Protein AF-A0A9N9RGI7-F1 (afdb_monomer_lite)

Structure (mmCIF, N/CA/C/O backbone):
data_AF-A0A9N9RGI7-F1
#
_entry.id   AF-A0A9N9RGI7-F1
#
loop_
_atom_site.group_PDB
_atom_site.id
_atom_site.type_symbol
_atom_site.label_atom_id
_atom_site.label_alt_id
_atom_site.label_comp_id
_atom_site.label_asym_id
_atom_site.label_entity_id
_atom_site.label_seq_id
_atom_site.pdbx_PDB_ins_code
_atom_site.Cartn_x
_atom_site.Cartn_y
_atom_site.Cartn_z
_atom_site.occupancy
_atom_site.B_iso_or_equiv
_atom_site.auth_seq_id
_atom_site.auth_comp_id
_atom_site.auth_asym_id
_atom_site.auth_atom_id
_atom_site.pdbx_PDB_model_num
ATOM 1 N N . MET A 1 1 ? -11.795 53.205 43.089 1.00 43.59 1 MET A N 1
ATOM 2 C CA . MET A 1 1 ? -12.437 52.535 41.937 1.00 43.59 1 MET A CA 1
ATOM 3 C C . MET A 1 1 ? -11.283 52.221 41.008 1.00 43.59 1 MET A C 1
ATOM 5 O O . MET A 1 1 ? -10.664 53.169 40.563 1.00 43.59 1 MET A O 1
ATOM 9 N N . TRP A 1 2 ? -10.772 51.005 40.869 1.00 45.50 2 TRP A N 1
ATOM 10 C CA . TRP A 1 2 ? -11.419 49.769 40.437 1.00 45.50 2 TRP A CA 1
ATOM 11 C C . TRP A 1 2 ? -10.923 48.588 41.301 1.00 45.50 2 TRP A C 1
ATOM 13 O O . TRP A 1 2 ? -9.722 48.444 41.497 1.00 45.50 2 TRP A O 1
ATOM 23 N N . GLN A 1 3 ? -11.838 47.777 41.839 1.00 41.44 3 GLN A N 1
ATOM 24 C CA . GLN A 1 3 ? -11.539 46.480 42.462 1.00 41.44 3 GLN A CA 1
ATOM 25 C C . GLN A 1 3 ? -11.899 45.397 41.439 1.00 41.44 3 GLN A C 1
ATOM 27 O O . GLN A 1 3 ? -13.057 45.308 41.036 1.00 41.44 3 GLN A O 1
ATOM 32 N N . GLY A 1 4 ? -10.901 44.640 40.979 1.00 45.12 4 GLY A N 1
ATOM 33 C CA . GLY A 1 4 ? -11.077 43.495 40.087 1.00 45.12 4 GLY A CA 1
ATOM 34 C C . GLY A 1 4 ? -11.398 42.229 40.880 1.00 45.12 4 GLY A C 1
ATOM 35 O O . GLY A 1 4 ? -10.762 41.953 41.894 1.00 45.12 4 GLY A O 1
ATOM 36 N N . ASN A 1 5 ? -12.410 41.492 40.425 1.00 49.38 5 ASN A N 1
ATOM 37 C CA . ASN A 1 5 ? -12.823 40.190 40.945 1.00 49.38 5 ASN A CA 1
ATOM 38 C C . ASN A 1 5 ? -11.774 39.112 40.616 1.00 49.38 5 ASN A C 1
ATOM 40 O O . ASN A 1 5 ? -11.720 38.641 39.486 1.00 49.38 5 ASN A O 1
ATOM 44 N N . GLU A 1 6 ? -11.005 38.678 41.616 1.00 51.41 6 GLU A N 1
ATOM 45 C CA . GLU A 1 6 ? -10.190 37.449 41.606 1.00 51.41 6 GLU A CA 1
ATOM 46 C C . GLU A 1 6 ? -10.858 36.358 42.464 1.00 51.41 6 GLU A C 1
ATOM 48 O O . GLU A 1 6 ? -10.333 35.905 43.482 1.00 51.41 6 GLU A O 1
ATOM 53 N N . LYS A 1 7 ? -12.079 35.964 42.106 1.00 54.34 7 LYS A N 1
ATOM 54 C CA . LYS A 1 7 ? -12.763 34.822 42.723 1.00 54.34 7 LYS A CA 1
ATOM 55 C C . LYS A 1 7 ? -13.516 34.077 41.636 1.00 54.34 7 LYS A C 1
ATOM 57 O O . LYS A 1 7 ? -14.618 34.502 41.330 1.00 54.34 7 LYS A O 1
ATOM 62 N N . ASP A 1 8 ? -12.908 33.037 41.060 1.00 51.72 8 ASP A N 1
ATOM 63 C CA . ASP A 1 8 ? -13.664 31.875 40.548 1.00 51.72 8 ASP A CA 1
ATOM 64 C C . ASP A 1 8 ? -12.829 30.656 40.087 1.00 51.72 8 ASP A C 1
ATOM 66 O O . ASP A 1 8 ? -13.414 29.610 39.820 1.00 51.72 8 ASP A O 1
ATOM 70 N N . ASP A 1 9 ? -11.489 30.680 40.091 1.00 55.91 9 ASP A N 1
ATOM 71 C CA . ASP A 1 9 ? -10.707 29.534 39.566 1.00 55.91 9 ASP A CA 1
ATOM 72 C C . ASP A 1 9 ? -10.550 28.317 40.507 1.00 55.91 9 ASP A C 1
ATOM 74 O O . ASP A 1 9 ? -10.184 27.235 40.059 1.00 55.91 9 ASP A O 1
ATOM 78 N N . THR A 1 10 ? -10.859 28.413 41.806 1.00 58.88 10 THR A N 1
ATOM 79 C CA . THR A 1 10 ? -10.702 27.281 42.757 1.00 58.88 10 THR A CA 1
ATOM 80 C C . THR A 1 10 ? -11.939 26.383 42.895 1.00 58.88 10 THR A C 1
ATOM 82 O O . THR A 1 10 ? -11.882 25.336 43.539 1.00 58.88 10 THR A O 1
ATOM 85 N N . SER A 1 11 ? -13.068 26.777 42.305 1.00 58.91 11 SER A N 1
ATOM 86 C CA . SER A 1 11 ? -14.367 26.093 42.420 1.00 58.91 11 SER A CA 1
ATOM 87 C C . SER A 1 11 ? -14.529 24.937 41.418 1.00 58.91 11 SER A C 1
ATOM 89 O O . SER A 1 11 ? -15.088 23.887 41.753 1.00 58.91 11 SER A O 1
ATOM 91 N N . LEU A 1 12 ? -13.989 25.097 40.206 1.00 60.12 12 LEU A N 1
ATOM 92 C CA . LEU A 1 12 ? -14.127 24.125 39.116 1.00 60.12 12 LEU A CA 1
ATOM 93 C C . LEU A 1 12 ? -13.450 22.781 39.441 1.00 60.12 12 LEU A C 1
ATOM 95 O O . LEU A 1 12 ? -14.076 21.731 39.268 1.00 60.12 12 LEU A O 1
ATOM 99 N N . ASP A 1 13 ? -12.260 22.821 40.042 1.00 76.75 13 ASP A N 1
ATOM 100 C CA . ASP A 1 13 ? -11.443 21.647 40.392 1.00 76.75 13 ASP A CA 1
ATOM 101 C C . ASP A 1 13 ? -12.143 20.708 41.403 1.00 76.75 13 ASP A C 1
ATOM 103 O O . ASP A 1 13 ? -12.132 19.481 41.279 1.00 76.75 13 ASP A O 1
ATOM 107 N N . SER A 1 14 ? -12.888 21.264 42.369 1.00 86.25 14 SER A N 1
ATOM 108 C CA . SER A 1 14 ? -13.638 20.448 43.338 1.00 86.25 14 SER A CA 1
ATOM 109 C C . SER A 1 14 ? -14.759 19.636 42.678 1.00 86.25 14 SER A C 1
ATOM 111 O O . SER A 1 14 ? -15.023 18.494 43.067 1.00 86.25 14 SER A O 1
ATOM 113 N N . SER A 1 15 ? -15.419 20.208 41.669 1.00 87.94 15 SER A N 1
ATOM 114 C CA . SER A 1 15 ? -16.543 19.564 40.987 1.00 87.94 15 SER A CA 1
ATOM 115 C C . SER A 1 15 ? -16.097 18.441 40.045 1.00 87.94 15 SER A C 1
ATOM 117 O O . SER A 1 15 ? -16.754 17.398 39.978 1.00 87.94 15 SER A O 1
ATOM 119 N N . GLU A 1 16 ? -14.971 18.623 39.354 1.00 90.12 16 GLU A N 1
ATOM 120 C CA . GLU A 1 16 ? -14.389 17.620 38.459 1.00 90.12 16 GLU A CA 1
ATOM 121 C C . GLU A 1 16 ? -13.842 16.440 39.253 1.00 90.12 16 GLU A C 1
ATOM 123 O O . GLU A 1 16 ? -14.199 15.294 38.970 1.00 90.12 16 GLU A O 1
ATOM 128 N N . LYS A 1 17 ? -13.128 16.715 40.348 1.00 91.19 17 LYS A N 1
ATOM 129 C CA . LYS A 1 17 ? -12.651 15.682 41.267 1.00 91.19 17 LYS A CA 1
ATOM 130 C C . LYS A 1 17 ? -13.785 14.822 41.831 1.00 91.19 17 LYS A C 1
ATOM 132 O O . LYS A 1 17 ? -13.688 13.598 41.862 1.00 91.19 17 LYS A O 1
ATOM 137 N N . GLN A 1 18 ? -14.907 15.429 42.231 1.00 92.94 18 GLN A N 1
ATOM 138 C CA . GLN A 1 18 ? -16.072 14.667 42.701 1.00 92.94 18 GLN A CA 1
ATOM 139 C C . GLN A 1 18 ? -16.688 13.783 41.607 1.00 92.94 18 GLN A C 1
ATOM 141 O O . GLN A 1 18 ? -17.201 12.701 41.910 1.00 92.94 18 GLN A O 1
ATOM 146 N N . LYS A 1 19 ? -16.682 14.228 40.344 1.00 91.44 19 LYS A N 1
ATOM 147 C CA . LYS A 1 19 ? -17.146 13.412 39.212 1.00 91.44 19 LYS A CA 1
ATOM 148 C C . LYS A 1 19 ? -16.201 12.239 38.969 1.00 91.44 19 LYS A C 1
ATOM 150 O O . LYS A 1 19 ? -16.680 11.116 38.833 1.00 91.44 19 LYS A O 1
ATOM 155 N N . GLU A 1 20 ? -14.893 12.472 38.986 1.00 91.31 20 GLU A N 1
ATOM 156 C CA . GLU A 1 20 ? -13.876 11.432 38.812 1.00 91.31 20 GLU A CA 1
ATOM 157 C C . GLU A 1 20 ? -13.928 10.381 39.932 1.00 91.31 20 GLU A C 1
ATOM 159 O O . GLU A 1 20 ? -13.912 9.178 39.661 1.00 91.31 20 GLU A O 1
ATOM 164 N N . GLU A 1 21 ? -14.109 10.801 41.188 1.00 94.50 21 GLU A N 1
ATOM 165 C CA . GLU A 1 21 ? -14.312 9.883 42.314 1.00 94.50 21 GLU A CA 1
ATOM 166 C C . GLU A 1 21 ? -15.579 9.037 42.146 1.00 94.50 21 GLU A C 1
ATOM 168 O O . GLU A 1 21 ? -15.570 7.836 42.430 1.00 94.50 21 GLU A O 1
ATOM 173 N N . LYS A 1 22 ? -16.683 9.638 41.680 1.00 95.00 22 LYS A N 1
ATOM 174 C CA . LYS A 1 22 ? -17.927 8.903 41.404 1.00 95.00 22 LYS A CA 1
ATOM 175 C C . LYS A 1 22 ? -17.728 7.883 40.285 1.00 95.00 22 LYS A C 1
ATOM 177 O O . LYS A 1 22 ? -18.119 6.732 40.463 1.00 95.00 22 LYS A O 1
ATOM 182 N N . LEU A 1 23 ? -17.092 8.270 39.177 1.00 92.19 23 LEU A N 1
ATOM 183 C CA . LEU A 1 23 ? -16.782 7.366 38.063 1.00 92.19 23 LEU A CA 1
ATOM 184 C C . LEU A 1 23 ? -15.858 6.225 38.504 1.00 92.19 23 LEU A C 1
ATOM 186 O O . LEU A 1 23 ? -16.107 5.070 38.163 1.00 92.19 23 LEU A O 1
ATOM 190 N N . SER A 1 24 ? -14.863 6.520 39.340 1.00 93.88 24 SER A N 1
ATOM 191 C CA . SER A 1 24 ? -13.954 5.520 39.909 1.00 93.88 24 SER A CA 1
ATOM 192 C C . SER A 1 24 ? -14.690 4.510 40.791 1.00 93.88 24 SER A C 1
ATOM 194 O O . SER A 1 24 ? -14.475 3.306 40.667 1.00 93.88 24 SER A O 1
ATOM 196 N N . ARG A 1 25 ? -15.620 4.967 41.644 1.00 96.31 25 ARG A N 1
ATOM 197 C CA . ARG A 1 25 ? -16.464 4.068 42.454 1.00 96.31 25 ARG A CA 1
ATOM 198 C C . ARG A 1 25 ? -17.382 3.208 41.584 1.00 96.31 25 ARG A C 1
ATOM 200 O O . ARG A 1 25 ? -17.542 2.022 41.872 1.00 96.31 25 ARG A O 1
ATOM 207 N N . VAL A 1 26 ? -17.960 3.774 40.521 1.00 95.31 26 VAL A N 1
ATOM 208 C CA . VAL A 1 26 ? -18.788 3.019 39.565 1.00 95.31 26 VAL A CA 1
ATOM 209 C C . VAL A 1 26 ? -17.953 1.947 38.867 1.00 95.31 26 VAL A C 1
ATOM 211 O O . VAL A 1 26 ? -18.369 0.792 38.838 1.00 95.31 26 VAL A O 1
ATOM 214 N N . MET A 1 27 ? -16.751 2.286 38.390 1.00 95.00 27 MET A N 1
ATOM 215 C CA . MET A 1 27 ? -15.828 1.325 37.780 1.00 95.00 27 MET A CA 1
ATOM 216 C C . MET A 1 27 ? -15.495 0.179 38.740 1.00 95.00 27 MET A C 1
ATOM 218 O O . MET A 1 27 ? -15.666 -0.981 38.379 1.00 95.00 27 MET A O 1
ATOM 222 N N . LEU A 1 28 ? -15.091 0.484 39.979 1.00 96.44 28 LEU A N 1
ATOM 223 C CA . LEU A 1 28 ? -14.803 -0.535 40.997 1.00 96.44 28 LEU A CA 1
ATOM 224 C C . LEU A 1 28 ? -16.006 -1.443 41.264 1.00 96.44 28 LEU A C 1
ATOM 226 O O . LEU A 1 28 ? -15.840 -2.652 41.392 1.00 96.44 28 LEU A O 1
ATOM 230 N N . THR A 1 29 ? -17.214 -0.878 41.297 1.00 97.25 29 THR A N 1
ATOM 231 C CA . THR A 1 29 ? -18.445 -1.662 41.464 1.00 97.25 29 THR A CA 1
ATOM 232 C C . THR A 1 29 ? -18.647 -2.629 40.299 1.00 97.25 29 THR A C 1
ATOM 234 O O . THR A 1 29 ? -18.935 -3.800 40.524 1.00 97.25 29 THR A O 1
ATOM 237 N N . ILE A 1 30 ? -18.453 -2.174 39.056 1.00 96.38 30 ILE A N 1
ATOM 238 C CA . ILE A 1 30 ? -18.564 -3.032 37.868 1.00 96.38 30 ILE A CA 1
ATOM 239 C C . ILE A 1 30 ? -17.519 -4.154 37.915 1.00 96.38 30 ILE A C 1
ATOM 241 O O . ILE A 1 30 ? -17.861 -5.313 37.698 1.00 96.38 30 ILE A O 1
ATOM 245 N N . LEU A 1 31 ? -16.263 -3.834 38.240 1.00 97.12 31 LEU A N 1
ATOM 246 C CA . LEU A 1 31 ? -15.191 -4.829 38.339 1.00 97.12 31 LEU A CA 1
ATOM 247 C C . LEU A 1 31 ? -15.450 -5.856 39.446 1.00 97.12 31 LEU A C 1
ATOM 249 O O . LEU A 1 31 ? -15.195 -7.039 39.233 1.00 97.12 31 LEU A O 1
ATOM 253 N N . GLN A 1 32 ? -15.992 -5.427 40.589 1.00 98.00 32 GLN A N 1
ATOM 254 C CA . GLN A 1 32 ? -16.381 -6.334 41.667 1.00 98.00 32 GLN A CA 1
ATOM 255 C C . GLN A 1 32 ? -17.505 -7.275 41.222 1.00 98.00 32 GLN A C 1
ATOM 257 O O . GLN A 1 32 ? -17.396 -8.476 41.427 1.00 98.00 32 GLN A O 1
ATOM 262 N N . LEU A 1 33 ? -18.540 -6.764 40.546 1.00 97.75 33 LEU A N 1
ATOM 263 C CA . LEU A 1 33 ? -19.627 -7.601 40.026 1.00 97.75 33 LEU A CA 1
ATOM 264 C C . LEU A 1 33 ? -19.114 -8.660 39.043 1.00 97.75 33 LEU A C 1
ATOM 266 O O . LEU A 1 33 ? -19.530 -9.814 39.111 1.00 97.75 33 LEU A O 1
ATOM 270 N N . LEU A 1 34 ? -18.200 -8.283 38.144 1.00 97.31 34 LEU A N 1
ATOM 271 C CA . LEU A 1 34 ? -17.562 -9.227 37.223 1.00 97.31 34 LEU A CA 1
ATOM 272 C C . LEU A 1 34 ? -16.747 -10.287 37.982 1.00 97.31 34 LEU A C 1
ATOM 274 O O . LEU A 1 34 ? -16.863 -11.474 37.681 1.00 97.31 34 LEU A O 1
ATOM 278 N N . ALA A 1 35 ? -15.980 -9.878 38.999 1.00 97.56 35 ALA A N 1
ATOM 279 C CA . ALA A 1 35 ? -15.216 -10.786 39.857 1.00 97.56 35 ALA A CA 1
ATOM 280 C C . ALA A 1 35 ? -16.114 -11.750 40.655 1.00 97.56 35 ALA A C 1
ATOM 282 O O . ALA A 1 35 ? -15.753 -12.911 40.839 1.00 97.56 35 ALA A O 1
ATOM 283 N N . ASP A 1 36 ? -17.306 -11.299 41.051 1.00 98.12 36 ASP A N 1
ATOM 284 C CA . ASP A 1 36 ? -18.326 -12.100 41.738 1.00 98.12 36 ASP A CA 1
ATOM 285 C C . ASP A 1 36 ? -19.101 -13.038 40.783 1.00 98.12 36 ASP A C 1
ATOM 287 O O . ASP A 1 36 ? -20.006 -13.759 41.207 1.00 98.12 36 ASP A O 1
ATOM 291 N N . GLY A 1 37 ? -18.748 -13.063 39.492 1.00 97.12 37 GLY A N 1
ATOM 292 C CA . GLY A 1 37 ? -19.302 -13.984 38.498 1.00 97.12 37 GLY A CA 1
ATOM 293 C C . GLY A 1 37 ? -20.433 -13.411 37.642 1.00 97.12 37 GLY A C 1
ATOM 294 O O . GLY A 1 37 ? -21.126 -14.175 36.965 1.00 97.12 37 GLY A O 1
ATOM 295 N N . ALA A 1 38 ? -20.642 -12.089 37.633 1.00 97.00 38 ALA A N 1
ATOM 296 C CA . ALA A 1 38 ? -21.573 -11.473 36.692 1.00 97.00 38 ALA A CA 1
ATOM 297 C C . ALA A 1 38 ? -21.111 -11.716 35.245 1.00 97.00 38 ALA A C 1
ATOM 299 O O . ALA A 1 38 ? -19.992 -11.376 34.868 1.00 97.00 38 ALA A O 1
ATOM 300 N N . ASN A 1 39 ? -21.988 -12.286 34.415 1.00 96.69 39 ASN A N 1
ATOM 301 C CA . ASN A 1 39 ? -21.682 -12.566 33.014 1.00 96.69 39 ASN A CA 1
ATOM 302 C C . ASN A 1 39 ? -22.028 -11.352 32.128 1.00 96.69 39 ASN A C 1
ATOM 304 O O . ASN A 1 39 ? -23.217 -11.061 31.945 1.00 96.69 39 ASN A O 1
ATOM 308 N N . PRO A 1 40 ? -21.037 -10.675 31.517 1.00 96.25 40 PRO A N 1
ATOM 309 C CA . PRO A 1 40 ? -21.281 -9.475 30.720 1.00 96.25 40 PRO A CA 1
ATOM 310 C C . PRO A 1 40 ? -22.096 -9.734 29.442 1.00 96.25 40 PRO A C 1
ATOM 312 O O . PRO A 1 40 ? -22.713 -8.801 28.935 1.00 96.25 40 PRO A O 1
ATOM 315 N N . LYS A 1 41 ? -22.173 -10.982 28.948 1.00 95.06 41 LYS A N 1
ATOM 316 C CA . LYS A 1 41 ? -23.001 -11.344 27.779 1.00 95.06 41 LYS A CA 1
ATOM 317 C C . LYS A 1 41 ? -24.505 -11.277 28.045 1.00 95.06 41 LYS A C 1
ATOM 319 O O . LYS A 1 41 ? -25.288 -11.222 27.106 1.00 95.06 41 LYS A O 1
ATOM 324 N N . LEU A 1 42 ? -24.918 -11.356 29.310 1.00 94.75 42 LEU A N 1
ATOM 325 C CA . LEU A 1 42 ? -26.338 -11.373 29.678 1.00 94.75 42 LEU A CA 1
ATOM 326 C C . LEU A 1 42 ? -26.919 -9.962 29.825 1.00 94.75 42 LEU A C 1
ATOM 328 O O . LEU A 1 42 ? -28.138 -9.798 29.898 1.00 94.75 42 LEU A O 1
ATOM 332 N N . VAL A 1 43 ? -26.062 -8.939 29.864 1.00 92.56 43 VAL A N 1
ATOM 333 C CA . VAL A 1 43 ? -26.487 -7.542 29.908 1.00 92.56 43 VAL A CA 1
ATOM 334 C C . VAL A 1 43 ? -27.042 -7.177 28.538 1.00 92.56 43 VAL A C 1
ATOM 336 O O . VAL A 1 43 ? -26.300 -7.133 27.567 1.00 92.56 43 VAL A O 1
ATOM 339 N N . THR A 1 44 ? -28.348 -6.937 28.458 1.00 89.56 44 THR A N 1
ATOM 340 C CA . THR A 1 44 ? -29.046 -6.626 27.195 1.00 89.56 44 THR A CA 1
ATOM 341 C C . THR A 1 44 ? -29.886 -5.352 27.265 1.00 89.56 44 THR A C 1
ATOM 343 O O . THR A 1 44 ? -30.349 -4.877 26.234 1.00 89.56 44 THR A O 1
ATOM 346 N N . CYS A 1 45 ? -30.080 -4.773 28.456 1.00 84.25 45 CYS A N 1
ATOM 347 C CA . CYS A 1 45 ? -30.962 -3.628 28.672 1.00 84.25 45 CYS A CA 1
ATOM 348 C C . CYS A 1 45 ? -30.204 -2.447 29.314 1.00 84.25 45 CYS A C 1
ATOM 350 O O . CYS A 1 45 ? -29.633 -2.626 30.390 1.00 84.25 45 CYS A O 1
ATOM 352 N N . PRO A 1 46 ? -30.231 -1.234 28.722 1.00 86.31 46 PRO A N 1
ATOM 353 C CA . PRO A 1 46 ? -30.839 -0.914 27.424 1.00 86.31 46 PRO A CA 1
ATOM 354 C C . PRO A 1 46 ? -30.058 -1.489 26.227 1.00 86.31 46 PRO A C 1
ATOM 356 O O . PRO A 1 46 ? -30.656 -1.727 25.184 1.00 86.31 46 PRO A O 1
ATOM 359 N N . HIS A 1 47 ? -28.754 -1.734 26.388 1.00 93.00 47 HIS A N 1
ATOM 360 C CA . HIS A 1 47 ? -27.849 -2.279 25.371 1.00 93.00 47 HIS A CA 1
ATOM 361 C C . HIS A 1 47 ? -26.820 -3.216 26.019 1.00 93.00 47 HIS A C 1
ATOM 363 O O . HIS A 1 47 ? -26.770 -3.319 27.249 1.00 93.00 47 HIS A O 1
ATOM 369 N N . SER A 1 48 ? -25.981 -3.877 25.212 1.00 95.12 48 SER A N 1
ATOM 370 C CA . SER A 1 48 ? -24.925 -4.738 25.748 1.00 95.12 48 SER A CA 1
ATOM 371 C C . SER A 1 48 ? -23.888 -3.962 26.566 1.00 95.12 48 SER A C 1
ATOM 373 O O . SER A 1 48 ? -23.728 -2.738 26.438 1.00 95.12 48 SER A O 1
ATOM 375 N N . ALA A 1 49 ? -23.183 -4.673 27.449 1.00 95.88 49 ALA A N 1
ATOM 376 C CA . ALA A 1 49 ? -22.164 -4.065 28.300 1.00 95.88 49 ALA A CA 1
ATOM 377 C C . ALA A 1 49 ? -21.042 -3.418 27.465 1.00 95.88 49 ALA A C 1
ATOM 379 O O . ALA A 1 49 ? -20.636 -2.291 27.755 1.00 95.88 49 ALA A O 1
ATOM 380 N N . ILE A 1 50 ? -20.592 -4.089 26.393 1.00 97.31 50 ILE A N 1
ATOM 381 C CA . ILE A 1 50 ? -19.571 -3.559 25.475 1.00 97.31 50 ILE A CA 1
ATOM 382 C C . ILE A 1 50 ? -20.101 -2.332 24.732 1.00 97.31 50 ILE A C 1
ATOM 384 O O . ILE A 1 50 ? -19.403 -1.318 24.678 1.00 97.31 50 ILE A O 1
ATOM 388 N N . PHE A 1 51 ? -21.329 -2.391 24.201 1.00 97.00 51 PHE A N 1
ATOM 389 C CA . PHE A 1 51 ? -21.952 -1.247 23.532 1.00 97.00 51 PHE A CA 1
ATOM 390 C C . PHE A 1 51 ? -21.924 -0.011 24.435 1.00 97.00 51 PHE A C 1
ATOM 392 O O . PHE A 1 51 ? -21.462 1.060 24.042 1.00 97.00 51 PHE A O 1
ATOM 399 N N . THR A 1 52 ? -22.365 -0.174 25.683 1.00 95.56 52 THR A N 1
ATOM 400 C CA . THR A 1 52 ? -22.427 0.918 26.658 1.00 95.56 52 THR A CA 1
ATOM 401 C C . THR A 1 52 ? -21.033 1.449 26.997 1.00 95.56 52 THR A C 1
ATOM 403 O O . THR A 1 52 ? -20.844 2.664 27.041 1.00 95.56 52 THR A O 1
ATOM 406 N N . ALA A 1 53 ? -20.040 0.574 27.182 1.00 96.31 53 ALA A N 1
ATOM 407 C CA . ALA A 1 53 ? -18.652 0.969 27.439 1.00 96.31 53 ALA A CA 1
ATOM 408 C C . ALA A 1 53 ? -18.045 1.800 26.291 1.00 96.31 53 ALA A C 1
ATOM 410 O O . ALA A 1 53 ? -17.406 2.826 26.539 1.00 96.31 53 ALA A O 1
ATOM 411 N N . ILE A 1 54 ? -18.306 1.407 25.040 1.00 97.25 54 ILE A N 1
ATOM 412 C CA . ILE A 1 54 ? -17.894 2.144 23.835 1.00 97.25 54 ILE A CA 1
ATOM 413 C C . ILE A 1 54 ? -18.589 3.495 23.769 1.00 97.25 54 ILE A C 1
ATOM 415 O O . ILE A 1 54 ? -17.932 4.520 23.592 1.00 97.25 54 ILE A O 1
ATOM 419 N N . MET A 1 55 ? -19.908 3.529 23.966 1.00 95.56 55 MET A N 1
ATOM 420 C CA . MET A 1 55 ? -20.664 4.781 23.957 1.00 95.56 55 MET A CA 1
ATOM 421 C C . MET A 1 55 ? -20.219 5.738 25.069 1.00 95.56 55 MET A C 1
ATOM 423 O O . MET A 1 55 ? -20.214 6.953 24.858 1.00 95.56 55 MET A O 1
ATOM 427 N N . SER A 1 56 ? -19.741 5.196 26.188 1.00 93.50 56 SER A N 1
ATOM 428 C CA . SER A 1 56 ? -19.263 5.957 27.344 1.00 93.50 56 SER A CA 1
ATOM 429 C C . SER A 1 56 ? -17.811 6.433 27.234 1.00 93.50 56 SER A C 1
ATOM 431 O O . SER A 1 56 ? -17.382 7.199 28.087 1.00 93.50 56 SER A O 1
ATOM 433 N N . GLY A 1 57 ? -17.043 6.022 26.217 1.00 95.25 57 GLY A N 1
ATOM 434 C CA . GLY A 1 57 ? -15.653 6.480 26.094 1.00 95.25 57 GLY A CA 1
ATOM 435 C C . GLY A 1 57 ? -14.652 5.743 26.989 1.00 95.25 57 GLY A C 1
ATOM 436 O O . GLY A 1 57 ? -13.598 6.294 27.276 1.00 95.25 57 GLY A O 1
ATOM 437 N N . CYS A 1 58 ? -14.958 4.530 27.469 1.00 95.75 58 CYS A N 1
ATOM 438 C CA . CYS A 1 58 ? -14.166 3.859 28.511 1.00 95.75 58 CYS A CA 1
ATOM 439 C C . CYS A 1 58 ? -13.360 2.653 27.977 1.00 95.75 58 CYS A C 1
ATOM 441 O O . CYS A 1 58 ? -13.806 1.516 28.151 1.00 95.75 58 CYS A O 1
ATOM 443 N N . PRO A 1 59 ? -12.162 2.848 27.385 1.00 96.94 59 PRO A N 1
ATOM 444 C CA . PRO A 1 59 ? -11.346 1.755 26.841 1.00 96.94 59 PRO A CA 1
ATOM 445 C C . PRO A 1 59 ? -10.999 0.681 27.885 1.00 96.94 59 P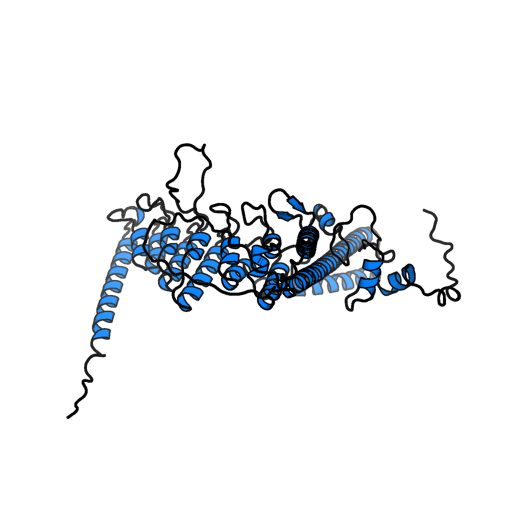RO A C 1
ATOM 447 O O . PRO A 1 59 ? -11.175 -0.504 27.626 1.00 96.94 59 PRO A O 1
ATOM 450 N N . ASN A 1 60 ? -10.617 1.075 29.103 1.00 96.44 60 ASN A N 1
ATOM 451 C CA . ASN A 1 60 ? -10.267 0.125 30.172 1.00 96.44 60 ASN A CA 1
ATOM 452 C C . ASN A 1 60 ? -11.419 -0.833 30.511 1.00 96.44 60 ASN A C 1
ATOM 454 O O . ASN A 1 60 ? -11.205 -2.017 30.763 1.00 96.44 60 ASN A O 1
ATOM 458 N N . LEU A 1 61 ? -12.660 -0.332 30.490 1.00 96.94 61 LEU A N 1
ATOM 459 C CA . LEU A 1 61 ? -13.829 -1.164 30.754 1.00 96.94 61 LEU A CA 1
ATOM 460 C C . LEU A 1 61 ? -14.038 -2.203 29.645 1.00 96.94 61 LEU A C 1
ATOM 462 O O . LEU A 1 61 ? -14.428 -3.324 29.950 1.00 96.94 61 LEU A O 1
ATOM 466 N N . ILE A 1 62 ? -13.738 -1.867 28.386 1.00 98.12 62 ILE A N 1
ATOM 467 C CA . ILE A 1 62 ? -13.810 -2.812 27.262 1.00 98.12 62 ILE A CA 1
ATOM 468 C C . ILE A 1 62 ? -12.843 -3.977 27.494 1.00 98.12 62 ILE A C 1
ATOM 470 O O . ILE A 1 62 ? -13.267 -5.127 27.402 1.00 98.12 62 ILE A O 1
ATOM 474 N N . GLU A 1 63 ? -11.584 -3.697 27.862 1.00 97.94 63 GLU A N 1
ATOM 475 C CA . GLU A 1 63 ? -10.601 -4.753 28.155 1.00 97.94 63 GLU A CA 1
ATOM 476 C C . GLU A 1 63 ? -11.103 -5.690 29.256 1.00 97.94 63 GLU A C 1
ATOM 478 O O . GLU A 1 63 ? -11.072 -6.911 29.101 1.00 97.94 63 GLU A O 1
ATOM 483 N N . HIS A 1 64 ? -11.618 -5.132 30.356 1.00 97.94 64 HIS A N 1
ATOM 484 C CA . HIS A 1 64 ? -12.171 -5.940 31.438 1.00 97.94 64 HIS A CA 1
ATOM 485 C C . HIS A 1 64 ? -13.371 -6.769 30.976 1.00 97.94 64 HIS A C 1
ATOM 487 O O . HIS A 1 64 ? -13.381 -7.975 31.195 1.00 97.94 64 HIS A O 1
ATOM 493 N N . LEU A 1 65 ? -14.352 -6.175 30.297 1.00 98.25 65 LEU A N 1
ATOM 494 C CA . LEU A 1 65 ? -15.529 -6.907 29.826 1.00 98.25 65 LEU A CA 1
ATOM 495 C C . LEU A 1 65 ? -15.145 -8.084 28.920 1.00 98.25 65 LEU A C 1
ATOM 497 O O . LEU A 1 65 ? -15.658 -9.186 29.115 1.00 98.25 65 LEU A O 1
ATOM 501 N N . VAL A 1 66 ? -14.213 -7.883 27.983 1.00 98.25 66 VAL A N 1
ATOM 502 C CA . VAL A 1 66 ? -13.716 -8.952 27.100 1.00 98.25 66 VAL A CA 1
ATOM 503 C C . VAL A 1 66 ? -12.969 -10.029 27.892 1.00 98.25 66 VAL A C 1
ATOM 505 O O . VAL A 1 66 ? -13.194 -11.216 27.663 1.00 98.25 66 VAL A O 1
ATOM 508 N N . ASN A 1 67 ? -12.154 -9.652 28.884 1.00 97.94 67 ASN A N 1
ATOM 509 C CA . ASN A 1 67 ? -11.464 -10.608 29.764 1.00 97.94 67 ASN A CA 1
ATOM 510 C C . ASN A 1 67 ? -12.433 -11.471 30.592 1.00 97.94 67 ASN A C 1
ATOM 512 O O . ASN A 1 67 ? -12.127 -12.624 30.885 1.00 97.94 67 ASN A O 1
ATOM 516 N N . TYR A 1 68 ? -13.614 -10.943 30.924 1.00 98.12 68 TYR A N 1
ATOM 517 C CA . TYR A 1 68 ? -14.713 -11.687 31.555 1.00 98.12 68 TYR A CA 1
ATOM 518 C C . TYR A 1 68 ? -15.665 -12.340 30.535 1.00 98.12 68 TYR A C 1
ATOM 520 O O . TYR A 1 68 ? -16.768 -12.770 30.872 1.00 98.12 68 TYR A O 1
ATOM 528 N N . GLY A 1 69 ? -15.230 -12.457 29.279 1.00 97.12 69 GLY A N 1
ATOM 529 C CA . GLY A 1 69 ? -15.879 -13.249 28.244 1.00 97.12 69 GLY A CA 1
ATOM 530 C C . GLY A 1 69 ? -16.876 -12.495 27.373 1.00 97.12 69 GLY A C 1
ATOM 531 O O . GLY A 1 69 ? -17.571 -13.152 26.608 1.00 97.12 69 GLY A O 1
ATOM 532 N N . ALA A 1 70 ? -16.991 -11.169 27.450 1.00 97.62 70 ALA A N 1
ATOM 533 C CA . ALA A 1 70 ? -17.840 -10.418 26.524 1.00 97.62 70 ALA A CA 1
ATOM 534 C C . ALA A 1 70 ? -17.340 -10.543 25.067 1.00 97.62 70 ALA A C 1
ATOM 536 O O . ALA A 1 70 ? -16.137 -10.621 24.821 1.00 97.62 70 ALA A O 1
ATOM 537 N N . ASP A 1 71 ? -18.260 -10.584 24.098 1.00 97.44 71 ASP A N 1
ATOM 538 C CA . ASP A 1 71 ? -17.922 -10.777 22.682 1.00 97.44 71 ASP A CA 1
ATOM 539 C C . ASP A 1 71 ? -17.606 -9.443 21.989 1.00 97.44 71 ASP A C 1
ATOM 541 O O . ASP A 1 71 ? -18.489 -8.619 21.756 1.00 97.44 71 ASP A O 1
ATOM 545 N N . ILE A 1 72 ? -16.336 -9.232 21.636 1.00 98.19 72 ILE A N 1
ATOM 546 C CA . ILE A 1 72 ? -15.867 -8.009 20.968 1.00 98.19 72 ILE A CA 1
ATOM 547 C C . ILE A 1 72 ? -16.332 -7.882 19.509 1.00 98.19 72 ILE A C 1
ATOM 549 O O . ILE A 1 72 ? -16.150 -6.829 18.901 1.00 98.19 72 ILE A O 1
ATOM 553 N N . ASN A 1 73 ? -16.926 -8.932 18.939 1.00 97.81 73 ASN A N 1
ATOM 554 C CA . ASN A 1 73 ? -17.447 -8.948 17.574 1.00 97.81 73 ASN A CA 1
ATOM 555 C C . ASN A 1 73 ? -18.973 -9.138 17.537 1.00 97.81 73 ASN A C 1
ATOM 557 O O . ASN A 1 73 ? -19.518 -9.502 16.496 1.00 97.81 73 ASN A O 1
ATOM 561 N N . GLU A 1 74 ? -19.663 -8.877 18.655 1.00 96.31 74 GLU A N 1
ATOM 562 C CA . GLU A 1 74 ? -21.128 -8.847 18.712 1.00 96.31 74 GLU A CA 1
ATOM 563 C C . GLU A 1 74 ? -21.684 -7.898 17.637 1.00 96.31 74 GLU A C 1
ATOM 565 O O . GLU A 1 74 ? -21.222 -6.769 17.492 1.00 96.31 74 GLU A O 1
ATOM 570 N N . LEU A 1 75 ? -22.685 -8.340 16.878 1.00 95.62 75 LEU A N 1
ATOM 571 C CA . LEU A 1 75 ? -23.372 -7.486 15.910 1.00 95.62 75 LEU A CA 1
ATOM 572 C C . LEU A 1 75 ? -24.564 -6.819 16.585 1.00 95.62 75 LEU A C 1
ATOM 574 O O . LEU A 1 75 ? -25.364 -7.499 17.221 1.00 95.62 75 LEU A O 1
ATOM 578 N N . TYR A 1 76 ? -24.720 -5.510 16.394 1.00 94.19 76 TYR A N 1
ATOM 579 C CA . TYR A 1 76 ? -25.807 -4.720 16.968 1.00 94.19 76 TYR A CA 1
ATOM 580 C C . TYR A 1 76 ? -26.916 -4.470 15.936 1.00 94.19 76 TYR A C 1
ATOM 582 O O . TYR A 1 76 ? -26.815 -3.518 15.155 1.00 94.19 76 TYR A O 1
ATOM 590 N N . PRO A 1 77 ? -28.023 -5.245 15.921 1.00 91.06 77 PRO A N 1
ATOM 591 C CA . PRO A 1 77 ? -29.040 -5.137 14.869 1.00 91.06 77 PRO A CA 1
ATOM 592 C C . PRO A 1 77 ? -29.730 -3.769 14.850 1.00 91.06 77 PRO A C 1
ATOM 594 O O . PRO A 1 77 ? -30.081 -3.258 13.793 1.00 91.06 77 PRO A O 1
ATOM 597 N N . MET A 1 78 ? -29.862 -3.141 16.020 1.00 90.38 78 MET A N 1
ATOM 598 C CA . MET A 1 78 ? -30.442 -1.802 16.181 1.00 90.38 78 MET A CA 1
ATOM 599 C C . MET A 1 78 ? -29.571 -0.670 15.609 1.00 90.38 78 MET A C 1
ATOM 601 O O . MET A 1 78 ? -30.052 0.450 15.476 1.00 90.38 78 MET A O 1
ATOM 605 N N . VAL A 1 79 ? -28.302 -0.948 15.287 1.00 91.75 79 VAL A N 1
ATOM 606 C CA . VAL A 1 79 ? -27.356 0.015 14.703 1.00 91.75 79 VAL A CA 1
ATOM 607 C C . VAL A 1 79 ? -26.773 -0.564 13.418 1.00 91.75 79 VAL A C 1
ATOM 609 O O . VAL A 1 79 ? -25.565 -0.690 13.262 1.00 91.75 79 VAL A O 1
ATOM 612 N N . PHE A 1 80 ? -27.657 -0.980 12.509 1.00 90.56 80 PHE A N 1
ATOM 613 C CA . PHE A 1 80 ? -27.303 -1.499 11.185 1.00 90.56 80 PHE A CA 1
ATOM 614 C C . PHE A 1 80 ? -26.388 -2.737 11.201 1.00 90.56 80 PHE A C 1
ATOM 616 O O . PHE A 1 80 ? -25.683 -2.993 10.230 1.00 90.56 80 PHE A O 1
ATOM 623 N N . GLY A 1 81 ? -26.394 -3.522 12.282 1.00 92.88 81 GLY A N 1
ATOM 624 C CA . GLY A 1 81 ? -25.519 -4.689 12.417 1.00 92.88 81 GLY A CA 1
ATOM 625 C C . GLY A 1 81 ? -24.055 -4.322 12.656 1.00 92.88 81 GLY A C 1
ATOM 626 O O . GLY A 1 81 ? -23.175 -5.105 12.326 1.00 92.88 81 GLY A O 1
ATOM 627 N N . TYR A 1 82 ? -23.774 -3.135 13.193 1.00 95.81 82 TYR A N 1
ATOM 628 C CA . TYR A 1 82 ? -22.409 -2.717 13.500 1.00 95.81 82 TYR A CA 1
ATOM 629 C C . TYR A 1 82 ? -21.783 -3.588 14.587 1.00 95.81 82 TYR A C 1
ATOM 631 O O . TYR A 1 82 ? -22.456 -4.024 15.517 1.00 95.81 82 TYR A O 1
ATOM 639 N N . THR A 1 83 ? -20.477 -3.787 14.485 1.00 97.25 83 THR A N 1
ATOM 640 C CA . THR A 1 83 ? -19.620 -4.352 15.526 1.00 97.25 83 THR A CA 1
ATOM 641 C C . THR A 1 83 ? -19.177 -3.266 16.517 1.00 97.25 83 THR A C 1
ATOM 643 O O . THR A 1 83 ? -19.238 -2.065 16.217 1.00 97.25 83 THR A O 1
ATOM 646 N N . PRO A 1 84 ? -18.643 -3.648 17.691 1.00 98.00 84 PRO A N 1
ATOM 647 C CA . PRO A 1 84 ? -17.891 -2.761 18.576 1.00 98.00 84 PRO A CA 1
ATOM 648 C C . PRO A 1 84 ? -16.872 -1.869 17.860 1.00 98.00 84 PRO A C 1
ATOM 650 O O . PRO A 1 84 ? -16.786 -0.672 18.139 1.00 98.00 84 PRO A O 1
ATOM 653 N N . LEU A 1 85 ? -16.121 -2.426 16.908 1.00 98.50 85 LEU A N 1
ATOM 654 C CA . LEU A 1 85 ? -15.093 -1.679 16.191 1.00 98.50 85 LEU A CA 1
ATOM 655 C C . LEU A 1 85 ? -15.692 -0.622 15.257 1.00 98.50 85 LEU A C 1
ATOM 657 O O . LEU A 1 85 ? -15.188 0.500 15.212 1.00 98.50 85 LEU A O 1
ATOM 661 N N . ASP A 1 86 ? -16.793 -0.939 14.574 1.00 97.75 86 ASP A N 1
ATOM 662 C CA . ASP A 1 86 ? -17.505 0.020 13.722 1.00 97.75 86 ASP A CA 1
ATOM 663 C C . ASP A 1 86 ? -18.025 1.207 14.537 1.00 97.75 86 ASP A C 1
ATOM 665 O O . ASP A 1 86 ? -17.844 2.366 14.153 1.00 97.75 86 ASP A O 1
ATOM 669 N N . LEU A 1 87 ? -18.622 0.928 15.703 1.00 97.38 87 LEU A N 1
ATOM 670 C CA . LEU A 1 87 ? -19.090 1.964 16.621 1.00 97.38 87 LEU A CA 1
ATOM 671 C C . LEU A 1 87 ? -17.936 2.831 17.107 1.00 97.38 87 LEU A C 1
ATOM 673 O O . LEU A 1 87 ? -18.047 4.057 17.049 1.00 97.38 87 LEU A O 1
ATOM 677 N N . ALA A 1 88 ? -16.827 2.220 17.535 1.00 98.00 88 ALA A N 1
ATOM 678 C CA . ALA A 1 88 ? -15.640 2.952 17.949 1.00 98.00 88 ALA A CA 1
ATOM 679 C C . ALA A 1 88 ? -15.165 3.873 16.816 1.00 98.00 88 ALA A C 1
ATOM 681 O O . ALA A 1 88 ? -15.105 5.081 17.010 1.00 98.00 88 ALA A O 1
ATOM 682 N N . VAL A 1 89 ? -14.950 3.365 15.600 1.00 97.81 89 VAL A N 1
ATOM 683 C CA . VAL A 1 89 ? -14.516 4.179 14.449 1.00 97.81 89 VAL A CA 1
ATOM 684 C C . VAL A 1 89 ? -15.529 5.274 14.084 1.00 97.81 89 VAL A C 1
ATOM 686 O O . VAL A 1 89 ? -15.134 6.344 13.623 1.00 97.81 89 VAL A O 1
ATOM 689 N N . SER A 1 90 ? -16.829 5.073 14.308 1.00 95.94 90 SER A N 1
ATOM 690 C CA . SER A 1 90 ? -17.865 6.063 13.975 1.00 95.94 90 SER A CA 1
ATOM 691 C C . SER A 1 90 ? -17.840 7.326 14.851 1.00 95.94 90 SER A C 1
ATOM 693 O O . SER A 1 90 ? -18.242 8.391 14.376 1.00 95.94 90 SER A O 1
ATOM 695 N N . ARG A 1 91 ? -17.290 7.263 16.073 1.00 96.06 91 ARG A N 1
ATOM 696 C CA . ARG A 1 91 ? -17.246 8.395 17.025 1.00 96.06 91 ARG A CA 1
ATOM 697 C C . ARG A 1 91 ? -16.414 9.589 16.516 1.00 96.06 91 ARG A C 1
ATOM 699 O O . ARG A 1 91 ? -15.565 9.414 15.641 1.00 96.06 91 ARG A O 1
ATOM 706 N N . PRO A 1 92 ? -16.621 10.811 17.042 1.00 96.88 92 PRO A N 1
ATOM 707 C CA . PRO A 1 92 ? -15.795 11.972 16.701 1.00 96.88 92 PRO A CA 1
ATOM 708 C C . PRO A 1 92 ? -14.296 11.725 16.922 1.00 96.88 92 PRO A C 1
ATOM 710 O O . PRO A 1 92 ? -13.916 10.955 17.804 1.00 96.88 92 PRO A O 1
ATOM 713 N N . LEU A 1 93 ? -13.454 12.394 16.128 1.00 97.88 93 LEU A N 1
ATOM 714 C CA . LEU A 1 93 ? -11.996 12.283 16.224 1.00 97.88 93 LEU A CA 1
ATOM 715 C C . LEU A 1 93 ? -11.516 12.884 17.556 1.00 97.88 93 LEU A C 1
ATOM 717 O O . LEU A 1 93 ? -11.507 14.101 17.731 1.00 97.88 93 LEU A O 1
ATOM 721 N N . SER A 1 94 ? -11.130 12.025 18.498 1.00 97.62 94 SER A N 1
ATOM 722 C CA . SER A 1 94 ? -10.565 12.395 19.801 1.00 97.62 94 SER A CA 1
ATOM 723 C C . SER A 1 94 ? -9.503 11.381 20.244 1.00 97.62 94 SER A C 1
ATOM 725 O O . SER A 1 94 ? -9.448 10.261 19.731 1.00 97.62 94 SER A O 1
ATOM 727 N N . PHE A 1 95 ? -8.654 11.741 21.212 1.00 97.38 95 PHE A N 1
ATOM 728 C CA . PHE A 1 95 ? -7.678 10.797 21.776 1.00 97.38 95 PHE A CA 1
ATOM 729 C C . PHE A 1 95 ? -8.354 9.595 22.444 1.00 97.38 95 PHE A C 1
ATOM 731 O O . PHE A 1 95 ? -7.905 8.464 22.271 1.00 97.38 95 PHE A O 1
ATOM 738 N N . GLU A 1 96 ? -9.476 9.820 23.134 1.00 96.00 96 GLU A N 1
ATOM 739 C CA . GLU A 1 96 ? -10.300 8.746 23.701 1.00 96.00 96 GLU A CA 1
ATOM 740 C C . GLU A 1 96 ? -10.810 7.795 22.615 1.00 96.00 96 GLU A C 1
ATOM 742 O O . GLU A 1 96 ? -10.834 6.581 22.806 1.00 96.00 96 GLU A O 1
ATOM 747 N N . ASN A 1 97 ? -11.195 8.335 21.454 1.00 96.50 97 ASN A N 1
ATOM 748 C CA . ASN A 1 97 ? -11.623 7.534 20.319 1.00 96.50 97 ASN A CA 1
ATOM 749 C C . ASN A 1 97 ? -10.486 6.669 19.757 1.00 96.50 97 ASN A C 1
ATOM 751 O O . ASN A 1 97 ? -10.683 5.474 19.543 1.00 96.50 97 ASN A O 1
ATOM 755 N N . LEU A 1 98 ? -9.302 7.253 19.559 1.00 98.38 98 LEU A N 1
ATOM 756 C CA . LEU A 1 98 ? -8.120 6.520 19.108 1.00 98.38 98 LEU A CA 1
ATOM 757 C C . LEU A 1 98 ? -7.762 5.382 20.070 1.00 98.38 98 LEU A C 1
ATOM 759 O O . LEU A 1 98 ? -7.511 4.261 19.628 1.00 98.38 98 LEU A O 1
ATOM 763 N N . GLU A 1 99 ? -7.766 5.653 21.375 1.00 98.38 99 GLU A N 1
ATOM 764 C CA . GLU A 1 99 ? -7.443 4.645 22.385 1.00 98.38 99 GLU A CA 1
ATOM 765 C C . GLU A 1 99 ? -8.495 3.535 22.442 1.00 98.38 99 GLU A C 1
ATOM 767 O O . GLU A 1 99 ? -8.165 2.354 22.518 1.00 98.38 99 GLU A O 1
ATOM 772 N N . MET A 1 100 ? -9.770 3.893 22.298 1.00 98.19 100 MET A N 1
ATOM 773 C CA . MET A 1 100 ? -10.855 2.925 22.191 1.00 98.19 100 MET A CA 1
ATOM 774 C C . MET A 1 100 ? -10.688 2.000 20.983 1.00 98.19 100 MET A C 1
ATOM 776 O O . MET A 1 100 ? -10.810 0.788 21.136 1.00 98.19 100 MET A O 1
ATOM 780 N N . VAL A 1 101 ? -10.368 2.538 19.801 1.00 98.62 101 VAL A N 1
ATOM 781 C CA . VAL A 1 101 ? -10.123 1.724 18.598 1.00 98.62 101 VAL A CA 1
ATOM 782 C C . VAL A 1 101 ? -8.936 0.781 18.811 1.00 98.62 101 VAL A C 1
ATOM 784 O O . VAL A 1 101 ? -9.044 -0.406 18.506 1.00 98.62 101 VAL A O 1
ATOM 787 N N . LYS A 1 102 ? -7.831 1.268 19.396 1.00 98.69 102 LYS A N 1
ATOM 788 C CA . LYS A 1 102 ? -6.663 0.433 19.731 1.00 98.69 102 LYS A CA 1
ATOM 789 C C . LYS A 1 102 ? -7.025 -0.713 20.668 1.00 98.69 102 LYS A C 1
ATOM 791 O O . LYS A 1 102 ? -6.622 -1.845 20.415 1.00 98.69 102 LYS A O 1
ATOM 796 N N . VAL A 1 103 ? -7.785 -0.434 21.726 1.00 98.62 103 VAL A N 1
ATOM 797 C CA . VAL A 1 103 ? -8.218 -1.451 22.688 1.00 98.62 103 VAL A CA 1
ATOM 798 C C . VAL A 1 103 ? -9.136 -2.481 22.039 1.00 98.62 103 VAL A C 1
ATOM 800 O O . VAL A 1 103 ? -8.900 -3.676 22.193 1.00 98.62 103 VAL A O 1
ATOM 803 N N . VAL A 1 104 ? -10.136 -2.053 21.264 1.00 98.69 104 VAL A N 1
ATOM 804 C CA . VAL A 1 104 ? -11.050 -2.980 20.574 1.00 98.69 104 VAL A CA 1
ATOM 805 C C . VAL A 1 104 ? -10.277 -3.909 19.631 1.00 98.69 104 VAL A C 1
ATOM 807 O O . VAL A 1 104 ? -10.505 -5.118 19.636 1.00 98.69 104 VAL A O 1
ATOM 810 N N . LEU A 1 105 ? -9.313 -3.377 18.875 1.00 98.56 105 LEU A N 1
ATOM 811 C CA . LEU A 1 105 ? -8.444 -4.168 17.999 1.00 98.56 105 LEU A CA 1
ATOM 812 C C . LEU A 1 105 ? -7.536 -5.127 18.782 1.00 98.56 105 LEU A C 1
ATOM 814 O O . LEU A 1 105 ? -7.442 -6.304 18.436 1.00 98.56 105 LEU A O 1
ATOM 818 N N . LYS A 1 106 ? -6.924 -4.664 19.878 1.00 98.50 106 LYS A N 1
ATOM 819 C CA . LYS A 1 106 ? -6.106 -5.488 20.786 1.00 98.50 106 LYS A CA 1
ATOM 820 C C . LYS A 1 106 ? -6.908 -6.638 21.402 1.00 98.50 106 LYS A C 1
ATOM 822 O O . LYS A 1 106 ? -6.370 -7.725 21.595 1.00 98.50 106 LYS A O 1
ATOM 827 N N . CYS A 1 107 ? -8.190 -6.414 21.673 1.00 98.38 107 CYS A N 1
ATOM 828 C CA . CYS A 1 107 ? -9.129 -7.422 22.157 1.00 98.38 107 CYS A CA 1
ATOM 829 C C . CYS A 1 107 ? -9.609 -8.404 21.070 1.00 98.38 107 CYS A C 1
ATOM 831 O O . CYS A 1 107 ? -10.366 -9.315 21.393 1.00 98.38 107 CYS A O 1
ATOM 833 N N . GLY A 1 108 ? -9.178 -8.261 19.810 1.00 98.12 108 GLY A N 1
ATOM 834 C CA . GLY A 1 108 ? -9.549 -9.157 18.708 1.00 98.12 108 GLY A CA 1
ATOM 835 C C . GLY A 1 108 ? -10.738 -8.685 17.866 1.00 98.12 108 GLY A C 1
ATOM 836 O O . GLY A 1 108 ? -11.386 -9.506 17.213 1.00 98.12 108 GLY A O 1
ATOM 837 N N . GLY A 1 109 ? -11.047 -7.384 17.882 1.00 98.00 109 GLY A N 1
ATOM 838 C CA . GLY A 1 109 ? -12.028 -6.786 16.975 1.00 98.00 109 GLY A CA 1
ATOM 839 C C . GLY A 1 109 ? -11.628 -6.968 15.506 1.00 98.00 109 GLY A C 1
ATOM 840 O O . GLY A 1 109 ? -10.466 -6.774 15.149 1.00 98.00 109 GLY A O 1
ATOM 841 N N . LEU A 1 110 ? -12.580 -7.343 14.649 1.00 97.31 110 LEU A N 1
ATOM 842 C CA . LEU A 1 110 ? -12.330 -7.672 13.241 1.00 97.31 110 LEU A CA 1
ATOM 843 C C . LEU A 1 110 ? -12.274 -6.415 12.343 1.00 97.31 110 LEU A C 1
ATOM 845 O O . LEU A 1 110 ? -13.314 -5.822 12.058 1.00 97.31 110 LEU A O 1
ATOM 849 N N . PRO A 1 111 ? -11.106 -6.033 11.788 1.00 96.56 111 PRO A N 1
ATOM 850 C CA . PRO A 1 111 ? -10.955 -4.776 11.043 1.00 96.56 111 PRO A CA 1
ATOM 851 C C . PRO A 1 111 ? -11.501 -4.817 9.612 1.00 96.56 111 PRO A C 1
ATOM 853 O O . PRO A 1 111 ? -11.621 -3.780 8.964 1.00 96.56 111 PRO A O 1
ATOM 856 N N . ASN A 1 112 ? -11.800 -6.008 9.092 1.00 95.62 112 ASN A N 1
ATOM 857 C CA . ASN A 1 112 ? -12.277 -6.203 7.722 1.00 95.62 112 ASN A CA 1
ATOM 858 C C . ASN A 1 112 ? -13.805 -6.316 7.620 1.00 95.62 112 ASN A C 1
ATOM 860 O O . ASN A 1 112 ? -14.316 -6.596 6.532 1.00 95.62 112 ASN A O 1
ATOM 864 N N . HIS A 1 113 ? -14.525 -6.082 8.722 1.00 93.94 113 HIS A N 1
ATOM 865 C CA . HIS A 1 113 ? -15.975 -5.961 8.689 1.00 93.94 113 HIS A CA 1
ATOM 866 C C . HIS A 1 113 ? -16.400 -4.826 7.739 1.00 93.94 113 HIS A C 1
ATOM 868 O O . HIS A 1 113 ? -15.722 -3.800 7.607 1.00 93.94 113 HIS A O 1
ATOM 874 N N . ARG A 1 114 ? -17.496 -5.048 7.010 1.00 94.06 114 ARG A N 1
ATOM 875 C CA . ARG A 1 114 ? -18.055 -4.081 6.064 1.00 94.06 114 ARG A CA 1
ATOM 876 C C . ARG A 1 114 ? -19.238 -3.399 6.718 1.00 94.06 114 ARG A C 1
ATOM 878 O O . ARG A 1 114 ? -20.164 -4.071 7.156 1.00 94.06 114 ARG A O 1
ATOM 885 N N . LEU A 1 115 ? -19.209 -2.071 6.749 1.00 93.69 115 LEU A N 1
ATOM 886 C CA . LEU A 1 115 ? -20.318 -1.299 7.287 1.00 93.69 115 LEU A CA 1
ATOM 887 C C . LEU A 1 115 ? -21.552 -1.550 6.435 1.00 93.69 115 LEU A C 1
ATOM 889 O O . LEU A 1 115 ? -21.478 -1.505 5.207 1.00 93.69 115 LEU A O 1
ATOM 893 N N . ASN A 1 116 ? -22.685 -1.791 7.080 1.00 89.50 116 ASN A N 1
ATOM 894 C CA . ASN A 1 116 ? -23.942 -1.887 6.368 1.00 89.50 116 ASN A CA 1
ATOM 895 C C . ASN A 1 116 ? -24.266 -0.523 5.743 1.00 89.50 116 ASN A C 1
ATOM 897 O O . ASN A 1 116 ? -24.232 0.515 6.407 1.00 89.50 116 ASN A O 1
ATOM 901 N N . TYR A 1 117 ? -24.516 -0.532 4.440 1.00 83.44 117 TYR A N 1
ATOM 902 C CA . TYR A 1 117 ? -24.801 0.655 3.656 1.00 83.44 117 TYR A CA 1
ATOM 903 C C . TYR A 1 117 ? -26.125 0.431 2.946 1.00 83.44 117 TYR A C 1
ATOM 905 O O . TYR A 1 117 ? -26.185 -0.239 1.918 1.00 83.44 117 TYR A O 1
ATOM 913 N N . GLU A 1 118 ? -27.193 0.990 3.509 1.00 79.44 118 GLU A N 1
ATOM 914 C CA . GLU A 1 118 ? -28.498 0.997 2.861 1.00 79.44 118 GLU A CA 1
ATOM 915 C C . GLU A 1 118 ? -28.458 1.996 1.705 1.00 79.44 118 GLU A C 1
ATOM 917 O O . GLU A 1 118 ? -28.725 3.193 1.852 1.00 79.44 118 GLU A O 1
ATOM 922 N N . GLU A 1 119 ? -28.069 1.517 0.526 1.00 71.88 119 GLU A N 1
ATOM 923 C CA . GLU A 1 119 ? -28.238 2.303 -0.681 1.00 71.88 119 GLU A CA 1
ATOM 924 C C . GLU A 1 119 ? -29.744 2.391 -0.957 1.00 71.88 119 GLU A C 1
ATOM 926 O O . GLU A 1 119 ? -30.405 1.407 -1.275 1.00 71.88 119 GLU A O 1
ATOM 931 N N . THR A 1 120 ? -30.315 3.580 -0.779 1.00 60.91 120 THR A N 1
ATOM 932 C CA . THR A 1 120 ? -31.762 3.852 -0.839 1.00 60.91 120 THR A CA 1
ATOM 933 C C . THR A 1 120 ? -32.359 3.725 -2.250 1.00 60.91 120 THR A C 1
ATOM 935 O O . THR A 1 120 ? -33.387 4.331 -2.549 1.00 60.91 120 THR A O 1
ATOM 938 N N . THR A 1 121 ? -31.761 2.949 -3.158 1.00 55.16 121 THR A N 1
ATOM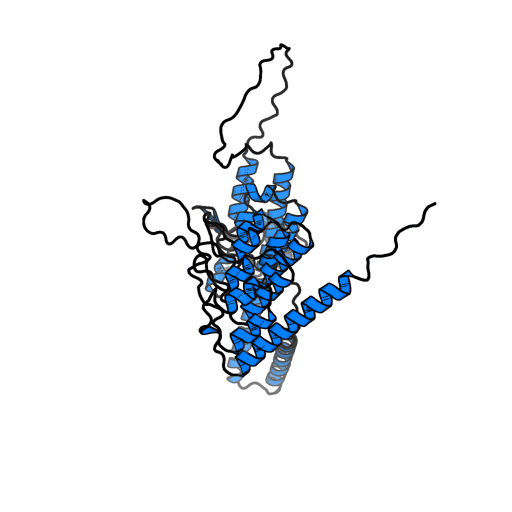 939 C CA . THR A 1 121 ? -32.079 3.045 -4.585 1.00 55.16 121 THR A CA 1
ATOM 940 C C . THR A 1 121 ? -32.150 1.722 -5.340 1.00 55.16 121 THR A C 1
ATOM 942 O O . THR A 1 121 ? -31.149 1.080 -5.623 1.00 55.16 121 THR A O 1
ATOM 945 N N . SER A 1 122 ? -33.373 1.501 -5.836 1.00 53.00 122 SER A N 1
ATOM 946 C CA . SER A 1 122 ? -33.765 0.812 -7.070 1.00 53.00 122 SER A CA 1
ATOM 947 C C . SER A 1 122 ? -33.997 -0.701 -6.986 1.00 53.00 122 SER A C 1
ATOM 949 O O . SER A 1 122 ? -33.143 -1.511 -7.318 1.00 53.00 122 SER A O 1
ATOM 951 N N . LEU A 1 123 ? -35.249 -1.047 -6.666 1.00 55.03 123 LEU A N 1
ATOM 952 C CA . LEU A 1 123 ? -35.889 -2.376 -6.625 1.00 55.03 123 LEU A CA 1
ATOM 953 C C . LEU A 1 123 ? -35.766 -3.264 -7.890 1.00 55.03 123 LEU A C 1
ATOM 955 O O . LEU A 1 123 ? -36.437 -4.286 -7.959 1.00 55.03 123 LEU A O 1
ATOM 959 N N . ASN A 1 124 ? -34.962 -2.906 -8.895 1.00 59.72 124 ASN A N 1
ATOM 960 C CA . ASN A 1 124 ? -35.033 -3.518 -10.228 1.00 59.72 124 ASN A CA 1
ATOM 961 C C . ASN A 1 124 ? -33.698 -4.005 -10.818 1.00 59.72 124 ASN A C 1
ATOM 963 O O . ASN A 1 124 ? -33.688 -4.406 -11.981 1.00 59.72 124 ASN A O 1
ATOM 967 N N . SER A 1 125 ? -32.583 -3.990 -10.081 1.00 57.09 125 SER A N 1
ATOM 968 C CA . SER A 1 125 ? -31.337 -4.613 -10.557 1.00 57.09 125 SER A CA 1
ATOM 969 C C . SER A 1 125 ? -31.051 -5.924 -9.819 1.00 57.09 125 SER A C 1
ATOM 971 O O . SER A 1 125 ? -31.115 -5.940 -8.590 1.00 57.09 125 SER A O 1
ATOM 973 N N . PRO A 1 126 ? -30.734 -7.012 -10.541 1.00 61.25 126 PRO A N 1
ATOM 974 C CA . PRO A 1 126 ? -30.450 -8.310 -9.943 1.00 61.25 126 PRO A CA 1
ATOM 975 C C . PRO A 1 126 ? -29.198 -8.254 -9.053 1.00 61.25 126 PRO A C 1
ATOM 977 O O . PRO A 1 126 ? -28.146 -7.818 -9.507 1.00 61.25 126 PRO A O 1
ATOM 980 N N . GLU A 1 127 ? -29.373 -8.668 -7.793 1.00 58.44 127 GLU A N 1
ATOM 981 C CA . GLU A 1 127 ? -28.431 -9.261 -6.818 1.00 58.44 127 GLU A CA 1
ATOM 982 C C . GLU A 1 127 ? -26.915 -9.046 -7.013 1.00 58.44 127 GLU A C 1
ATOM 984 O O . GLU A 1 127 ? -26.125 -9.982 -6.903 1.00 58.44 127 GLU A O 1
ATOM 989 N N . ILE A 1 128 ? -26.456 -7.814 -7.232 1.00 64.38 128 ILE A N 1
ATOM 990 C CA . ILE A 1 128 ? -25.066 -7.485 -6.904 1.00 64.38 128 ILE A CA 1
ATOM 991 C C . ILE A 1 128 ? -25.050 -7.254 -5.396 1.00 64.38 128 ILE A C 1
ATOM 993 O O . ILE A 1 128 ? -25.645 -6.292 -4.911 1.00 64.38 128 ILE A O 1
ATOM 997 N N . GLU A 1 129 ? -24.412 -8.157 -4.651 1.00 64.56 129 GLU A N 1
ATOM 998 C CA . GLU A 1 129 ? -24.149 -7.994 -3.222 1.00 64.56 129 GLU A CA 1
ATOM 999 C C . GLU A 1 129 ? -23.235 -6.770 -3.042 1.00 64.56 129 GLU A C 1
ATOM 1001 O O . GLU A 1 129 ? -22.008 -6.841 -3.120 1.00 64.56 129 GLU A O 1
ATOM 1006 N N . LEU A 1 130 ? -23.847 -5.592 -2.911 1.00 67.69 130 LEU A N 1
ATOM 1007 C CA . LEU A 1 130 ? -23.138 -4.335 -2.726 1.00 67.69 130 LEU A CA 1
ATOM 1008 C C . LEU A 1 130 ? -22.560 -4.321 -1.314 1.00 67.69 130 LEU A C 1
ATOM 1010 O O . LEU A 1 130 ? -23.216 -3.943 -0.347 1.00 67.69 130 LEU A O 1
ATOM 1014 N N . HIS A 1 131 ? -21.307 -4.747 -1.190 1.00 83.00 131 HIS A N 1
ATOM 1015 C CA . HIS A 1 131 ? -20.578 -4.607 0.060 1.00 83.00 131 HIS A CA 1
ATOM 1016 C C . HIS A 1 131 ? -20.408 -3.121 0.392 1.00 83.00 131 HIS A C 1
ATOM 1018 O O . HIS A 1 131 ? -19.914 -2.341 -0.426 1.00 83.00 131 HIS A O 1
ATOM 1024 N N . GLY A 1 132 ? -20.791 -2.730 1.606 1.00 92.56 132 GLY A N 1
ATOM 1025 C CA . GLY A 1 132 ? -20.628 -1.356 2.062 1.00 92.56 132 GLY A CA 1
ATOM 1026 C C . GLY A 1 132 ? -19.164 -0.955 2.315 1.00 92.56 132 GLY A C 1
ATOM 1027 O O . GLY A 1 132 ? -18.229 -1.719 2.033 1.00 92.56 132 GLY A O 1
ATOM 1028 N N . PRO A 1 133 ? -18.938 0.271 2.818 1.00 96.19 133 PRO A N 1
ATOM 1029 C CA . PRO A 1 133 ? -17.600 0.814 3.007 1.00 96.19 133 PRO A CA 1
ATOM 1030 C C . PRO A 1 133 ? -16.809 0.028 4.058 1.00 96.19 133 PRO A C 1
ATOM 1032 O O . PRO A 1 133 ? -17.361 -0.468 5.040 1.00 96.19 133 PRO A O 1
ATOM 1035 N N . SER A 1 134 ? -15.487 -0.055 3.877 1.00 97.06 134 SER A N 1
ATOM 1036 C CA . SER A 1 134 ? -14.598 -0.528 4.948 1.00 97.06 134 SER A CA 1
ATOM 1037 C C . SER A 1 134 ? -14.371 0.555 6.006 1.00 97.06 134 SER A C 1
ATOM 1039 O O . SER A 1 134 ? -14.619 1.741 5.769 1.00 97.06 134 SER A O 1
ATOM 1041 N N . LEU A 1 135 ? -13.808 0.167 7.150 1.00 97.94 135 LEU A N 1
ATOM 1042 C CA . LEU A 1 135 ? -13.431 1.103 8.212 1.00 97.94 135 LEU A CA 1
ATOM 1043 C C . LEU A 1 135 ? -12.482 2.210 7.734 1.00 97.94 135 LEU A C 1
ATOM 1045 O O . LEU A 1 135 ? -12.636 3.363 8.130 1.00 97.94 135 LEU A O 1
ATOM 1049 N N . LEU A 1 136 ? -11.558 1.899 6.819 1.00 98.38 136 LEU A N 1
ATOM 1050 C CA . LEU A 1 136 ? -10.663 2.901 6.228 1.00 98.38 136 LEU A CA 1
ATOM 1051 C C . LEU A 1 136 ? -11.443 3.960 5.433 1.00 98.38 136 LEU A C 1
ATOM 1053 O O . LEU A 1 136 ? -11.128 5.144 5.524 1.00 98.38 136 LEU A O 1
ATOM 1057 N N . HIS A 1 137 ? -12.502 3.570 4.712 1.00 98.12 137 HIS A N 1
ATOM 1058 C CA . HIS A 1 137 ? -13.377 4.530 4.030 1.00 98.12 137 HIS A CA 1
ATOM 1059 C C . HIS A 1 137 ? -14.093 5.433 5.036 1.00 98.12 137 HIS A C 1
ATOM 1061 O O . HIS A 1 137 ? -14.179 6.640 4.817 1.00 98.12 137 HIS A O 1
ATOM 1067 N N . ALA A 1 138 ? -14.580 4.866 6.143 1.00 97.38 138 ALA A N 1
ATOM 1068 C CA . ALA A 1 138 ? -15.269 5.620 7.186 1.00 97.38 138 ALA A CA 1
ATOM 1069 C C . ALA A 1 138 ? -14.346 6.637 7.872 1.00 97.38 138 ALA A C 1
ATOM 1071 O O . ALA A 1 138 ? -14.735 7.792 8.048 1.00 97.38 138 ALA A O 1
ATOM 1072 N N . VAL A 1 139 ? -13.106 6.251 8.195 1.00 98.12 139 VAL A N 1
ATOM 1073 C CA . VAL A 1 139 ? -12.099 7.174 8.744 1.00 98.12 139 VAL A CA 1
ATOM 1074 C C . VAL A 1 139 ? -11.776 8.278 7.742 1.00 98.12 139 VAL A C 1
ATOM 1076 O O . VAL A 1 139 ? -11.787 9.452 8.110 1.00 98.12 139 VAL A O 1
ATOM 1079 N N . LEU A 1 140 ? -11.554 7.931 6.469 1.00 98.06 140 LEU A N 1
ATOM 1080 C CA . LEU A 1 140 ? -11.279 8.911 5.418 1.00 98.06 140 LEU A CA 1
ATOM 1081 C C . LEU A 1 140 ? -12.462 9.842 5.159 1.00 98.06 140 LEU A C 1
ATOM 1083 O O . LEU A 1 140 ? -12.236 10.970 4.741 1.00 98.06 140 LEU A O 1
ATOM 1087 N N . ALA A 1 141 ? -13.709 9.411 5.367 1.00 97.06 141 ALA A N 1
ATOM 1088 C CA . ALA A 1 141 ? -14.899 10.235 5.157 1.00 97.06 141 ALA A CA 1
ATOM 1089 C C . ALA A 1 141 ? -15.013 11.394 6.162 1.00 97.06 141 ALA A C 1
ATOM 1091 O O . ALA A 1 141 ? -15.583 12.430 5.811 1.00 97.06 141 ALA A O 1
ATOM 1092 N N . LYS A 1 142 ? -14.435 11.253 7.362 1.00 96.56 142 LYS A N 1
ATOM 1093 C CA . LYS A 1 142 ? -14.424 12.300 8.391 1.00 96.56 142 LYS A CA 1
ATOM 1094 C C . LYS A 1 142 ? -13.648 13.530 7.918 1.00 96.56 142 LYS A C 1
ATOM 1096 O O . LYS A 1 142 ? -12.623 13.413 7.243 1.00 96.56 142 LYS A O 1
ATOM 1101 N N . GLN A 1 143 ? -14.154 14.703 8.283 1.00 95.81 143 GLN A N 1
ATOM 1102 C CA . GLN A 1 143 ? -13.506 15.987 8.039 1.00 95.81 143 GLN A CA 1
ATOM 1103 C C . GLN A 1 143 ? -12.922 16.475 9.368 1.00 95.81 143 GLN A C 1
ATOM 1105 O O . GLN A 1 143 ? -13.703 16.813 10.255 1.00 95.81 143 GLN A O 1
ATOM 1110 N N . PRO A 1 144 ? -11.592 16.439 9.548 1.00 96.75 144 PRO A N 1
ATOM 1111 C CA . PRO A 1 144 ? -10.971 16.993 10.741 1.00 96.75 144 PRO A CA 1
ATOM 1112 C C . PRO A 1 144 ? -11.140 18.519 10.762 1.00 96.75 144 PRO A C 1
ATOM 1114 O O . PRO A 1 144 ? -10.997 19.185 9.739 1.00 96.75 144 PRO A O 1
ATOM 1117 N N . GLU A 1 145 ? -11.464 19.066 11.929 1.00 97.06 145 GLU A N 1
ATOM 1118 C CA . GLU A 1 145 ? -11.693 20.501 12.151 1.00 97.06 145 GLU A CA 1
ATOM 1119 C C . GLU A 1 145 ? -10.406 21.251 12.530 1.00 97.06 145 GLU A C 1
ATOM 1121 O O . GLU A 1 145 ? -10.346 22.476 12.443 1.00 97.06 145 GLU A O 1
ATOM 1126 N N . ASN A 1 146 ? -9.382 20.527 12.987 1.00 96.88 146 ASN A N 1
ATOM 1127 C CA . ASN A 1 146 ? -8.110 21.076 13.448 1.00 96.88 146 ASN A CA 1
ATOM 1128 C C . ASN A 1 146 ? -6.957 20.076 13.248 1.00 96.88 146 ASN A C 1
ATOM 1130 O O . ASN A 1 146 ? -7.184 18.889 13.014 1.00 96.88 146 ASN A O 1
ATOM 1134 N N . GLU A 1 147 ? -5.720 20.560 13.389 1.00 97.44 147 GLU A N 1
ATOM 1135 C CA . GLU A 1 147 ? -4.493 19.765 13.204 1.00 97.44 147 GLU A CA 1
ATOM 1136 C C . GLU A 1 147 ? -4.432 18.542 14.135 1.00 97.44 147 GLU A C 1
ATOM 1138 O O . GLU A 1 147 ? -4.008 17.466 13.723 1.00 97.44 147 GLU A O 1
ATOM 1143 N N . VAL A 1 148 ? -4.936 18.658 15.368 1.00 97.50 148 VAL A N 1
ATOM 1144 C CA . VAL A 1 148 ? -4.969 17.539 16.325 1.00 97.50 148 VAL A CA 1
ATOM 1145 C C . VAL A 1 148 ? -5.873 16.412 15.815 1.00 97.50 148 VAL A C 1
ATOM 1147 O O . VAL A 1 148 ? -5.520 15.236 15.894 1.00 97.50 148 VAL A O 1
ATOM 1150 N N . GLN A 1 149 ? -7.034 16.746 15.247 1.00 97.62 149 GLN A N 1
ATOM 1151 C CA . GLN A 1 149 ? -7.919 15.760 14.629 1.00 97.62 149 GLN A CA 1
ATOM 1152 C C . GLN A 1 149 ? -7.312 15.146 13.360 1.00 97.62 149 GLN A C 1
ATOM 1154 O O . GLN A 1 149 ? -7.553 13.966 13.104 1.00 97.62 149 GLN A O 1
ATOM 1159 N N . GLU A 1 150 ? -6.509 15.891 12.591 1.00 97.12 150 GLU A N 1
ATOM 1160 C CA . GLU A 1 150 ? -5.753 15.336 11.457 1.00 97.12 150 GLU A CA 1
ATOM 1161 C C . GLU A 1 150 ? -4.733 14.284 11.919 1.00 97.12 150 GLU A C 1
ATOM 1163 O O . GLU A 1 150 ? -4.653 13.201 11.337 1.00 97.12 150 GLU A O 1
ATOM 1168 N N . GLU A 1 151 ? -3.994 14.556 12.997 1.00 97.56 151 GLU A N 1
ATOM 1169 C CA . GLU A 1 151 ? -3.039 13.606 13.586 1.00 97.56 151 GLU A CA 1
ATOM 1170 C C . GLU A 1 151 ? -3.731 12.358 14.149 1.00 97.56 151 GLU A C 1
ATOM 1172 O O . GLU A 1 151 ? -3.250 11.231 13.980 1.00 97.56 151 GLU A O 1
ATOM 1177 N N . ILE A 1 152 ? -4.897 12.532 14.778 1.00 98.12 152 ILE A N 1
ATOM 1178 C CA . ILE A 1 152 ? -5.726 11.417 15.245 1.00 98.12 152 ILE A CA 1
ATOM 1179 C C . ILE A 1 152 ? -6.230 10.593 14.056 1.00 98.12 152 ILE A C 1
ATOM 1181 O O . ILE A 1 152 ? -6.165 9.365 14.100 1.00 98.12 152 ILE A O 1
ATOM 1185 N N . GLN A 1 153 ? -6.692 11.236 12.978 1.00 98.12 153 GLN A N 1
ATOM 1186 C CA . GLN A 1 153 ? -7.127 10.548 11.761 1.00 98.12 153 GLN A CA 1
ATOM 1187 C C . GLN A 1 153 ? -5.981 9.738 11.138 1.00 98.12 153 GLN A C 1
ATOM 1189 O O . GLN A 1 153 ? -6.183 8.579 10.778 1.00 98.12 153 GLN A O 1
ATOM 1194 N N . HIS A 1 154 ? -4.780 10.314 11.060 1.00 97.88 154 HIS A N 1
ATOM 1195 C CA . HIS A 1 154 ? -3.572 9.628 10.599 1.00 97.88 154 HIS A CA 1
ATOM 1196 C C . HIS A 1 154 ? -3.265 8.394 11.457 1.00 97.88 154 HIS A C 1
ATOM 1198 O O . HIS A 1 154 ? -3.124 7.290 10.934 1.00 97.88 154 HIS A O 1
ATOM 1204 N N . SER A 1 155 ? -3.253 8.565 12.781 1.00 98.19 155 SER A N 1
ATOM 1205 C CA . SER A 1 155 ? -2.985 7.487 13.739 1.00 98.19 155 SER A CA 1
ATOM 1206 C C . SER A 1 155 ? -4.030 6.368 13.667 1.00 98.19 155 SER A C 1
ATOM 1208 O O . SER A 1 155 ? -3.698 5.194 13.809 1.00 98.19 155 SER A O 1
ATOM 1210 N N . LEU A 1 156 ? -5.302 6.709 13.432 1.00 98.50 156 LEU A N 1
ATOM 1211 C CA . LEU A 1 156 ? -6.368 5.724 13.234 1.00 98.50 156 LEU A CA 1
ATOM 1212 C C . LEU A 1 156 ? -6.137 4.883 11.975 1.00 98.50 156 LEU A C 1
ATOM 1214 O O . LEU A 1 156 ? -6.331 3.670 12.019 1.00 98.50 156 LEU A O 1
ATOM 1218 N N . LEU A 1 157 ? -5.722 5.502 10.865 1.00 98.50 157 LEU A N 1
ATOM 1219 C CA . LEU A 1 157 ? -5.401 4.774 9.634 1.00 98.50 157 LEU A CA 1
ATOM 1220 C C . LEU A 1 157 ? -4.213 3.829 9.839 1.00 98.50 157 LEU A C 1
ATOM 1222 O O . LEU A 1 157 ? -4.309 2.667 9.453 1.00 98.50 157 LEU A O 1
ATOM 1226 N N . GLU A 1 158 ? -3.138 4.295 10.481 1.00 98.19 158 GLU A N 1
ATOM 1227 C CA . GLU A 1 158 ? -1.973 3.462 10.812 1.00 98.19 158 GLU A CA 1
ATOM 1228 C C . GLU A 1 158 ? -2.379 2.240 11.637 1.00 98.19 158 GLU A C 1
ATOM 1230 O O . GLU A 1 158 ? -2.093 1.109 11.251 1.00 98.19 158 GLU A O 1
ATOM 1235 N N . VAL A 1 159 ? -3.119 2.460 12.728 1.00 98.38 159 VAL A N 1
ATOM 1236 C CA . VAL A 1 159 ? -3.582 1.384 13.609 1.00 98.38 159 VAL A CA 1
ATOM 1237 C C . VAL A 1 159 ? -4.470 0.396 12.848 1.00 98.38 159 VAL A C 1
ATOM 1239 O O . VAL A 1 159 ? -4.283 -0.810 12.969 1.00 98.38 159 VAL A O 1
ATOM 1242 N N . LEU A 1 160 ? -5.416 0.858 12.027 1.00 98.50 160 LEU A N 1
ATOM 1243 C CA . LEU A 1 160 ? -6.274 -0.051 11.259 1.00 98.50 160 LEU A CA 1
ATOM 1244 C C . LEU A 1 160 ? -5.478 -0.889 10.246 1.00 98.50 160 LEU A C 1
ATOM 1246 O O . LEU A 1 160 ? -5.750 -2.081 10.099 1.00 98.50 160 LEU A O 1
ATOM 1250 N N . LEU A 1 161 ? -4.494 -0.296 9.566 1.00 98.19 161 LEU A N 1
ATOM 1251 C CA . LEU A 1 161 ? -3.631 -1.008 8.619 1.00 98.19 161 LEU A CA 1
ATOM 1252 C C . LEU A 1 161 ? -2.715 -2.019 9.324 1.00 98.19 161 LEU A C 1
ATOM 1254 O O . LEU A 1 161 ? -2.553 -3.137 8.836 1.00 98.19 161 LEU A O 1
ATOM 1258 N N . ASP A 1 162 ? -2.170 -1.668 10.491 1.00 97.50 162 ASP A N 1
ATOM 1259 C CA . ASP A 1 162 ? -1.311 -2.550 11.292 1.00 97.50 162 ASP A CA 1
ATOM 1260 C C . ASP A 1 162 ? -2.053 -3.790 11.804 1.00 97.50 162 ASP A C 1
ATOM 1262 O O . ASP A 1 162 ? -1.461 -4.863 11.930 1.00 97.50 162 ASP A O 1
ATOM 1266 N N . TYR A 1 163 ? -3.363 -3.672 12.034 1.00 98.00 163 TYR A N 1
ATOM 1267 C CA . TYR A 1 163 ? -4.231 -4.804 12.364 1.00 98.00 163 TYR A CA 1
ATOM 1268 C C . TYR A 1 163 ? -4.803 -5.517 11.124 1.00 98.00 163 TYR A C 1
ATOM 1270 O O . TYR A 1 163 ? -5.606 -6.439 11.254 1.00 98.00 163 TYR A O 1
ATOM 1278 N N . GLY A 1 164 ? -4.364 -5.158 9.913 1.00 96.69 164 GLY A N 1
ATOM 1279 C CA . GLY A 1 164 ? -4.690 -5.880 8.681 1.00 96.69 164 GLY A CA 1
ATOM 1280 C C . GLY A 1 164 ? -6.002 -5.462 8.017 1.00 96.69 164 GLY A C 1
ATOM 1281 O O . GLY A 1 164 ? -6.601 -6.266 7.294 1.00 96.69 164 GLY A O 1
ATOM 1282 N N . CYS A 1 165 ? -6.472 -4.230 8.241 1.00 97.44 165 CYS A N 1
ATOM 1283 C CA . CYS A 1 165 ? -7.557 -3.666 7.442 1.00 97.44 165 CYS A CA 1
ATOM 1284 C C . CYS A 1 165 ? -7.095 -3.499 5.988 1.00 97.44 165 CYS A C 1
ATOM 1286 O O . CYS A 1 165 ? -6.091 -2.844 5.721 1.00 97.44 165 CYS A O 1
ATOM 1288 N N . ASN A 1 166 ? -7.820 -4.087 5.039 1.00 96.44 166 ASN A N 1
ATOM 1289 C CA . ASN A 1 166 ? -7.391 -4.111 3.645 1.00 96.44 166 ASN A CA 1
ATOM 1290 C C . ASN A 1 166 ? -7.651 -2.757 2.927 1.00 96.44 166 ASN A C 1
ATOM 1292 O O . ASN A 1 166 ? -8.817 -2.386 2.746 1.00 96.44 166 ASN A O 1
ATOM 1296 N N . PRO A 1 167 ? -6.611 -2.043 2.440 1.00 97.50 167 PRO A N 1
ATOM 1297 C CA . PRO A 1 167 ? -6.770 -0.738 1.794 1.00 97.50 167 PRO A CA 1
ATOM 1298 C C . PRO A 1 167 ? -7.240 -0.788 0.336 1.00 97.50 167 PRO A C 1
ATOM 1300 O O . PRO A 1 167 ? -7.662 0.244 -0.187 1.00 97.50 167 PRO A O 1
ATOM 1303 N N . ILE A 1 168 ? -7.170 -1.952 -0.325 1.00 97.25 168 ILE A N 1
ATOM 1304 C CA . ILE A 1 168 ? -7.525 -2.119 -1.750 1.00 97.25 168 ILE A CA 1
ATOM 1305 C C . ILE A 1 168 ? -8.985 -2.525 -1.956 1.00 97.25 168 ILE A C 1
ATOM 1307 O O . ILE A 1 168 ? -9.488 -2.506 -3.076 1.00 97.25 168 ILE A O 1
ATOM 1311 N N . VAL A 1 169 ? -9.675 -2.869 -0.869 1.00 96.19 169 VAL A N 1
ATOM 1312 C CA . VAL A 1 169 ? -11.123 -3.061 -0.842 1.00 96.19 169 VAL A CA 1
ATOM 1313 C C . VAL A 1 169 ? -11.809 -1.852 -1.464 1.00 96.19 169 VAL A C 1
ATOM 1315 O O . VAL A 1 169 ? -11.537 -0.730 -1.048 1.00 96.19 169 VAL A O 1
ATOM 1318 N N . GLN A 1 170 ? -12.713 -2.088 -2.413 1.00 95.62 170 GLN A N 1
ATOM 1319 C CA . GLN A 1 170 ? -13.448 -1.029 -3.095 1.00 95.62 170 GLN A CA 1
ATOM 1320 C C . GLN A 1 170 ? -14.866 -0.879 -2.539 1.00 95.62 170 GLN A C 1
ATOM 1322 O O . GLN A 1 170 ? -15.523 -1.865 -2.200 1.00 95.62 170 GLN A O 1
ATOM 1327 N N . PHE A 1 171 ? -15.330 0.366 -2.476 1.00 95.25 171 PHE A N 1
ATOM 1328 C CA . PHE A 1 171 ? -16.709 0.755 -2.211 1.00 95.25 171 PHE A CA 1
ATOM 1329 C C . PHE A 1 171 ? -17.126 1.797 -3.252 1.00 95.25 171 PHE A C 1
ATOM 1331 O O . PHE A 1 171 ? -16.438 2.802 -3.438 1.00 95.25 171 PHE A O 1
ATOM 1338 N N . LYS A 1 172 ? -18.232 1.541 -3.965 1.00 94.06 172 LYS A N 1
ATOM 1339 C CA . LYS A 1 172 ? -18.653 2.330 -5.142 1.00 94.06 172 LYS A CA 1
ATOM 1340 C C . LYS A 1 172 ? -17.521 2.528 -6.160 1.00 94.06 172 LYS A C 1
ATOM 1342 O O . LYS A 1 172 ? -17.296 3.636 -6.647 1.00 94.06 172 LYS A O 1
ATOM 1347 N N . GLY A 1 173 ? -16.761 1.460 -6.392 1.00 95.19 173 GLY A N 1
ATOM 1348 C CA . GLY A 1 173 ? -15.675 1.445 -7.365 1.00 95.19 173 GLY A CA 1
ATOM 1349 C C . GLY A 1 173 ? -14.409 2.184 -6.983 1.00 95.19 173 GLY A C 1
ATOM 1350 O O . GLY A 1 173 ? -13.577 2.457 -7.845 1.00 95.19 173 GLY A O 1
ATOM 1351 N N . ARG A 1 174 ? -14.264 2.570 -5.715 1.00 97.06 174 ARG A N 1
ATOM 1352 C CA . ARG A 1 174 ? -13.099 3.301 -5.220 1.00 97.06 174 ARG A CA 1
ATOM 1353 C C . ARG A 1 174 ? -12.583 2.631 -3.972 1.00 97.06 174 ARG A C 1
ATOM 1355 O O . ARG A 1 174 ? -13.365 2.350 -3.070 1.00 97.06 174 ARG A O 1
ATOM 1362 N N . SER A 1 175 ? -11.285 2.377 -3.906 1.00 97.94 175 SER A N 1
ATOM 1363 C CA . SER A 1 175 ? -10.665 1.904 -2.676 1.00 97.94 175 SER A CA 1
ATOM 1364 C C . SER A 1 175 ? -10.366 3.045 -1.709 1.00 97.94 175 SER A C 1
ATOM 1366 O O . SER A 1 175 ? -10.296 4.218 -2.094 1.00 97.94 175 SER A O 1
ATOM 1368 N N . ALA A 1 176 ? -10.118 2.700 -0.444 1.00 98.06 176 ALA A N 1
ATOM 1369 C CA . ALA A 1 176 ? -9.659 3.666 0.549 1.00 98.06 176 ALA A CA 1
ATOM 1370 C C . ALA A 1 176 ? -8.345 4.327 0.104 1.00 98.06 176 ALA A C 1
ATOM 1372 O O . ALA A 1 176 ? -8.170 5.535 0.266 1.00 98.06 176 ALA A O 1
ATOM 1373 N N . LEU A 1 177 ? -7.468 3.552 -0.540 1.00 97.75 177 LEU A N 1
ATOM 1374 C CA . LEU A 1 177 ? -6.220 4.041 -1.110 1.00 97.75 177 LEU A CA 1
ATOM 1375 C C . LEU A 1 177 ? -6.462 5.131 -2.168 1.00 97.75 177 LEU A C 1
ATOM 1377 O O . LEU A 1 177 ? -5.860 6.200 -2.085 1.00 97.75 177 LEU A O 1
ATOM 1381 N N . GLU A 1 178 ? -7.392 4.928 -3.109 1.00 97.62 178 GLU A N 1
ATOM 1382 C CA . GLU A 1 178 ? -7.732 5.952 -4.111 1.00 97.62 178 GLU A CA 1
ATOM 1383 C C . GLU A 1 178 ? -8.390 7.193 -3.479 1.00 97.62 178 GLU A C 1
ATOM 1385 O O . GLU A 1 178 ? -8.141 8.328 -3.896 1.00 97.62 178 GLU A O 1
ATOM 1390 N N . ILE A 1 179 ? -9.241 7.014 -2.466 1.00 97.81 179 ILE A N 1
ATOM 1391 C CA . ILE A 1 179 ? -9.858 8.146 -1.762 1.00 97.81 179 ILE A CA 1
ATOM 1392 C C . ILE A 1 179 ? -8.782 8.993 -1.078 1.00 97.81 179 ILE A C 1
ATOM 1394 O O . ILE A 1 179 ? -8.806 10.218 -1.229 1.00 97.81 179 ILE A O 1
ATOM 1398 N N . ALA A 1 180 ? -7.824 8.359 -0.395 1.00 97.38 180 ALA A N 1
ATOM 1399 C CA . ALA A 1 180 ? -6.711 9.039 0.257 1.00 97.38 180 ALA A CA 1
ATOM 1400 C C . ALA A 1 180 ? -5.901 9.882 -0.738 1.00 97.38 180 ALA A C 1
ATOM 1402 O O . ALA A 1 180 ? -5.674 11.064 -0.473 1.00 97.38 180 ALA A O 1
ATOM 1403 N N . MET A 1 181 ? -5.587 9.329 -1.920 1.00 95.25 181 MET A N 1
ATOM 1404 C CA . MET A 1 181 ? -4.917 10.068 -3.001 1.00 95.25 181 MET A CA 1
ATOM 1405 C C . MET A 1 181 ? -5.638 11.371 -3.353 1.00 95.25 181 MET A C 1
ATOM 1407 O O . MET A 1 181 ? -5.004 12.401 -3.542 1.00 95.25 181 MET A O 1
ATOM 1411 N N . THR A 1 182 ? -6.969 11.331 -3.469 1.00 93.88 182 THR A N 1
ATOM 1412 C CA . THR A 1 182 ? -7.760 12.501 -3.887 1.00 93.88 182 THR A CA 1
ATOM 1413 C C . THR A 1 182 ? -7.988 13.529 -2.786 1.00 93.88 182 THR A C 1
ATOM 1415 O O . THR A 1 182 ? -8.346 14.662 -3.095 1.00 93.88 182 THR A O 1
ATOM 1418 N N . LYS A 1 183 ? -7.824 13.142 -1.517 1.00 93.88 183 LYS A N 1
ATOM 1419 C CA . LYS A 1 183 ? -8.078 14.022 -0.373 1.00 93.88 183 LYS A CA 1
ATOM 1420 C C . LYS A 1 183 ? -6.828 14.764 0.073 1.00 93.88 183 LYS A C 1
ATOM 1422 O O . LYS A 1 183 ? -6.860 15.984 0.181 1.00 93.88 183 LYS A O 1
ATOM 1427 N N . ASN A 1 184 ? -5.765 14.029 0.397 1.00 91.19 184 ASN A N 1
ATOM 1428 C CA . ASN A 1 184 ? -4.573 14.600 1.014 1.00 91.19 184 ASN A CA 1
ATOM 1429 C C . ASN A 1 184 ? -3.372 13.657 0.843 1.00 91.19 184 ASN A C 1
ATOM 1431 O O . ASN A 1 184 ? -3.423 12.493 1.243 1.00 91.19 184 ASN A O 1
ATOM 1435 N N . MET A 1 185 ? -2.259 14.183 0.323 1.00 93.31 185 MET A N 1
ATOM 1436 C CA . MET A 1 185 ? -1.014 13.428 0.134 1.00 93.31 185 MET A CA 1
ATOM 1437 C C . MET A 1 185 ? -0.429 12.889 1.447 1.00 93.31 185 MET A C 1
ATOM 1439 O O . MET A 1 185 ? 0.171 11.817 1.448 1.00 93.31 185 MET A O 1
ATOM 1443 N N . ARG A 1 186 ? -0.650 13.570 2.581 1.00 94.12 186 ARG A N 1
ATOM 1444 C CA . ARG A 1 186 ? -0.240 13.073 3.907 1.00 94.12 186 ARG A CA 1
ATOM 1445 C C . ARG A 1 186 ? -0.981 11.790 4.278 1.00 94.12 186 ARG A C 1
ATOM 1447 O O . ARG A 1 186 ? -0.359 10.864 4.777 1.00 94.12 186 ARG A O 1
ATOM 1454 N N . LEU A 1 187 ? -2.280 11.708 3.973 1.00 96.38 187 LEU A N 1
ATOM 1455 C CA . LEU A 1 187 ? -3.062 10.489 4.196 1.00 96.38 187 LEU A CA 1
ATOM 1456 C C . LEU A 1 187 ? -2.601 9.371 3.263 1.00 96.38 187 LEU A C 1
ATOM 1458 O O . LEU A 1 187 ? -2.483 8.237 3.705 1.00 96.38 187 LEU A O 1
ATOM 1462 N N . LEU A 1 188 ? -2.295 9.683 1.998 1.00 97.12 188 LEU A N 1
ATOM 1463 C CA . LEU A 1 188 ? -1.739 8.703 1.063 1.00 97.12 188 LEU A CA 1
ATOM 1464 C C . LEU A 1 188 ? -0.421 8.102 1.581 1.00 97.12 188 LEU A C 1
ATOM 1466 O O . LEU A 1 188 ? -0.234 6.890 1.481 1.00 97.12 188 LEU A O 1
ATOM 1470 N N . ASN A 1 189 ? 0.462 8.917 2.165 1.00 96.81 189 ASN A N 1
ATOM 1471 C CA . ASN A 1 189 ? 1.739 8.439 2.698 1.00 96.81 189 ASN A CA 1
ATOM 1472 C C . ASN A 1 189 ? 1.568 7.366 3.782 1.00 96.81 189 ASN A C 1
ATOM 1474 O O . ASN A 1 189 ? 2.336 6.411 3.775 1.00 96.81 189 ASN A O 1
ATOM 1478 N N . VAL A 1 190 ? 0.525 7.435 4.621 1.00 97.94 190 VAL A N 1
ATOM 1479 C CA . VAL A 1 190 ? 0.210 6.372 5.600 1.00 97.94 190 VAL A CA 1
ATOM 1480 C C . VAL A 1 190 ? 0.083 5.009 4.922 1.00 97.94 190 VAL A C 1
ATOM 1482 O O . VAL A 1 190 ? 0.637 4.013 5.382 1.00 97.94 190 VAL A O 1
ATOM 1485 N N . PHE A 1 191 ? -0.624 4.962 3.792 1.00 98.06 191 PHE A N 1
ATOM 1486 C CA . PHE A 1 191 ? -0.808 3.723 3.047 1.00 98.06 191 PHE A CA 1
ATOM 1487 C C . PHE A 1 191 ? 0.470 3.283 2.338 1.00 98.06 191 PHE A C 1
ATOM 1489 O O . PHE A 1 191 ? 0.752 2.088 2.322 1.00 98.06 191 PHE A O 1
ATOM 1496 N N . ILE A 1 192 ? 1.225 4.224 1.760 1.00 97.06 192 ILE A N 1
ATOM 1497 C CA . ILE A 1 192 ? 2.490 3.937 1.069 1.00 97.06 192 ILE A CA 1
ATOM 1498 C C . ILE A 1 192 ? 3.513 3.344 2.044 1.00 97.06 192 ILE A C 1
ATOM 1500 O O . ILE A 1 192 ? 4.203 2.389 1.704 1.00 97.06 192 ILE A O 1
ATOM 1504 N N . GLU A 1 193 ? 3.611 3.898 3.251 1.00 95.94 193 GLU A N 1
ATOM 1505 C CA . GLU A 1 193 ? 4.599 3.483 4.247 1.00 95.94 193 GLU A CA 1
ATOM 1506 C C . GLU A 1 193 ? 4.226 2.168 4.952 1.00 95.94 193 GLU A C 1
ATOM 1508 O O . GLU A 1 193 ? 5.104 1.487 5.500 1.00 95.94 193 GLU A O 1
ATOM 1513 N N . ASN A 1 194 ? 2.947 1.774 4.922 1.00 95.88 194 ASN A N 1
ATOM 1514 C CA . ASN A 1 194 ? 2.498 0.537 5.547 1.00 95.88 194 ASN A CA 1
ATOM 1515 C C . ASN A 1 194 ? 2.883 -0.702 4.722 1.00 95.88 194 ASN A C 1
ATOM 1517 O O . ASN A 1 194 ? 2.569 -0.829 3.541 1.00 95.88 194 ASN A O 1
ATOM 1521 N N . ARG A 1 195 ? 3.516 -1.677 5.383 1.00 92.19 195 ARG A N 1
ATOM 1522 C CA . ARG A 1 195 ? 4.038 -2.902 4.752 1.00 92.19 195 ARG A CA 1
ATOM 1523 C C . ARG A 1 195 ? 2.957 -3.855 4.247 1.00 92.19 195 ARG A C 1
ATOM 1525 O O . ARG A 1 195 ? 3.271 -4.740 3.457 1.00 92.19 195 ARG A O 1
ATOM 1532 N N . THR A 1 196 ? 1.728 -3.739 4.747 1.00 90.94 196 THR A N 1
ATOM 1533 C CA . THR A 1 196 ? 0.616 -4.608 4.340 1.00 90.94 196 THR A CA 1
ATOM 1534 C C . THR A 1 196 ? -0.095 -4.088 3.090 1.00 90.94 196 THR A C 1
ATOM 1536 O O . THR A 1 196 ? -0.817 -4.841 2.434 1.00 90.94 196 THR A O 1
ATOM 1539 N N . THR A 1 197 ? 0.141 -2.829 2.706 1.00 95.69 197 THR A N 1
ATOM 1540 C CA . THR A 1 197 ? -0.446 -2.231 1.507 1.00 95.69 197 THR A CA 1
ATOM 1541 C C . THR A 1 197 ? 0.244 -2.747 0.247 1.00 95.69 197 THR A C 1
ATOM 1543 O O . THR A 1 197 ? 1.402 -2.438 -0.022 1.00 95.69 197 THR A O 1
ATOM 1546 N N . ASN A 1 198 ? -0.490 -3.470 -0.599 1.00 95.50 198 ASN A N 1
ATOM 1547 C CA . ASN A 1 198 ? -0.009 -3.811 -1.936 1.00 95.50 198 ASN A CA 1
ATOM 1548 C C . ASN A 1 198 ? -0.267 -2.660 -2.929 1.00 95.50 198 ASN A C 1
ATOM 1550 O O . ASN A 1 198 ? -1.373 -2.530 -3.464 1.00 95.50 198 ASN A O 1
ATOM 1554 N N . LEU A 1 199 ? 0.778 -1.877 -3.218 1.00 96.38 199 LEU A N 1
ATOM 1555 C CA . LEU A 1 199 ? 0.749 -0.704 -4.108 1.00 96.38 199 LEU A CA 1
ATOM 1556 C C . LEU A 1 199 ? 0.530 -1.033 -5.597 1.00 96.38 199 LEU A C 1
ATOM 1558 O O . LEU A 1 199 ? 0.224 -0.135 -6.383 1.00 96.38 199 LEU A O 1
ATOM 1562 N N . ASN A 1 200 ? 0.652 -2.305 -5.986 1.00 96.44 200 ASN A N 1
ATOM 1563 C CA . ASN A 1 200 ? 0.477 -2.768 -7.368 1.00 96.44 200 ASN A CA 1
ATOM 1564 C C . ASN A 1 200 ? -0.947 -3.267 -7.660 1.00 96.44 200 ASN A C 1
ATOM 1566 O O . ASN A 1 200 ? -1.247 -3.673 -8.780 1.00 96.44 200 ASN A O 1
ATOM 1570 N N . SER A 1 201 ? -1.829 -3.246 -6.659 1.00 97.00 201 SER A N 1
ATOM 1571 C CA . SER A 1 201 ? -3.211 -3.710 -6.797 1.00 97.00 201 SER A CA 1
ATOM 1572 C C . SER A 1 201 ? -4.077 -2.726 -7.580 1.00 97.00 201 SER A C 1
ATOM 1574 O O . SER A 1 201 ? -3.789 -1.530 -7.645 1.00 97.00 201 SER A O 1
ATOM 1576 N N . ILE A 1 202 ? -5.193 -3.226 -8.109 1.00 97.81 202 ILE A N 1
ATOM 1577 C CA . ILE A 1 202 ? -6.241 -2.395 -8.704 1.00 97.81 202 ILE A CA 1
ATOM 1578 C C . ILE A 1 202 ? -6.969 -1.634 -7.591 1.00 97.81 202 ILE A C 1
ATOM 1580 O O . ILE A 1 202 ? -7.502 -2.241 -6.662 1.00 97.81 202 ILE A O 1
ATOM 1584 N N . ILE A 1 203 ? -7.004 -0.304 -7.694 1.00 97.75 203 ILE A N 1
ATOM 1585 C CA . ILE A 1 203 ? -7.554 0.578 -6.655 1.00 97.75 203 ILE A CA 1
ATOM 1586 C C . ILE A 1 203 ? -8.939 1.140 -6.989 1.00 97.75 203 ILE A C 1
ATOM 1588 O O . ILE A 1 203 ? -9.543 1.770 -6.122 1.00 97.75 203 ILE A O 1
ATOM 1592 N N . ASN A 1 204 ? -9.435 0.953 -8.213 1.00 97.31 204 ASN A N 1
ATOM 1593 C CA . ASN A 1 204 ? -10.739 1.455 -8.643 1.00 97.31 204 ASN A CA 1
ATOM 1594 C C . ASN A 1 204 ? -11.369 0.618 -9.772 1.00 97.31 204 ASN A C 1
ATOM 1596 O O . ASN A 1 204 ? -10.700 -0.221 -10.376 1.00 97.31 204 ASN A O 1
ATOM 1600 N N . ASP A 1 205 ? -12.634 0.904 -10.090 1.00 96.25 205 ASP A N 1
ATOM 1601 C CA . ASP A 1 205 ? -13.392 0.292 -11.198 1.00 96.25 205 ASP A CA 1
ATOM 1602 C C . ASP A 1 205 ? -12.799 0.613 -12.576 1.00 96.25 205 ASP A C 1
ATOM 1604 O O . ASP A 1 205 ? -13.058 -0.073 -13.561 1.00 96.25 205 ASP A O 1
ATOM 1608 N N . GLY A 1 206 ? -11.952 1.640 -12.659 1.00 96.94 206 GLY A N 1
ATOM 1609 C CA . GLY A 1 206 ? -11.171 1.945 -13.853 1.00 96.94 206 GLY A CA 1
ATOM 1610 C C . GLY A 1 206 ? -10.010 0.976 -14.084 1.00 96.94 206 GLY A C 1
ATOM 1611 O O . GLY A 1 206 ? -9.154 1.273 -14.911 1.00 96.94 206 GLY A O 1
ATOM 1612 N N . ASN A 1 207 ? -9.917 -0.136 -13.349 1.00 97.25 207 ASN A N 1
ATOM 1613 C CA . ASN A 1 207 ? -8.810 -1.092 -13.409 1.00 97.25 207 ASN A CA 1
ATOM 1614 C C . ASN A 1 207 ? -7.419 -0.459 -13.205 1.00 97.25 207 ASN A C 1
ATOM 1616 O O . ASN A 1 207 ? -6.411 -1.027 -13.618 1.00 97.25 207 ASN A O 1
ATOM 1620 N N . GLN A 1 208 ? -7.334 0.712 -12.569 1.00 98.00 208 GLN A N 1
ATOM 1621 C CA . GLN A 1 208 ? -6.072 1.433 -12.425 1.00 98.00 208 GLN A CA 1
ATOM 1622 C C . GLN A 1 208 ? -5.305 0.923 -11.206 1.00 98.00 208 GLN A C 1
ATOM 1624 O O . GLN A 1 208 ? -5.889 0.704 -10.144 1.00 98.00 208 GLN A O 1
ATOM 1629 N N . SER A 1 209 ? -3.984 0.794 -11.337 1.00 97.62 209 SER A N 1
ATOM 1630 C CA . SER A 1 209 ? -3.087 0.730 -10.182 1.00 97.62 209 SER A CA 1
ATOM 1631 C C . SER A 1 209 ? -2.769 2.135 -9.666 1.00 97.62 209 SER A C 1
ATOM 1633 O O . SER A 1 209 ? -3.087 3.145 -10.306 1.00 97.62 209 SER A O 1
ATOM 1635 N N . LEU A 1 210 ? -2.094 2.211 -8.518 1.00 97.31 210 LEU A N 1
ATOM 1636 C CA . LEU A 1 210 ? -1.680 3.477 -7.917 1.00 97.31 210 LEU A CA 1
ATOM 1637 C C . LEU A 1 210 ? -0.791 4.306 -8.859 1.00 97.31 210 LEU A C 1
ATOM 1639 O O . LEU A 1 210 ? -1.038 5.498 -9.041 1.00 97.31 210 LEU A O 1
ATOM 1643 N N . LEU A 1 211 ? 0.177 3.666 -9.528 1.00 97.56 211 LEU A N 1
ATOM 1644 C CA . LEU A 1 211 ? 1.036 4.320 -10.523 1.00 97.56 211 LEU A CA 1
ATOM 1645 C C . LEU A 1 211 ? 0.241 4.804 -11.742 1.00 97.56 211 LEU A C 1
ATOM 1647 O O . LEU A 1 211 ? 0.420 5.945 -12.162 1.00 97.56 211 LEU A O 1
ATOM 1651 N N . VAL A 1 212 ? -0.676 3.994 -12.284 1.00 98.06 212 VAL A N 1
ATOM 1652 C CA . VAL A 1 212 ? -1.511 4.414 -13.428 1.00 98.06 212 VAL A CA 1
ATOM 1653 C C . VAL A 1 212 ? -2.347 5.636 -13.069 1.00 98.06 212 VAL A C 1
ATOM 1655 O O . VAL A 1 212 ? -2.375 6.610 -13.821 1.00 98.06 212 VAL A O 1
ATOM 1658 N N . LYS A 1 213 ? -2.990 5.627 -11.895 1.00 97.62 213 LYS A N 1
ATOM 1659 C CA . LYS A 1 213 ? -3.769 6.774 -11.425 1.00 97.62 213 LYS A CA 1
ATOM 1660 C C . LYS A 1 213 ? -2.896 8.018 -11.290 1.00 97.62 213 LYS A C 1
ATOM 1662 O O . LYS A 1 213 ? -3.330 9.103 -11.676 1.00 97.62 213 LYS A O 1
ATOM 1667 N N . PHE A 1 214 ? -1.669 7.859 -10.801 1.00 96.94 214 PHE A N 1
ATOM 1668 C CA . PHE A 1 214 ? -0.721 8.954 -10.634 1.00 96.94 214 PHE A CA 1
ATOM 1669 C C . PHE A 1 214 ? -0.344 9.633 -11.961 1.00 96.94 214 PHE A C 1
ATOM 1671 O O . PHE A 1 214 ? -0.251 10.857 -12.022 1.00 96.94 214 PHE A O 1
ATOM 1678 N N . PHE A 1 215 ? -0.203 8.847 -13.031 1.00 97.56 215 PHE A N 1
ATOM 1679 C CA . PHE A 1 215 ? 0.046 9.335 -14.393 1.00 97.56 215 PHE A CA 1
ATOM 1680 C C . PHE A 1 215 ? -1.239 9.718 -15.154 1.00 97.56 215 PHE A C 1
ATOM 1682 O O . PHE A 1 215 ? -1.172 10.228 -16.269 1.00 97.56 215 PHE A O 1
ATOM 1689 N N . SER A 1 216 ? -2.426 9.540 -14.567 1.00 96.00 216 SER A N 1
ATOM 1690 C CA . SER A 1 216 ? -3.669 10.011 -15.183 1.00 96.00 216 SER A CA 1
ATOM 1691 C C . SER A 1 216 ? -3.765 11.538 -15.118 1.00 96.00 216 SER A C 1
ATOM 1693 O O . SER A 1 216 ? -3.628 12.145 -14.056 1.00 96.00 216 SER A O 1
ATOM 1695 N N . MET A 1 217 ? -4.052 12.183 -16.249 1.00 93.31 217 MET A N 1
ATOM 1696 C CA . MET A 1 217 ? -4.018 13.648 -16.356 1.00 93.31 217 MET A CA 1
ATOM 1697 C C . MET A 1 217 ? -4.901 14.422 -15.373 1.00 93.31 217 MET A C 1
ATOM 1699 O O . MET A 1 217 ? -4.436 15.447 -14.867 1.00 93.31 217 MET A O 1
ATOM 1703 N N . PRO A 1 218 ? -6.140 13.985 -15.066 1.00 92.75 218 PRO A N 1
ATOM 1704 C CA . PRO A 1 218 ? -6.962 14.680 -14.083 1.00 92.75 218 PRO A CA 1
ATOM 1705 C C . PRO A 1 218 ? -6.317 14.714 -12.698 1.00 92.75 218 PRO A C 1
ATOM 1707 O O . PRO A 1 218 ? -6.512 15.675 -11.967 1.00 92.75 218 PRO A O 1
ATOM 1710 N N . PHE A 1 219 ? -5.559 13.678 -12.337 1.00 93.50 219 PHE A N 1
ATOM 1711 C CA . PHE A 1 219 ? -4.910 13.581 -11.037 1.00 93.50 219 PHE A CA 1
ATOM 1712 C C . PHE A 1 219 ? -3.521 14.225 -11.042 1.00 93.50 219 PHE A C 1
ATOM 1714 O O . PHE A 1 219 ? -3.208 15.008 -10.152 1.00 93.50 219 PHE A O 1
ATOM 1721 N N . PHE A 1 220 ? -2.729 13.977 -12.088 1.00 94.56 220 PHE A N 1
ATOM 1722 C CA . PHE A 1 220 ? -1.376 14.507 -12.253 1.00 94.56 220 PHE A CA 1
ATOM 1723 C C . PHE A 1 220 ? -1.316 16.035 -12.093 1.00 94.56 220 PHE A C 1
ATOM 1725 O O . PHE A 1 220 ? -0.427 16.563 -11.420 1.00 94.56 220 PHE A O 1
ATOM 1732 N N . LYS A 1 221 ? -2.298 16.743 -12.671 1.00 93.50 221 LYS A N 1
ATOM 1733 C CA . LYS A 1 221 ? -2.415 18.210 -12.617 1.00 93.50 221 LYS A CA 1
ATOM 1734 C C . LYS A 1 221 ? -2.808 18.757 -11.247 1.00 93.50 221 LYS A C 1
ATOM 1736 O O . LYS A 1 221 ? -2.558 19.924 -10.971 1.00 93.50 221 LYS A O 1
ATOM 1741 N N . ASN A 1 222 ? -3.428 17.939 -10.401 1.00 92.94 222 ASN A N 1
ATOM 1742 C CA . ASN A 1 222 ? -3.889 18.378 -9.085 1.00 92.94 222 ASN A CA 1
ATOM 1743 C C . ASN A 1 222 ? -2.782 18.329 -8.023 1.00 92.94 222 ASN A C 1
ATOM 1745 O O . ASN A 1 222 ? -2.999 18.799 -6.910 1.00 92.94 222 ASN A O 1
ATOM 1749 N N . ILE A 1 223 ? -1.613 17.769 -8.347 1.00 93.06 223 ILE A N 1
ATOM 1750 C CA . ILE A 1 223 ? -0.481 17.646 -7.426 1.00 93.06 223 ILE A CA 1
ATOM 1751 C C . ILE A 1 223 ? 0.602 18.647 -7.822 1.00 93.06 223 ILE A C 1
ATOM 1753 O O . ILE A 1 223 ? 0.978 18.723 -8.993 1.00 93.06 223 ILE A O 1
ATOM 1757 N N . ALA A 1 224 ? 1.136 19.378 -6.843 1.00 92.62 224 ALA A N 1
ATOM 1758 C CA . ALA A 1 224 ? 2.280 20.259 -7.046 1.00 92.62 224 ALA A CA 1
ATOM 1759 C C . ALA A 1 224 ? 3.526 19.464 -7.482 1.00 92.62 224 ALA A C 1
ATOM 1761 O O . ALA A 1 224 ? 3.764 18.358 -7.000 1.00 92.62 224 ALA A O 1
ATOM 1762 N N . SER A 1 225 ? 4.355 20.037 -8.361 1.00 90.94 225 SER A N 1
ATOM 1763 C CA . SER A 1 225 ? 5.514 19.337 -8.948 1.00 90.94 225 SER A CA 1
ATOM 1764 C C . SER A 1 225 ? 6.475 18.755 -7.890 1.00 90.94 225 SER A C 1
ATOM 1766 O O . SER A 1 225 ? 6.894 17.601 -7.995 1.00 90.94 225 SER A O 1
ATOM 1768 N N . ALA A 1 226 ? 6.736 19.489 -6.799 1.00 90.69 226 ALA A N 1
ATOM 1769 C CA . ALA A 1 226 ? 7.589 19.020 -5.700 1.00 90.69 226 ALA A CA 1
ATOM 1770 C C . ALA A 1 226 ? 7.013 17.787 -4.971 1.00 90.69 226 ALA A C 1
ATOM 1772 O O . ALA A 1 226 ? 7.703 16.776 -4.815 1.00 90.69 226 ALA A O 1
ATOM 1773 N N . ASP A 1 227 ? 5.733 17.836 -4.586 1.00 92.12 227 ASP A N 1
ATOM 1774 C CA . ASP A 1 227 ? 5.049 16.720 -3.918 1.00 92.12 227 ASP A CA 1
ATOM 1775 C C . ASP A 1 227 ? 4.940 15.504 -4.837 1.00 92.12 227 ASP A C 1
ATOM 1777 O O . ASP A 1 227 ? 5.004 14.355 -4.391 1.00 92.12 227 ASP A O 1
ATOM 1781 N N . ARG A 1 228 ? 4.816 15.753 -6.142 1.00 93.31 228 ARG A N 1
ATOM 1782 C CA . ARG A 1 228 ? 4.719 14.726 -7.169 1.00 93.31 228 ARG A CA 1
ATOM 1783 C C . ARG A 1 228 ? 5.981 13.872 -7.236 1.00 93.31 228 ARG A C 1
ATOM 1785 O O . ARG A 1 228 ? 5.896 12.648 -7.144 1.00 93.31 228 ARG A O 1
ATOM 1792 N N . VAL A 1 229 ? 7.143 14.515 -7.358 1.00 92.19 229 VAL A N 1
ATOM 1793 C CA . VAL A 1 229 ? 8.453 13.844 -7.403 1.00 92.19 229 VAL A CA 1
ATOM 1794 C C . VAL A 1 229 ? 8.706 13.065 -6.114 1.00 92.19 229 VAL A C 1
ATOM 1796 O O . VAL A 1 229 ? 9.098 11.895 -6.165 1.00 92.19 229 VAL A O 1
ATOM 1799 N N . GLN A 1 230 ? 8.432 13.676 -4.957 1.00 93.81 230 GLN A N 1
ATOM 1800 C CA . GLN A 1 230 ? 8.610 13.014 -3.666 1.00 93.81 230 GLN A CA 1
ATOM 1801 C C . GLN A 1 230 ? 7.695 11.792 -3.524 1.00 93.81 230 GLN A C 1
ATOM 1803 O O . GLN A 1 230 ? 8.147 10.730 -3.096 1.00 93.81 230 GLN A O 1
ATOM 1808 N N . THR A 1 231 ? 6.428 11.909 -3.926 1.00 95.25 231 THR A N 1
ATOM 1809 C CA . THR A 1 231 ? 5.474 10.798 -3.837 1.00 95.25 231 THR A CA 1
ATOM 1810 C C . THR A 1 231 ? 5.832 9.673 -4.798 1.00 95.25 231 THR A C 1
ATOM 1812 O O . THR A 1 231 ? 5.826 8.522 -4.382 1.00 95.25 231 THR A O 1
ATOM 1815 N N . LEU A 1 232 ? 6.197 9.968 -6.051 1.00 95.75 232 LEU A N 1
ATOM 1816 C CA . LEU A 1 232 ? 6.669 8.944 -6.993 1.00 95.75 232 LEU A CA 1
ATOM 1817 C C . LEU A 1 232 ? 7.887 8.206 -6.448 1.00 95.75 232 LEU A C 1
ATOM 1819 O O . LEU A 1 232 ? 7.936 6.979 -6.484 1.00 95.75 232 LEU A O 1
ATOM 1823 N N . THR A 1 233 ? 8.838 8.950 -5.886 1.00 93.44 233 THR A N 1
ATOM 1824 C CA . THR A 1 233 ? 10.011 8.361 -5.240 1.00 93.44 233 THR A CA 1
ATOM 1825 C C . THR A 1 233 ? 9.590 7.435 -4.101 1.00 93.44 233 THR A C 1
ATOM 1827 O O . THR A 1 233 ? 10.063 6.303 -4.035 1.00 93.44 233 THR A O 1
ATOM 1830 N N . ASN A 1 234 ? 8.663 7.868 -3.242 1.00 94.06 234 ASN A N 1
ATOM 1831 C CA . ASN A 1 234 ? 8.142 7.044 -2.153 1.00 94.06 234 ASN A CA 1
ATOM 1832 C C . ASN A 1 234 ? 7.432 5.791 -2.680 1.00 94.06 234 ASN A C 1
ATOM 1834 O O . ASN A 1 234 ? 7.758 4.696 -2.243 1.00 94.06 234 ASN A O 1
ATOM 1838 N N . LEU A 1 235 ? 6.533 5.911 -3.658 1.00 95.62 235 LEU A N 1
ATOM 1839 C CA . LEU A 1 235 ? 5.828 4.770 -4.252 1.00 95.62 235 LEU A CA 1
ATOM 1840 C C . LEU A 1 235 ? 6.799 3.683 -4.713 1.00 95.62 235 LEU A C 1
ATOM 1842 O O . LEU A 1 235 ? 6.654 2.522 -4.339 1.00 95.62 235 LEU A O 1
ATOM 1846 N N . LEU A 1 236 ? 7.817 4.073 -5.477 1.00 93.62 236 LEU A N 1
ATOM 1847 C CA . LEU A 1 236 ? 8.821 3.150 -6.006 1.00 93.62 236 LEU A CA 1
ATOM 1848 C C . LEU A 1 236 ? 9.694 2.569 -4.891 1.00 93.62 236 LEU A C 1
ATOM 1850 O O . LEU A 1 236 ? 10.033 1.390 -4.925 1.00 93.62 236 LEU A O 1
ATOM 1854 N N . LEU A 1 237 ? 10.051 3.376 -3.885 1.00 89.88 237 LEU A N 1
ATOM 1855 C CA . LEU A 1 237 ? 10.794 2.897 -2.721 1.00 89.88 237 LEU A CA 1
ATOM 1856 C C . LEU A 1 237 ? 9.998 1.841 -1.949 1.00 89.88 237 LEU A C 1
ATOM 1858 O O . LEU A 1 237 ? 10.566 0.813 -1.604 1.00 89.88 237 LEU A O 1
ATOM 1862 N N . PHE A 1 238 ? 8.704 2.061 -1.720 1.00 92.19 238 PHE A N 1
ATOM 1863 C CA . PHE A 1 238 ? 7.846 1.186 -0.918 1.00 92.19 238 PHE A CA 1
ATOM 1864 C C . PHE A 1 238 ? 7.224 0.013 -1.698 1.00 92.19 238 PHE A C 1
ATOM 1866 O O . PHE A 1 238 ? 6.437 -0.743 -1.134 1.00 92.19 238 PHE A O 1
ATOM 1873 N N . GLY A 1 239 ? 7.626 -0.206 -2.954 1.00 91.25 239 GLY A N 1
ATOM 1874 C CA . GLY A 1 239 ? 7.322 -1.440 -3.688 1.00 91.25 239 GLY A CA 1
ATOM 1875 C C . GLY A 1 239 ? 6.293 -1.315 -4.810 1.00 91.25 239 GLY A C 1
ATOM 1876 O O . GLY A 1 239 ? 5.804 -2.337 -5.290 1.00 91.25 239 GLY A O 1
ATOM 1877 N N . ALA A 1 240 ? 5.966 -0.103 -5.261 1.00 95.38 240 ALA A N 1
ATOM 1878 C CA . ALA A 1 240 ? 5.289 0.060 -6.542 1.00 95.38 240 ALA A CA 1
ATOM 1879 C C . ALA A 1 240 ? 6.252 -0.334 -7.677 1.00 95.38 240 ALA A C 1
ATOM 1881 O O . ALA A 1 240 ? 7.323 0.258 -7.818 1.00 95.38 240 ALA A O 1
ATOM 1882 N N . ASP A 1 241 ? 5.882 -1.334 -8.473 1.00 94.31 241 ASP A N 1
ATOM 1883 C CA . ASP A 1 241 ? 6.703 -1.874 -9.555 1.00 94.31 241 ASP A CA 1
ATOM 1884 C C . ASP A 1 241 ? 6.254 -1.268 -10.899 1.00 94.31 241 ASP A C 1
ATOM 1886 O O . ASP A 1 241 ? 5.154 -1.558 -11.382 1.00 94.31 241 ASP A O 1
ATOM 1890 N N . PRO A 1 242 ? 7.082 -0.415 -11.531 1.00 96.62 242 PRO A N 1
ATOM 1891 C CA . PRO A 1 242 ? 6.740 0.211 -12.802 1.00 96.62 242 PRO A CA 1
ATOM 1892 C C . PRO A 1 242 ? 6.803 -0.762 -13.993 1.00 96.62 242 PRO A C 1
ATOM 1894 O O . PRO A 1 242 ? 6.358 -0.405 -15.081 1.00 96.62 242 PRO A O 1
ATOM 1897 N N . LEU A 1 243 ? 7.362 -1.967 -13.829 1.00 95.25 243 LEU A N 1
ATOM 1898 C CA . LEU A 1 243 ? 7.533 -2.950 -14.905 1.00 95.25 243 LEU A CA 1
ATOM 1899 C C . LEU A 1 243 ? 6.363 -3.935 -15.031 1.00 95.25 243 LEU A C 1
ATOM 1901 O O . LEU A 1 243 ? 6.351 -4.732 -15.966 1.00 95.25 243 LEU A O 1
ATOM 1905 N N . LEU A 1 244 ? 5.389 -3.894 -14.118 1.00 93.62 244 LEU A N 1
ATOM 1906 C CA . LEU A 1 244 ? 4.209 -4.756 -14.183 1.00 93.62 244 LEU A CA 1
ATOM 1907 C C . LEU A 1 244 ? 3.222 -4.300 -15.259 1.00 93.62 244 LEU A C 1
ATOM 1909 O O . LEU A 1 244 ? 3.027 -3.098 -15.457 1.00 93.62 244 LEU A O 1
ATOM 1913 N N . GLU A 1 245 ? 2.535 -5.273 -15.872 1.00 95.62 245 GLU A N 1
ATOM 1914 C CA . GLU A 1 245 ? 1.364 -5.009 -16.716 1.00 95.62 245 GLU A CA 1
ATOM 1915 C C . GLU A 1 245 ? 0.372 -4.145 -15.937 1.00 95.62 245 GLU A C 1
ATOM 1917 O O . GLU A 1 245 ? 0.054 -4.413 -14.775 1.00 95.62 245 GLU A O 1
ATOM 1922 N N . CYS A 1 246 ? -0.134 -3.105 -16.587 1.00 96.81 246 CYS A N 1
ATOM 1923 C CA . CYS A 1 246 ? -1.081 -2.193 -15.980 1.00 96.81 246 CYS A CA 1
ATOM 1924 C C . CYS A 1 246 ? -2.287 -1.961 -16.891 1.00 96.81 246 CYS A C 1
ATOM 1926 O O . CYS A 1 246 ? -2.268 -2.271 -18.085 1.00 96.81 246 CYS A O 1
ATOM 1928 N N . ARG A 1 247 ? -3.381 -1.464 -16.310 1.00 97.69 247 ARG A N 1
ATOM 1929 C CA . ARG A 1 247 ? -4.653 -1.279 -17.014 1.00 97.69 247 ARG A CA 1
ATOM 1930 C C . ARG A 1 247 ? -5.232 0.101 -16.755 1.00 97.69 247 ARG A C 1
ATOM 1932 O O . ARG A 1 247 ? -4.979 0.703 -15.713 1.00 97.69 247 ARG A O 1
ATOM 1939 N N . ASN A 1 248 ? -5.998 0.592 -17.721 1.00 97.50 248 ASN A N 1
ATOM 1940 C CA . ASN A 1 248 ? -6.775 1.821 -17.609 1.00 97.50 248 ASN A CA 1
ATOM 1941 C C . ASN A 1 248 ? -8.099 1.650 -18.366 1.00 97.50 248 ASN A C 1
ATOM 1943 O O . ASN A 1 248 ? -8.157 1.798 -19.584 1.00 97.50 248 ASN A O 1
ATOM 1947 N N . GLY A 1 249 ? -9.156 1.310 -17.637 1.00 96.56 249 GLY A N 1
ATOM 1948 C CA . GLY A 1 249 ? -10.413 0.820 -18.189 1.00 96.56 249 GLY A CA 1
ATOM 1949 C C . GLY A 1 249 ? -10.220 -0.565 -18.802 1.00 96.56 249 GLY A C 1
ATOM 1950 O O . GLY A 1 249 ? -9.747 -1.485 -18.130 1.00 96.56 249 GLY A O 1
ATOM 1951 N N . GLU A 1 250 ? -10.561 -0.687 -20.082 1.00 97.25 250 GLU A N 1
ATOM 1952 C CA . GLU A 1 250 ? -10.377 -1.908 -20.877 1.00 97.25 250 GLU A CA 1
ATOM 1953 C C . GLU A 1 250 ? -8.975 -2.007 -21.502 1.00 97.25 250 GLU A C 1
ATOM 1955 O O . GLU A 1 250 ? -8.524 -3.098 -21.857 1.00 97.25 250 GLU A O 1
ATOM 1960 N N . ASP A 1 251 ? -8.261 -0.880 -21.612 1.00 97.88 251 ASP A N 1
ATOM 1961 C CA . ASP A 1 251 ? -6.923 -0.849 -22.194 1.00 97.88 251 ASP A CA 1
ATOM 1962 C C . ASP A 1 251 ? -5.928 -1.570 -21.272 1.00 97.88 251 ASP A C 1
ATOM 1964 O O . ASP A 1 251 ? -5.821 -1.266 -20.077 1.00 97.88 251 ASP A O 1
ATOM 1968 N N . ARG A 1 252 ? -5.149 -2.491 -21.852 1.00 97.88 252 ARG A N 1
ATOM 1969 C CA . ARG A 1 252 ? -4.019 -3.159 -21.195 1.00 97.88 252 ARG A CA 1
ATOM 1970 C C . ARG A 1 252 ? -2.708 -2.643 -21.762 1.00 97.88 252 ARG A C 1
ATOM 1972 O O . ARG A 1 252 ? -2.548 -2.542 -22.977 1.00 97.88 252 ARG A O 1
ATOM 1979 N N . PHE A 1 253 ? -1.763 -2.364 -20.878 1.00 97.44 253 PHE A N 1
ATOM 1980 C CA . PHE A 1 253 ? -0.439 -1.876 -21.226 1.00 97.44 253 PHE A CA 1
ATOM 1981 C C . PHE A 1 253 ? 0.613 -2.826 -20.659 1.00 97.44 253 PHE A C 1
ATOM 1983 O O . PHE A 1 253 ? 0.513 -3.182 -19.483 1.00 97.44 253 PHE A O 1
ATOM 1990 N N . PRO A 1 254 ? 1.650 -3.189 -21.436 1.00 96.31 254 PRO A N 1
ATOM 1991 C CA . PRO A 1 254 ? 2.721 -4.060 -20.952 1.00 96.31 254 PRO A CA 1
ATOM 1992 C C . PRO A 1 254 ? 3.394 -3.550 -19.676 1.00 96.31 254 PRO A C 1
ATOM 1994 O O . PRO A 1 254 ? 3.822 -4.352 -18.857 1.00 96.31 254 PRO A O 1
ATOM 1997 N N . ASN A 1 255 ? 3.489 -2.226 -19.514 1.00 96.69 255 ASN A N 1
ATOM 1998 C CA . ASN A 1 255 ? 3.969 -1.571 -18.305 1.00 96.69 255 ASN A CA 1
ATOM 1999 C C . ASN A 1 255 ? 3.549 -0.088 -18.252 1.00 96.69 255 ASN A C 1
ATOM 2001 O O . ASN A 1 255 ? 2.958 0.442 -19.202 1.00 96.69 255 ASN A O 1
ATOM 2005 N N . ILE A 1 256 ? 3.884 0.606 -17.155 1.00 97.88 256 ILE A N 1
ATOM 2006 C CA . ILE A 1 256 ? 3.520 2.022 -16.966 1.00 97.88 256 ILE A CA 1
ATOM 2007 C C . ILE A 1 256 ? 4.145 2.950 -18.016 1.00 97.88 256 ILE A C 1
ATOM 2009 O O . ILE A 1 256 ? 3.571 3.990 -18.328 1.00 97.88 256 ILE A O 1
ATOM 2013 N N . PHE A 1 257 ? 5.293 2.588 -18.594 1.00 97.94 257 PHE A N 1
ATOM 2014 C CA . PHE A 1 257 ? 5.999 3.427 -19.564 1.00 97.94 257 PHE A CA 1
ATOM 2015 C C . PHE A 1 257 ? 5.233 3.534 -20.879 1.00 97.94 257 PHE A C 1
ATOM 2017 O O . PHE A 1 257 ? 5.162 4.619 -21.456 1.00 97.94 257 PHE A O 1
ATOM 2024 N N . VAL A 1 258 ? 4.611 2.439 -21.328 1.00 97.94 258 VAL A N 1
ATOM 2025 C CA . VAL A 1 258 ? 3.751 2.449 -22.522 1.00 97.94 258 VAL A CA 1
ATOM 2026 C C . VAL A 1 258 ? 2.534 3.347 -22.288 1.00 97.94 258 VAL A C 1
ATOM 2028 O O . VAL A 1 258 ? 2.244 4.217 -23.111 1.00 97.94 258 VAL A O 1
ATOM 2031 N N . PHE A 1 259 ? 1.868 3.201 -21.136 1.00 98.19 259 PHE A N 1
ATOM 2032 C CA . PHE A 1 259 ? 0.742 4.057 -20.748 1.00 98.19 259 PHE A CA 1
ATOM 2033 C C . PHE A 1 259 ? 1.140 5.539 -20.678 1.00 98.19 259 PHE A C 1
ATOM 2035 O O . PHE A 1 259 ? 0.469 6.403 -21.251 1.00 98.19 259 PHE A O 1
ATOM 2042 N N . ALA A 1 260 ? 2.253 5.842 -20.004 1.00 97.88 260 ALA A N 1
ATOM 2043 C CA . ALA A 1 260 ? 2.709 7.207 -19.805 1.00 97.88 260 ALA A CA 1
ATOM 2044 C C . ALA A 1 260 ? 3.111 7.867 -21.131 1.00 97.88 260 ALA A C 1
ATOM 2046 O O . ALA A 1 260 ? 2.734 9.014 -21.358 1.00 97.88 260 ALA A O 1
ATOM 2047 N N . LYS A 1 261 ? 3.798 7.152 -22.034 1.00 97.38 261 LYS A N 1
ATOM 2048 C CA . LYS A 1 261 ? 4.146 7.676 -23.365 1.00 97.38 261 LYS A CA 1
ATOM 2049 C C . LYS A 1 261 ? 2.923 7.911 -24.242 1.00 97.38 261 LYS A C 1
ATOM 2051 O O . LYS A 1 261 ? 2.843 8.979 -24.834 1.00 97.38 261 LYS A O 1
ATOM 2056 N N . LYS A 1 262 ? 1.959 6.979 -24.275 1.00 97.75 262 LYS A N 1
ATOM 2057 C CA . LYS A 1 262 ? 0.679 7.179 -24.984 1.00 97.75 262 LYS A CA 1
ATOM 2058 C C . LYS A 1 262 ? -0.003 8.458 -24.492 1.00 97.75 262 LYS A C 1
ATOM 2060 O O . LYS A 1 262 ? -0.304 9.339 -25.287 1.00 97.75 262 LYS A O 1
ATOM 2065 N N . THR A 1 263 ? -0.121 8.601 -23.171 1.00 96.88 263 THR A N 1
ATOM 2066 C CA . THR A 1 263 ? -0.706 9.792 -22.540 1.00 96.88 263 THR A CA 1
ATOM 2067 C C . THR A 1 263 ? 0.063 11.066 -22.905 1.00 96.88 263 THR A C 1
ATOM 2069 O O . THR A 1 263 ? -0.553 12.068 -23.242 1.00 96.88 263 THR A O 1
ATOM 2072 N N . LEU A 1 264 ? 1.400 11.044 -22.890 1.00 96.56 264 LEU A N 1
ATOM 2073 C CA . LEU A 1 264 ? 2.226 12.194 -23.271 1.00 96.56 264 LEU A CA 1
ATOM 2074 C C . LEU A 1 264 ? 2.027 12.591 -24.743 1.00 96.56 264 LEU A C 1
ATOM 2076 O O . LEU A 1 264 ? 1.863 13.772 -25.033 1.00 96.56 264 LEU A O 1
ATOM 2080 N N . THR A 1 265 ? 2.004 11.623 -25.659 1.00 96.56 265 THR A N 1
ATOM 2081 C CA . THR A 1 265 ? 1.735 11.868 -27.083 1.00 96.56 265 THR A CA 1
ATOM 2082 C C . THR A 1 265 ? 0.344 12.465 -27.289 1.00 96.56 265 THR A C 1
ATOM 2084 O O . THR A 1 265 ? 0.192 13.418 -28.052 1.00 96.56 265 THR A O 1
ATOM 2087 N N . ASP A 1 266 ? -0.662 11.973 -26.562 1.00 95.25 266 ASP A N 1
ATOM 2088 C CA . ASP A 1 266 ? -2.014 12.532 -26.602 1.00 95.25 266 ASP A CA 1
ATOM 2089 C C . ASP A 1 266 ? -2.033 13.999 -26.144 1.00 95.25 266 ASP A C 1
ATOM 2091 O O . ASP A 1 266 ? -2.747 14.804 -26.738 1.00 95.25 266 ASP A O 1
ATOM 2095 N N . LEU A 1 267 ? -1.221 14.377 -25.145 1.00 92.19 267 LEU A N 1
ATOM 2096 C CA . LEU A 1 267 ? -1.087 15.770 -24.694 1.00 92.19 267 LEU A CA 1
ATOM 2097 C C . LEU A 1 267 ? -0.413 16.673 -25.724 1.00 92.19 267 LEU A C 1
ATOM 2099 O O . LEU A 1 267 ? -0.858 17.803 -25.924 1.00 92.19 267 LEU A O 1
ATOM 2103 N N . GLU A 1 268 ? 0.661 16.199 -26.354 1.00 94.19 268 GLU A N 1
ATOM 2104 C CA . GLU A 1 268 ? 1.411 16.959 -27.361 1.00 94.19 268 GLU A CA 1
ATOM 2105 C C . GLU A 1 268 ? 0.578 17.203 -28.627 1.00 94.19 268 GLU A C 1
ATOM 2107 O O . GLU A 1 268 ? 0.721 18.239 -29.276 1.00 94.19 268 GLU A O 1
ATOM 2112 N N . ASN A 1 269 ? -0.344 16.288 -28.938 1.00 94.12 269 ASN A N 1
ATOM 2113 C CA . ASN A 1 269 ? -1.225 16.373 -30.098 1.00 94.12 269 ASN A CA 1
ATOM 2114 C C . ASN A 1 269 ? -2.444 17.286 -29.904 1.00 94.12 269 ASN A C 1
ATOM 2116 O O . ASN A 1 269 ? -3.148 17.547 -30.881 1.00 94.12 269 ASN A O 1
ATOM 2120 N N . ILE A 1 270 ? -2.727 17.786 -28.692 1.00 90.56 270 ILE A N 1
ATOM 2121 C CA . ILE A 1 270 ? -3.834 18.729 -28.482 1.00 90.56 270 ILE A CA 1
ATOM 2122 C C . ILE A 1 270 ? -3.468 20.034 -29.202 1.00 90.56 270 ILE A C 1
ATOM 2124 O O . ILE A 1 270 ? -2.567 20.742 -28.744 1.00 90.56 270 ILE A O 1
ATOM 2128 N N . PRO A 1 271 ? -4.152 20.401 -30.306 1.00 83.31 271 PRO A N 1
ATOM 2129 C CA . PRO A 1 271 ? -3.793 21.585 -31.067 1.00 83.31 271 PRO A CA 1
ATOM 2130 C C . PRO A 1 271 ? -3.918 22.797 -30.151 1.00 83.31 271 PRO A C 1
ATOM 2132 O O . PRO A 1 271 ? -5.002 23.103 -29.638 1.00 83.31 271 PRO A O 1
ATOM 2135 N N . SER A 1 272 ? -2.796 23.481 -29.928 1.00 78.38 272 SER A N 1
ATOM 2136 C CA . SER A 1 272 ? -2.759 24.733 -29.193 1.00 78.38 272 SER A CA 1
ATOM 2137 C C . SER A 1 272 ? -3.626 25.721 -29.963 1.00 78.38 272 SER A C 1
ATOM 2139 O O . SER A 1 272 ? -3.218 26.290 -30.971 1.00 78.38 272 SER A O 1
ATOM 2141 N N . LYS A 1 273 ? -4.887 25.882 -29.536 1.00 72.06 273 LYS A N 1
ATOM 2142 C CA . LYS A 1 273 ? -5.766 26.920 -30.076 1.00 72.06 273 LYS A CA 1
ATOM 2143 C C . LYS A 1 273 ? -5.058 28.243 -29.831 1.00 72.06 273 LYS A C 1
ATOM 2145 O O . LYS A 1 273 ? -5.080 28.764 -28.712 1.00 72.06 273 LYS A O 1
ATOM 2150 N N . SER A 1 274 ? -4.406 28.743 -30.877 1.00 61.88 274 SER A N 1
ATOM 2151 C CA . SER A 1 274 ? -3.773 30.049 -30.910 1.00 61.88 274 SER A CA 1
ATOM 2152 C C . SER A 1 274 ? -4.783 31.048 -30.357 1.00 61.88 274 SER A C 1
ATOM 2154 O O . SER A 1 274 ? -5.947 31.004 -30.780 1.00 61.88 274 SER A O 1
ATOM 2156 N N . PRO A 1 275 ? -4.407 31.893 -29.383 1.00 60.72 275 PRO A N 1
ATOM 2157 C CA . PRO A 1 275 ? -5.314 32.912 -28.889 1.00 60.72 275 PRO A CA 1
ATOM 2158 C C . PRO A 1 275 ? -5.781 33.717 -30.097 1.00 60.72 275 PRO A C 1
ATOM 2160 O O . PRO A 1 275 ? -4.963 34.328 -30.781 1.00 60.72 275 PRO A O 1
ATOM 2163 N N . ALA A 1 276 ? -7.081 33.631 -30.395 1.00 56.50 276 ALA A N 1
ATOM 2164 C CA . ALA A 1 276 ? -7.698 34.417 -31.444 1.00 56.50 276 ALA A CA 1
ATOM 2165 C C . ALA A 1 276 ? -7.302 35.871 -31.196 1.00 56.50 276 ALA A C 1
ATOM 2167 O O . ALA A 1 276 ? -7.569 36.431 -30.131 1.00 56.50 276 ALA A O 1
ATOM 2168 N N . THR A 1 277 ? -6.570 36.426 -32.152 1.00 52.53 277 THR A N 1
ATOM 2169 C CA . THR A 1 277 ? -6.166 37.819 -32.199 1.00 52.53 277 THR A CA 1
ATOM 2170 C C . THR A 1 277 ? -7.417 38.662 -32.004 1.00 52.53 277 THR A C 1
ATOM 2172 O O . THR A 1 277 ? -8.346 38.601 -32.807 1.00 52.53 277 THR A O 1
ATOM 2175 N N . ASN A 1 278 ? -7.457 39.409 -30.899 1.00 47.88 278 ASN A N 1
ATOM 2176 C CA . ASN A 1 278 ? -8.503 40.377 -30.612 1.00 47.88 278 ASN A CA 1
ATOM 2177 C C . ASN A 1 278 ? -8.619 41.352 -31.791 1.00 47.88 278 ASN A C 1
ATOM 2179 O O . ASN A 1 278 ? -7.803 42.260 -31.941 1.00 47.88 278 ASN A O 1
ATOM 2183 N N . SER A 1 279 ? -9.652 41.184 -32.610 1.00 48.09 279 SER A N 1
ATOM 2184 C CA . SER A 1 279 ? -10.180 42.258 -33.440 1.00 48.09 279 SER A CA 1
ATOM 2185 C C . SER A 1 279 ? -10.857 43.285 -32.522 1.00 48.09 279 SER A C 1
ATOM 2187 O O . SER A 1 279 ? -11.728 42.899 -31.736 1.00 48.09 279 SER A O 1
ATOM 2189 N N . PRO A 1 280 ? -10.508 44.578 -32.594 1.00 59.91 280 PRO A N 1
ATOM 2190 C CA . PRO A 1 280 ? -11.180 45.602 -31.814 1.00 59.91 280 PRO A CA 1
ATOM 2191 C C . PRO A 1 280 ? -12.460 46.010 -32.546 1.00 59.91 280 PRO A C 1
ATOM 2193 O O . PRO A 1 280 ? -12.376 46.516 -33.659 1.00 59.91 280 PRO A O 1
ATOM 2196 N N . ASN A 1 281 ? -13.640 45.833 -31.944 1.00 44.38 281 ASN A N 1
ATOM 2197 C CA . ASN A 1 281 ? -14.795 46.664 -32.298 1.00 44.38 281 ASN A CA 1
ATOM 2198 C C . ASN A 1 281 ? -15.864 46.729 -31.194 1.00 44.38 281 ASN A C 1
ATOM 2200 O O . ASN A 1 281 ? -16.528 45.750 -30.880 1.00 44.38 281 ASN A O 1
ATOM 2204 N N . LYS A 1 282 ? -15.975 47.950 -30.652 1.00 48.25 282 LYS A N 1
ATOM 2205 C CA . LYS A 1 282 ? -17.173 48.727 -30.285 1.00 48.25 282 LYS A CA 1
ATOM 2206 C C . LYS A 1 282 ? -18.371 48.038 -29.603 1.00 48.25 282 LYS A C 1
ATOM 2208 O O . LYS A 1 282 ? -19.104 47.273 -30.211 1.00 48.25 282 LYS A O 1
ATOM 2213 N N . ALA A 1 283 ? -18.585 48.488 -28.361 1.00 53.47 283 ALA A N 1
ATOM 2214 C CA . ALA A 1 283 ? -19.832 48.961 -27.740 1.00 53.47 283 ALA A CA 1
ATOM 2215 C C . ALA A 1 283 ? -21.175 48.600 -28.411 1.00 53.47 283 ALA A C 1
ATOM 2217 O O . ALA A 1 283 ? -21.407 48.989 -29.548 1.00 53.47 283 ALA A O 1
ATOM 2218 N N . ASP A 1 284 ? -22.123 48.031 -27.656 1.00 43.06 284 ASP A N 1
ATOM 2219 C CA . ASP A 1 284 ? -23.112 48.827 -26.911 1.00 43.06 284 ASP A CA 1
ATOM 2220 C C . ASP A 1 284 ? -23.946 47.960 -25.934 1.00 43.06 284 ASP A C 1
ATOM 2222 O O . ASP A 1 284 ? -23.873 46.736 -25.897 1.00 43.06 284 ASP A O 1
ATOM 2226 N N . SER A 1 285 ? -24.690 48.662 -25.095 1.00 49.66 285 SER A N 1
ATOM 2227 C CA . SER A 1 285 ? -25.311 48.343 -23.812 1.00 49.66 285 SER A CA 1
ATOM 2228 C C . SER A 1 285 ? -26.700 47.668 -23.856 1.00 49.66 285 SER A C 1
ATOM 2230 O O . SER A 1 285 ? -27.508 47.978 -24.725 1.00 49.66 285 SER A O 1
ATOM 2232 N N . LYS A 1 286 ? -27.047 46.844 -22.838 1.00 47.72 286 LYS A N 1
ATOM 2233 C CA . LYS A 1 286 ? -28.323 46.942 -22.068 1.00 47.72 286 LYS A CA 1
ATOM 2234 C C . LYS A 1 286 ? -28.497 45.906 -20.938 1.00 47.72 286 LYS A C 1
ATOM 2236 O O . LYS A 1 286 ? -28.346 44.706 -21.126 1.00 47.72 286 LYS A O 1
ATOM 2241 N N . LYS A 1 287 ? -28.907 46.434 -19.776 1.00 50.69 287 LYS A N 1
ATOM 2242 C CA . LYS A 1 287 ? -29.418 45.782 -18.550 1.00 50.69 287 LYS A CA 1
ATOM 2243 C C . LYS A 1 287 ? -30.704 44.979 -18.796 1.00 50.69 287 LYS A C 1
ATOM 2245 O O . LYS A 1 287 ? -31.577 45.562 -19.426 1.00 50.69 287 LYS A O 1
ATOM 2250 N N . VAL A 1 288 ? -30.901 43.823 -18.130 1.00 42.97 288 VAL A N 1
ATOM 2251 C CA . VAL A 1 288 ? -32.193 43.389 -17.522 1.00 42.97 288 VAL A CA 1
ATOM 2252 C C . VAL A 1 288 ? -31.984 42.372 -16.367 1.00 42.97 288 VAL A C 1
ATOM 2254 O O . VAL A 1 288 ? -31.394 41.320 -16.567 1.00 42.97 288 VAL A O 1
ATOM 2257 N N . LYS A 1 289 ? -32.499 42.775 -15.191 1.00 46.09 289 LYS A N 1
ATOM 2258 C CA . LYS A 1 289 ? -33.142 42.120 -14.017 1.00 46.09 289 LYS A CA 1
ATOM 2259 C C . LYS A 1 289 ? -32.898 40.655 -13.578 1.00 46.09 289 LYS A C 1
ATOM 2261 O O . LYS A 1 289 ? -32.979 39.713 -14.355 1.00 46.09 289 LYS A O 1
ATOM 2266 N N . GLU A 1 290 ? -32.784 40.548 -12.249 1.00 45.84 290 GLU A N 1
ATOM 2267 C CA . GLU A 1 290 ? -32.970 39.404 -11.333 1.00 45.84 290 GLU A CA 1
ATOM 2268 C C . GLU A 1 290 ? -34.397 38.811 -11.367 1.00 45.84 290 GLU A C 1
ATOM 2270 O O . GLU A 1 290 ? -35.340 39.573 -11.586 1.00 45.84 290 GLU A O 1
ATOM 2275 N N . ASP A 1 291 ? -34.558 37.486 -11.155 1.00 44.75 291 ASP A N 1
ATOM 2276 C CA . ASP A 1 291 ? -35.163 36.830 -9.956 1.00 44.75 291 ASP A CA 1
ATOM 2277 C C . ASP A 1 291 ? -35.260 35.266 -10.125 1.00 44.75 291 ASP A C 1
ATOM 2279 O O . ASP A 1 291 ? -34.782 34.768 -11.148 1.00 44.75 291 ASP A O 1
ATOM 2283 N N . PRO A 1 292 ? -35.729 34.411 -9.168 1.00 58.25 292 PRO A N 1
ATOM 2284 C CA . PRO A 1 292 ? -34.869 33.351 -8.621 1.00 58.25 292 PRO A CA 1
ATOM 2285 C C . PRO A 1 292 ? -35.411 31.890 -8.661 1.00 58.25 292 PRO A C 1
ATOM 2287 O O . PRO A 1 292 ? -36.564 31.615 -8.973 1.00 58.25 292 PRO A O 1
ATOM 2290 N N . LYS A 1 293 ? -34.544 30.966 -8.196 1.00 47.09 293 LYS A N 1
ATOM 2291 C CA . LYS A 1 293 ? -34.792 29.636 -7.569 1.00 47.09 293 LYS A CA 1
ATOM 2292 C C . LYS A 1 293 ? -35.400 28.480 -8.398 1.00 47.09 293 LYS A C 1
ATOM 2294 O O . LYS A 1 293 ? -36.604 28.389 -8.602 1.00 47.09 293 LYS A O 1
ATOM 2299 N N . LYS A 1 294 ? -34.568 27.448 -8.634 1.00 41.06 294 LYS A N 1
ATOM 2300 C CA . LYS A 1 294 ? -34.946 26.013 -8.654 1.00 41.06 294 LYS A CA 1
ATOM 2301 C C . LYS A 1 294 ? -33.786 25.129 -8.142 1.00 41.06 294 LYS A C 1
ATOM 2303 O O . LYS A 1 294 ? -32.632 25.547 -8.254 1.00 41.06 294 LYS A O 1
ATOM 2308 N N . PRO A 1 295 ? -34.067 23.953 -7.544 1.00 44.25 295 PRO A N 1
ATOM 2309 C CA . PRO A 1 295 ? -33.099 23.191 -6.756 1.00 44.25 295 PRO A CA 1
ATOM 2310 C C . PRO A 1 295 ? -32.138 22.381 -7.638 1.00 44.25 295 PRO A C 1
ATOM 2312 O O . PRO A 1 295 ? -32.536 21.786 -8.640 1.00 44.25 295 PRO A O 1
ATOM 2315 N N . LYS A 1 296 ? -30.861 22.368 -7.243 1.00 36.84 296 LYS A N 1
ATOM 2316 C CA . LYS A 1 296 ? -29.774 21.626 -7.892 1.00 36.84 296 LYS A CA 1
ATOM 2317 C C . LYS A 1 296 ? -29.887 20.132 -7.581 1.00 36.84 296 LYS A C 1
ATOM 2319 O O . LYS A 1 296 ? -29.798 19.740 -6.424 1.00 36.84 296 LYS A O 1
ATOM 2324 N N . LYS A 1 297 ? -30.002 19.313 -8.629 1.00 36.84 297 LYS A N 1
ATOM 2325 C CA . LYS A 1 297 ? -29.493 17.936 -8.623 1.00 36.84 297 LYS A CA 1
ATOM 2326 C C . LYS A 1 297 ? -27.971 18.002 -8.766 1.00 36.84 297 LYS A C 1
ATOM 2328 O O . LYS A 1 297 ? -27.479 18.715 -9.641 1.00 36.84 297 LYS A O 1
ATOM 2333 N N . GLU A 1 298 ? -27.247 17.275 -7.922 1.00 37.72 298 GLU A N 1
ATOM 2334 C CA . GLU A 1 298 ? -25.811 17.028 -8.069 1.00 37.72 298 GLU A CA 1
ATOM 2335 C C . GLU A 1 298 ? -25.558 16.214 -9.344 1.00 37.72 298 GLU A C 1
ATOM 2337 O O . GLU A 1 298 ? -25.568 14.989 -9.354 1.00 37.72 298 GLU A O 1
ATOM 2342 N N . GLN A 1 299 ? -25.366 16.913 -10.459 1.00 39.09 299 GLN A N 1
ATOM 2343 C CA . GLN A 1 299 ? -24.600 16.397 -11.585 1.00 39.09 299 GLN A CA 1
ATOM 2344 C C . GLN A 1 299 ? -23.152 16.833 -11.376 1.00 39.09 299 GLN A C 1
ATOM 2346 O O . GLN A 1 299 ? -22.878 18.029 -11.241 1.00 39.09 299 GLN A O 1
ATOM 2351 N N . LEU A 1 300 ? -22.235 15.862 -11.360 1.00 38.56 300 LEU A N 1
ATOM 2352 C CA . LEU A 1 300 ? -20.801 16.080 -11.531 1.00 38.56 300 LEU A CA 1
ATOM 2353 C C . LEU A 1 300 ? -20.578 16.876 -12.824 1.00 38.56 300 LEU A C 1
ATOM 2355 O O . LEU A 1 300 ? -20.554 16.344 -13.929 1.00 38.56 300 LEU A O 1
ATOM 2359 N N . SER A 1 301 ? -20.477 18.191 -12.664 1.00 32.78 301 SER A N 1
ATOM 2360 C CA . SER A 1 301 ? -20.206 19.153 -13.720 1.00 32.78 301 SER A CA 1
ATOM 2361 C C . SER A 1 301 ? -18.738 19.030 -14.126 1.00 32.78 301 SER A C 1
ATOM 2363 O O . SER A 1 301 ? -17.858 19.588 -13.466 1.00 32.78 301 SER A O 1
ATOM 2365 N N . THR A 1 302 ? -18.479 18.367 -15.248 1.00 40.69 302 THR A N 1
ATOM 2366 C CA . THR A 1 302 ? -17.236 18.470 -16.017 1.00 40.69 302 THR A CA 1
ATOM 2367 C C . THR A 1 302 ? -17.098 19.893 -16.570 1.00 40.69 302 THR A C 1
ATOM 2369 O O . THR A 1 302 ? -17.467 20.199 -17.701 1.00 40.69 302 THR A O 1
ATOM 2372 N N . LYS A 1 303 ? -16.588 20.819 -15.747 1.00 40.31 303 LYS A N 1
ATOM 2373 C CA . LYS A 1 303 ? -16.154 22.132 -16.243 1.00 40.31 303 LYS A CA 1
ATOM 2374 C C . LYS A 1 303 ? -14.991 21.924 -17.223 1.00 40.31 303 LYS A C 1
ATOM 2376 O O . LYS A 1 303 ? -14.092 21.142 -16.910 1.00 40.31 303 LYS A O 1
ATOM 2381 N N . PRO A 1 304 ? -14.969 22.618 -18.374 1.00 42.12 304 PRO A N 1
ATOM 2382 C CA . PRO A 1 304 ? -13.877 22.505 -19.326 1.00 42.12 304 PRO A CA 1
ATOM 2383 C C . PRO A 1 304 ? -12.600 23.045 -18.679 1.00 42.12 304 PRO A C 1
ATOM 2385 O O . PRO A 1 304 ? -12.509 24.215 -18.304 1.00 42.12 304 PRO A O 1
ATOM 2388 N N . SER A 1 305 ? -11.641 22.141 -18.512 1.00 44.69 305 SER A N 1
ATOM 2389 C CA . SER A 1 305 ? -10.281 22.387 -18.050 1.00 44.69 305 SER A CA 1
ATOM 2390 C C . SER A 1 305 ? -9.651 23.559 -18.804 1.00 44.69 305 SER A C 1
ATOM 2392 O O . SER A 1 305 ? -9.698 23.609 -20.035 1.00 44.69 305 SER A O 1
ATOM 2394 N N . GLY A 1 306 ? -9.074 24.495 -18.048 1.00 49.00 306 GLY A N 1
ATOM 2395 C CA . GLY A 1 306 ? -8.379 25.669 -18.566 1.00 49.00 306 GLY A CA 1
ATOM 2396 C C . GLY A 1 306 ? -7.253 25.324 -19.542 1.00 49.00 306 GLY A C 1
ATOM 2397 O O . GLY A 1 306 ? -6.788 24.186 -19.617 1.00 49.00 306 GLY A O 1
ATOM 2398 N N . LYS A 1 307 ? -6.833 26.339 -20.309 1.00 56.94 307 LYS A N 1
ATOM 2399 C CA . LYS A 1 307 ? -5.693 26.271 -21.233 1.00 56.94 307 LYS A CA 1
ATOM 2400 C C . LYS A 1 307 ? -4.502 25.607 -20.535 1.00 56.94 307 LYS A C 1
ATOM 2402 O O . LYS A 1 307 ? -4.097 26.066 -19.471 1.00 56.94 307 LYS A O 1
ATOM 2407 N N . MET A 1 308 ? -3.975 24.541 -21.138 1.00 53.09 308 MET A N 1
ATOM 2408 C CA . MET A 1 308 ? -2.769 23.878 -20.650 1.00 53.09 308 MET A CA 1
ATOM 2409 C C . MET A 1 308 ? -1.604 24.859 -20.654 1.00 53.09 308 MET A C 1
ATOM 2411 O O . MET A 1 308 ? -1.362 25.541 -21.652 1.00 53.09 308 MET A O 1
ATOM 2415 N N . ILE A 1 309 ? -0.911 24.928 -19.524 1.00 70.62 309 ILE A N 1
ATOM 2416 C CA . I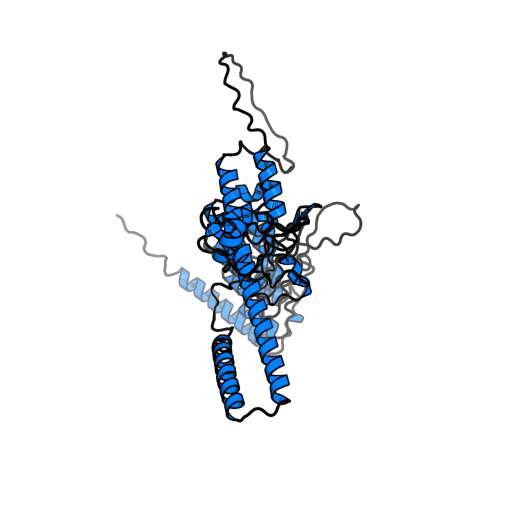LE A 1 309 ? 0.331 25.676 -19.400 1.00 70.62 309 ILE A CA 1
ATOM 2417 C C . ILE A 1 309 ? 1.421 24.759 -19.957 1.00 70.62 309 ILE A C 1
ATOM 2419 O O . ILE A 1 309 ? 1.422 23.558 -19.695 1.00 70.62 309 ILE A O 1
ATOM 2423 N N . THR A 1 310 ? 2.341 25.310 -20.747 1.00 73.56 310 THR A N 1
ATOM 2424 C CA . THR A 1 310 ? 3.492 24.586 -21.323 1.00 73.56 310 THR A CA 1
ATOM 2425 C C . THR A 1 310 ? 4.337 23.848 -20.278 1.00 73.56 310 THR A C 1
ATOM 2427 O O . THR A 1 310 ? 5.074 22.931 -20.626 1.00 73.56 310 THR A O 1
ATOM 2430 N N . ASP A 1 311 ? 4.197 24.228 -19.010 1.00 87.31 311 ASP A N 1
ATOM 2431 C CA . ASP A 1 311 ? 4.864 23.642 -17.851 1.00 87.31 311 ASP A CA 1
ATOM 2432 C C . ASP A 1 311 ? 4.398 22.201 -17.560 1.00 87.31 311 ASP A C 1
ATOM 2434 O O . ASP A 1 311 ? 5.223 21.336 -17.280 1.00 87.31 311 ASP A O 1
ATOM 2438 N N . ASP A 1 312 ? 3.108 21.885 -17.767 1.00 90.44 312 ASP A N 1
ATOM 2439 C CA . ASP A 1 312 ? 2.532 20.563 -17.451 1.00 90.44 312 ASP A CA 1
ATOM 2440 C C . ASP A 1 312 ? 3.210 19.424 -18.233 1.00 90.44 312 ASP A C 1
ATOM 2442 O O . ASP A 1 312 ? 3.410 18.326 -17.714 1.00 90.44 312 ASP A O 1
ATOM 2446 N N . VAL A 1 313 ? 3.549 19.672 -19.503 1.00 93.69 313 VAL A N 1
ATOM 2447 C CA . VAL A 1 313 ? 4.180 18.674 -20.383 1.00 93.69 313 VAL A CA 1
ATOM 2448 C C . VAL A 1 313 ? 5.630 18.427 -19.965 1.00 93.69 313 VAL A C 1
ATOM 2450 O O . VAL A 1 313 ? 6.091 17.285 -19.987 1.00 93.69 313 VAL A O 1
ATOM 2453 N N . GLY A 1 314 ? 6.349 19.483 -19.570 1.00 94.44 314 GLY A N 1
ATOM 2454 C CA . GLY A 1 314 ? 7.718 19.377 -19.062 1.00 94.44 314 GLY A CA 1
ATOM 2455 C C . GLY A 1 314 ? 7.770 18.604 -17.747 1.00 94.44 314 GLY A C 1
ATOM 2456 O O . GLY A 1 314 ? 8.548 17.661 -17.616 1.00 94.44 314 GLY A O 1
ATOM 2457 N N . ASP A 1 315 ? 6.876 18.940 -16.823 1.00 94.44 315 ASP A N 1
ATOM 2458 C CA . ASP A 1 315 ? 6.667 18.239 -15.558 1.00 94.44 315 ASP A CA 1
ATOM 2459 C C . ASP A 1 315 ? 6.346 16.747 -15.757 1.00 94.44 315 ASP A C 1
ATOM 2461 O O . ASP A 1 315 ? 6.870 15.879 -15.055 1.00 94.44 315 ASP A O 1
ATOM 2465 N N . TYR A 1 316 ? 5.494 16.430 -16.735 1.00 96.38 316 TYR A N 1
ATOM 2466 C CA . TYR A 1 316 ? 5.134 15.052 -17.067 1.00 96.38 316 TYR A CA 1
ATOM 2467 C C . TYR A 1 316 ? 6.321 14.264 -17.626 1.00 96.38 316 TYR A C 1
ATOM 2469 O O . TYR A 1 316 ? 6.550 13.126 -17.215 1.00 96.38 316 TYR A O 1
ATOM 2477 N N . LYS A 1 317 ? 7.131 14.877 -18.500 1.00 96.31 317 LYS A N 1
ATOM 2478 C CA . LYS A 1 317 ? 8.384 14.280 -18.994 1.00 96.31 317 LYS A CA 1
ATOM 2479 C C . LYS A 1 317 ? 9.365 14.005 -17.854 1.00 96.31 317 LYS A C 1
ATOM 2481 O O . LYS A 1 317 ? 9.865 12.891 -17.759 1.00 96.31 317 LYS A O 1
ATOM 2486 N N . GLN A 1 318 ? 9.554 14.958 -16.940 1.00 96.00 318 GLN A N 1
ATOM 2487 C CA . GLN A 1 318 ? 10.411 14.767 -15.764 1.00 96.00 318 GLN A CA 1
ATOM 2488 C C . GLN A 1 318 ? 9.926 13.615 -14.871 1.00 96.00 318 GLN A C 1
ATOM 2490 O O . GLN A 1 318 ? 10.735 12.827 -14.383 1.00 96.00 318 GLN A O 1
ATOM 2495 N N . ALA A 1 319 ? 8.609 13.479 -14.682 1.00 96.56 319 ALA A N 1
ATOM 2496 C CA . ALA A 1 319 ? 8.037 12.362 -13.938 1.00 96.56 319 ALA A CA 1
ATOM 2497 C C . ALA A 1 319 ? 8.313 11.011 -14.621 1.00 96.56 319 ALA A C 1
ATOM 2499 O O . ALA A 1 319 ? 8.651 10.052 -13.926 1.00 96.56 319 ALA A O 1
ATOM 2500 N N . ILE A 1 320 ? 8.218 10.937 -15.957 1.00 97.31 320 ILE A N 1
ATOM 2501 C CA . ILE A 1 320 ? 8.614 9.748 -16.731 1.00 97.31 320 ILE A CA 1
ATOM 2502 C C . ILE A 1 320 ? 10.106 9.458 -16.540 1.00 97.31 320 ILE A C 1
ATOM 2504 O O . ILE A 1 320 ? 10.470 8.332 -16.214 1.00 97.31 320 ILE A O 1
ATOM 2508 N N . ASP A 1 321 ? 10.974 10.453 -16.703 1.00 95.81 321 ASP A N 1
ATOM 2509 C CA . ASP A 1 321 ? 12.425 10.264 -16.597 1.00 95.81 321 ASP A CA 1
ATOM 2510 C C . ASP A 1 321 ? 12.835 9.751 -15.207 1.00 95.81 321 ASP A C 1
ATOM 2512 O O . ASP A 1 321 ? 13.681 8.859 -15.092 1.00 95.81 321 ASP A O 1
ATOM 2516 N N . LEU A 1 322 ? 12.178 10.248 -14.152 1.00 95.12 322 LEU A N 1
ATOM 2517 C CA . LEU A 1 322 ? 12.352 9.766 -12.783 1.00 95.12 322 LEU A CA 1
ATOM 2518 C C . LEU A 1 322 ? 12.001 8.278 -12.654 1.00 95.12 322 LEU A C 1
ATOM 2520 O O . LEU A 1 322 ? 12.813 7.497 -12.154 1.00 95.12 322 LEU A O 1
ATOM 2524 N N . ILE A 1 323 ? 10.810 7.864 -13.107 1.00 96.31 323 ILE A N 1
ATOM 2525 C CA . ILE A 1 323 ? 10.396 6.458 -12.991 1.00 96.31 323 ILE A CA 1
ATOM 2526 C C . ILE A 1 323 ? 11.244 5.532 -13.876 1.00 96.31 323 ILE A C 1
ATOM 2528 O O . ILE A 1 323 ? 11.476 4.386 -13.490 1.00 96.31 323 ILE A O 1
ATOM 2532 N N . VAL A 1 324 ? 11.758 6.018 -15.015 1.00 95.56 324 VAL A N 1
ATOM 2533 C CA . VAL A 1 324 ? 12.693 5.275 -15.881 1.00 95.56 324 VAL A CA 1
ATOM 2534 C C . VAL A 1 324 ? 14.001 5.018 -15.137 1.00 95.56 324 VAL A C 1
ATOM 2536 O O . VAL A 1 324 ? 14.480 3.884 -15.100 1.00 95.56 324 VAL A O 1
ATOM 2539 N N . GLU A 1 325 ? 14.562 6.040 -14.490 1.00 93.06 325 GLU A N 1
ATOM 2540 C CA . GLU A 1 325 ? 15.787 5.892 -13.703 1.00 93.06 325 GLU A CA 1
ATOM 2541 C C . GLU A 1 325 ? 15.590 4.912 -12.535 1.00 93.06 325 GLU A C 1
ATOM 2543 O O . GLU A 1 325 ? 16.436 4.049 -12.290 1.00 93.06 325 GLU A O 1
ATOM 2548 N N . CYS A 1 326 ? 14.441 4.967 -11.859 1.00 91.62 326 CYS A N 1
ATOM 2549 C CA . CYS A 1 326 ? 14.097 4.005 -10.815 1.00 91.62 326 CYS A CA 1
ATOM 2550 C C . CYS A 1 326 ? 13.935 2.575 -11.352 1.00 91.62 326 CYS A C 1
ATOM 2552 O O . CYS A 1 326 ? 14.474 1.644 -10.753 1.00 91.62 326 CYS A O 1
ATOM 2554 N N . ALA A 1 327 ? 13.266 2.375 -12.491 1.00 91.94 327 ALA A N 1
ATOM 2555 C CA . ALA A 1 327 ? 13.142 1.057 -13.117 1.00 91.94 327 ALA A CA 1
ATOM 2556 C C . ALA A 1 327 ? 14.498 0.479 -13.534 1.00 91.94 327 ALA A C 1
ATOM 2558 O O . ALA A 1 327 ? 14.752 -0.714 -13.367 1.00 91.94 327 ALA A O 1
ATOM 2559 N N . ARG A 1 328 ? 15.413 1.326 -14.002 1.00 91.00 328 ARG A N 1
ATOM 2560 C CA . ARG A 1 328 ? 16.787 0.932 -14.320 1.00 91.00 328 ARG A CA 1
ATOM 2561 C C . ARG A 1 328 ? 17.539 0.462 -13.078 1.00 91.00 328 ARG A C 1
ATOM 2563 O O . ARG A 1 328 ? 18.202 -0.573 -13.116 1.00 91.00 328 ARG A O 1
ATOM 2570 N N . LEU A 1 329 ? 17.395 1.170 -11.957 1.00 88.94 329 LEU A N 1
ATOM 2571 C CA . LEU A 1 329 ? 17.949 0.745 -10.668 1.00 88.94 329 LEU A CA 1
ATOM 2572 C C . LEU A 1 329 ? 17.344 -0.585 -10.192 1.00 88.94 329 LEU A C 1
ATOM 2574 O O . LEU A 1 329 ? 18.085 -1.436 -9.694 1.00 88.94 329 LEU A O 1
ATOM 2578 N N . LEU A 1 330 ? 16.035 -0.793 -10.375 1.00 87.44 330 LEU A N 1
ATOM 2579 C CA . LEU A 1 330 ? 15.374 -2.075 -10.098 1.00 87.44 330 LEU A CA 1
ATOM 2580 C C . LEU A 1 330 ? 15.960 -3.201 -10.962 1.00 87.44 330 LEU A C 1
ATOM 2582 O O . LEU A 1 330 ? 16.344 -4.240 -10.426 1.00 87.44 330 LEU A O 1
ATOM 2586 N N . HIS A 1 331 ? 16.129 -2.970 -12.266 1.00 88.44 331 HIS A N 1
ATOM 2587 C CA . HIS A 1 331 ? 16.738 -3.925 -13.195 1.00 88.44 331 HIS A CA 1
ATOM 2588 C C . HIS A 1 331 ? 18.181 -4.271 -12.778 1.00 88.44 331 HIS A C 1
ATOM 2590 O O . HIS A 1 331 ? 18.535 -5.444 -12.672 1.00 88.44 331 HIS A O 1
ATOM 2596 N N . VAL A 1 332 ? 19.013 -3.275 -12.447 1.00 86.69 332 VAL A N 1
ATOM 2597 C CA . VAL A 1 332 ? 20.388 -3.510 -11.961 1.00 86.69 332 VAL A CA 1
ATOM 2598 C C . VAL A 1 332 ? 20.398 -4.369 -10.695 1.00 86.69 332 VAL A C 1
ATOM 2600 O O . VAL A 1 332 ? 21.193 -5.304 -10.594 1.00 86.69 332 VAL A O 1
ATOM 2603 N N . ARG A 1 333 ? 19.512 -4.094 -9.732 1.00 84.19 333 ARG A N 1
ATOM 2604 C CA . ARG A 1 333 ? 19.416 -4.884 -8.493 1.00 84.19 333 ARG A CA 1
ATOM 2605 C C . ARG A 1 333 ? 18.961 -6.313 -8.752 1.00 84.19 333 ARG A C 1
ATOM 2607 O O . ARG A 1 333 ? 19.505 -7.236 -8.148 1.00 84.19 333 ARG A O 1
ATOM 2614 N N . TRP A 1 334 ? 18.007 -6.504 -9.657 1.00 85.25 334 TRP A N 1
ATOM 2615 C CA . TRP A 1 334 ? 17.590 -7.834 -10.084 1.00 85.25 334 TRP A CA 1
ATOM 2616 C C . TRP A 1 334 ? 18.753 -8.608 -10.714 1.00 85.25 334 TRP A C 1
ATOM 2618 O O . TRP A 1 334 ? 19.004 -9.748 -10.327 1.00 85.25 334 TRP A O 1
ATOM 2628 N N . LEU A 1 335 ? 19.542 -7.975 -11.590 1.00 84.44 335 LEU A N 1
ATOM 2629 C CA . LEU A 1 335 ? 20.746 -8.590 -12.158 1.00 84.44 335 LEU A CA 1
ATOM 2630 C C . LEU A 1 335 ? 21.766 -8.969 -11.083 1.00 84.44 335 LEU A C 1
ATOM 2632 O O . LEU A 1 335 ? 22.300 -10.074 -11.109 1.00 84.44 335 LEU A O 1
ATOM 2636 N N . GLN A 1 336 ? 22.016 -8.093 -10.107 1.00 83.94 336 GLN A N 1
ATOM 2637 C CA . GLN A 1 336 ? 22.909 -8.388 -8.981 1.00 83.94 336 GLN A CA 1
ATOM 2638 C C . GLN A 1 336 ? 22.414 -9.583 -8.158 1.00 83.94 336 GLN A C 1
ATOM 2640 O O . GLN A 1 336 ? 23.208 -10.454 -7.792 1.00 83.94 336 GLN A O 1
ATOM 2645 N N . ALA A 1 337 ? 21.108 -9.656 -7.892 1.00 79.12 337 ALA A N 1
ATOM 2646 C CA . ALA A 1 337 ? 20.490 -10.773 -7.187 1.00 79.12 337 ALA A CA 1
ATOM 2647 C C . ALA A 1 337 ? 20.601 -12.078 -7.986 1.00 79.12 337 ALA A C 1
ATOM 2649 O O . ALA A 1 337 ? 21.006 -13.100 -7.429 1.00 79.12 337 ALA A O 1
ATOM 2650 N N . LYS A 1 338 ? 20.315 -12.031 -9.293 1.00 82.19 338 LYS A N 1
ATOM 2651 C CA . LYS A 1 338 ? 20.434 -13.162 -10.222 1.00 82.19 338 LYS A CA 1
ATOM 2652 C C . LYS A 1 338 ? 21.870 -13.682 -10.277 1.00 82.19 338 LYS A C 1
ATOM 2654 O O . LYS A 1 338 ? 22.093 -14.854 -10.003 1.00 82.19 338 LYS A O 1
ATOM 2659 N N . LEU A 1 339 ? 22.851 -12.806 -10.483 1.00 82.56 339 LEU A N 1
ATOM 2660 C CA . LEU A 1 339 ? 24.272 -13.170 -10.480 1.00 82.56 339 LEU A CA 1
ATOM 2661 C C . LEU A 1 339 ? 24.722 -13.757 -9.140 1.00 82.56 339 LEU A C 1
ATOM 2663 O O . LEU A 1 339 ? 25.474 -14.726 -9.111 1.00 82.56 339 LEU A O 1
ATOM 2667 N N . THR A 1 340 ? 24.248 -13.198 -8.025 1.00 81.94 340 THR A N 1
ATOM 2668 C CA . THR A 1 340 ? 24.566 -13.721 -6.689 1.00 81.94 340 THR A CA 1
ATOM 2669 C C . THR A 1 340 ? 23.973 -15.114 -6.491 1.00 81.94 340 THR A C 1
ATOM 2671 O O . THR A 1 340 ? 24.649 -15.999 -5.968 1.00 81.94 340 THR A O 1
ATOM 2674 N N . ARG A 1 341 ? 22.725 -15.334 -6.920 1.00 79.75 341 ARG A N 1
A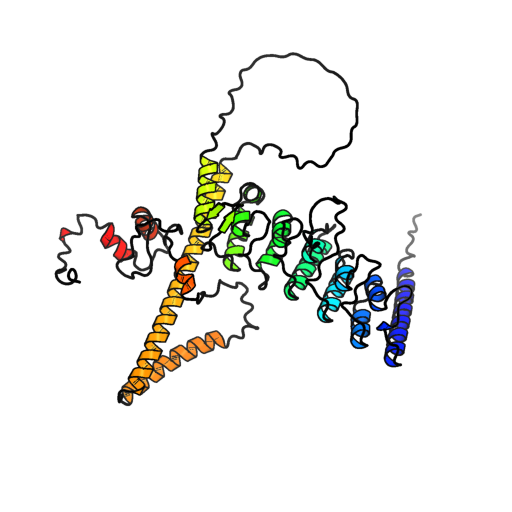TOM 2675 C CA . ARG A 1 341 ? 22.062 -16.643 -6.883 1.00 79.75 341 ARG A CA 1
ATOM 2676 C C . ARG A 1 341 ? 22.830 -17.665 -7.717 1.00 79.75 341 ARG A C 1
ATOM 2678 O O . ARG A 1 341 ? 23.153 -18.730 -7.199 1.00 79.75 341 ARG A O 1
ATOM 2685 N N . ASP A 1 342 ? 23.164 -17.316 -8.953 1.00 82.94 342 ASP A N 1
ATOM 2686 C CA . ASP A 1 342 ? 23.855 -18.205 -9.885 1.00 82.94 342 ASP A CA 1
ATOM 2687 C C . ASP A 1 342 ? 25.280 -18.517 -9.383 1.00 82.94 342 ASP A C 1
ATOM 2689 O O . ASP A 1 342 ? 25.726 -19.663 -9.423 1.00 82.94 342 ASP A O 1
ATOM 2693 N N . LEU A 1 343 ? 25.978 -17.535 -8.798 1.00 82.25 343 LEU A N 1
ATOM 2694 C CA . LEU A 1 343 ? 27.272 -17.744 -8.144 1.00 82.25 343 LEU A CA 1
ATOM 2695 C C . LEU A 1 343 ? 27.161 -18.702 -6.951 1.00 82.25 343 LEU A C 1
ATOM 2697 O O . LEU A 1 343 ? 27.984 -19.607 -6.809 1.00 82.25 343 LEU A O 1
ATOM 2701 N N . VAL A 1 344 ? 26.147 -18.527 -6.097 1.00 80.00 344 VAL A N 1
ATOM 2702 C CA . VAL A 1 344 ? 25.884 -19.437 -4.973 1.00 80.00 344 VAL A CA 1
ATOM 2703 C C . VAL A 1 344 ? 25.593 -20.846 -5.485 1.00 80.00 344 VAL A C 1
ATOM 2705 O O . VAL A 1 344 ? 26.125 -21.804 -4.930 1.00 80.00 344 VAL A O 1
ATOM 2708 N N . GLU A 1 345 ? 24.812 -20.990 -6.555 1.00 84.75 345 GLU A N 1
ATOM 2709 C CA . GLU A 1 345 ? 24.525 -22.282 -7.177 1.00 84.75 345 GLU A CA 1
ATOM 2710 C C . GLU A 1 345 ? 25.794 -22.946 -7.729 1.00 84.75 345 GLU A C 1
ATOM 2712 O O . GLU A 1 345 ? 26.041 -24.119 -7.447 1.00 84.75 345 GLU A O 1
ATOM 2717 N N . ILE A 1 346 ? 26.656 -22.198 -8.426 1.00 85.00 346 ILE A N 1
ATOM 2718 C CA . ILE A 1 346 ? 27.955 -22.692 -8.904 1.00 85.00 346 ILE A CA 1
ATOM 2719 C C . ILE A 1 346 ? 28.826 -23.145 -7.731 1.00 85.00 346 ILE A C 1
ATOM 2721 O O . ILE A 1 346 ? 29.434 -24.211 -7.809 1.00 85.00 346 ILE A O 1
ATOM 2725 N N . ILE A 1 347 ? 28.889 -22.374 -6.642 1.00 82.06 347 ILE A N 1
ATOM 2726 C CA . ILE A 1 347 ? 29.667 -22.737 -5.450 1.00 82.06 347 ILE A CA 1
ATOM 2727 C C . ILE A 1 347 ? 29.105 -24.013 -4.818 1.00 82.06 347 ILE A C 1
ATOM 2729 O O . ILE A 1 347 ? 29.877 -24.919 -4.523 1.00 82.06 347 ILE A O 1
ATOM 2733 N N . VAL A 1 348 ? 27.784 -24.121 -4.650 1.00 81.56 348 VAL A N 1
ATOM 2734 C CA . VAL A 1 348 ? 27.121 -25.304 -4.073 1.00 81.56 348 VAL A CA 1
ATOM 2735 C C . VAL A 1 348 ? 27.301 -26.541 -4.957 1.00 81.56 348 VAL A C 1
ATOM 2737 O O . VAL A 1 348 ? 27.539 -27.639 -4.459 1.00 81.56 348 VAL A O 1
ATOM 2740 N N . ASN A 1 349 ? 27.221 -26.389 -6.276 1.00 84.38 349 ASN A N 1
ATOM 2741 C CA . ASN A 1 349 ? 27.436 -27.495 -7.205 1.00 84.38 349 ASN A CA 1
ATOM 2742 C C . ASN A 1 349 ? 28.913 -27.898 -7.250 1.00 84.38 349 ASN A C 1
ATOM 2744 O O . ASN A 1 349 ? 29.218 -29.089 -7.222 1.00 84.38 349 ASN A O 1
ATOM 2748 N N . LYS A 1 350 ? 29.842 -26.934 -7.219 1.00 82.25 350 LYS A N 1
ATOM 2749 C CA . LYS A 1 350 ? 31.274 -27.222 -7.088 1.00 82.25 350 LYS A CA 1
ATOM 2750 C C . LYS A 1 350 ? 31.586 -27.916 -5.771 1.00 82.25 350 LYS A C 1
ATOM 2752 O O . LYS A 1 350 ? 32.308 -28.897 -5.807 1.00 82.25 350 LYS A O 1
ATOM 2757 N N . THR A 1 351 ? 31.036 -27.494 -4.632 1.00 77.56 351 THR A N 1
ATOM 2758 C CA . THR A 1 351 ? 31.275 -28.187 -3.354 1.00 77.56 351 THR A CA 1
ATOM 2759 C C . THR A 1 351 ? 30.707 -29.605 -3.349 1.00 77.56 351 THR A C 1
ATOM 2761 O O . THR A 1 351 ? 31.343 -30.492 -2.790 1.00 77.56 351 THR A O 1
ATOM 2764 N N . LYS A 1 352 ? 29.582 -29.865 -4.031 1.00 79.19 352 LYS A N 1
ATOM 2765 C CA . LYS A 1 352 ? 29.079 -31.234 -4.254 1.00 79.19 352 LYS A CA 1
ATOM 2766 C C . LYS A 1 352 ? 30.029 -32.073 -5.112 1.00 79.19 352 LYS A C 1
ATOM 2768 O O . LYS A 1 352 ? 30.326 -33.202 -4.742 1.00 79.19 352 LYS A O 1
ATOM 2773 N N . ILE A 1 353 ? 30.535 -31.523 -6.218 1.00 76.12 353 ILE A N 1
ATOM 2774 C CA . ILE A 1 353 ? 31.515 -32.209 -7.079 1.00 76.12 353 ILE A CA 1
ATOM 2775 C C . ILE A 1 353 ? 32.808 -32.474 -6.298 1.00 76.12 353 ILE A C 1
ATOM 2777 O O . ILE A 1 353 ? 33.330 -33.583 -6.307 1.00 76.12 353 ILE A O 1
ATOM 2781 N N . LEU A 1 354 ? 33.282 -31.486 -5.546 1.00 67.31 354 LEU A N 1
ATOM 2782 C CA . LEU A 1 354 ? 34.472 -31.574 -4.704 1.00 67.31 354 LEU A CA 1
ATOM 2783 C C . LEU A 1 354 ? 34.313 -32.533 -3.519 1.00 67.31 354 LEU A C 1
ATOM 2785 O O . LEU A 1 354 ? 35.304 -33.058 -3.029 1.00 67.31 354 LEU A O 1
ATOM 2789 N N . ALA A 1 355 ? 33.088 -32.800 -3.065 1.00 69.38 355 ALA A N 1
ATOM 2790 C CA . ALA A 1 355 ? 32.825 -33.868 -2.105 1.00 69.38 355 ALA A CA 1
ATOM 2791 C C . ALA A 1 355 ? 32.968 -35.270 -2.734 1.00 69.38 355 ALA A C 1
ATOM 2793 O O . ALA A 1 355 ? 33.142 -36.245 -2.007 1.00 69.38 355 ALA A O 1
ATOM 2794 N N . THR A 1 356 ? 32.913 -35.378 -4.068 1.00 72.62 356 THR A N 1
ATOM 2795 C CA . THR A 1 356 ? 33.079 -36.645 -4.805 1.00 72.62 356 THR A CA 1
ATOM 2796 C C . THR A 1 356 ? 34.493 -36.863 -5.349 1.00 72.62 356 THR A C 1
ATOM 2798 O O . THR A 1 356 ? 34.914 -38.009 -5.500 1.00 72.62 356 THR A O 1
ATOM 2801 N N . THR A 1 357 ? 35.266 -35.802 -5.593 1.00 68.69 357 THR A N 1
ATOM 2802 C CA . THR A 1 357 ? 36.690 -35.893 -5.942 1.00 68.69 357 THR A CA 1
ATOM 2803 C C . THR A 1 357 ? 37.566 -35.856 -4.687 1.00 68.69 357 THR A C 1
ATOM 2805 O O . THR A 1 357 ? 37.328 -35.080 -3.766 1.00 68.69 357 THR A O 1
ATOM 2808 N N . LYS A 1 358 ? 38.606 -36.701 -4.619 1.00 72.75 358 LYS A N 1
ATOM 2809 C CA . LYS A 1 358 ? 39.598 -36.653 -3.530 1.00 72.75 358 LYS A CA 1
ATOM 2810 C C . LYS A 1 358 ? 40.409 -35.356 -3.637 1.00 72.75 358 LYS A C 1
ATOM 2812 O O . LYS A 1 358 ? 41.437 -35.331 -4.304 1.00 72.75 358 LYS A O 1
ATOM 2817 N N . LEU A 1 359 ? 39.928 -34.293 -3.001 1.00 74.38 359 LEU A N 1
ATOM 2818 C CA . LEU A 1 359 ? 40.675 -33.054 -2.814 1.00 74.38 359 LEU A CA 1
ATOM 2819 C C . LEU A 1 359 ? 41.924 -33.293 -1.968 1.00 74.38 359 LEU A C 1
ATOM 2821 O O . LEU A 1 359 ? 41.894 -34.068 -1.006 1.00 74.38 359 LEU A O 1
ATOM 2825 N N . THR A 1 360 ? 42.996 -32.570 -2.281 1.00 81.25 360 THR A N 1
ATOM 2826 C CA . THR A 1 360 ? 44.113 -32.440 -1.344 1.00 81.25 360 THR A CA 1
ATOM 2827 C C . THR A 1 360 ? 43.665 -31.644 -0.112 1.00 81.25 360 THR A C 1
ATOM 2829 O O . THR A 1 360 ? 42.718 -30.850 -0.162 1.00 81.25 360 THR A O 1
ATOM 2832 N N . ALA A 1 361 ? 44.320 -31.869 1.029 1.00 76.50 361 ALA A N 1
ATOM 2833 C CA . ALA A 1 361 ? 43.973 -31.191 2.279 1.00 76.50 361 ALA A CA 1
ATOM 2834 C C . ALA A 1 361 ? 44.049 -29.654 2.155 1.00 76.50 361 ALA A C 1
ATOM 2836 O O . ALA A 1 361 ? 43.205 -28.952 2.716 1.00 76.50 361 ALA A O 1
ATOM 2837 N N . ASP A 1 362 ? 44.994 -29.147 1.360 1.00 79.12 362 ASP A N 1
ATOM 2838 C CA . ASP A 1 362 ? 45.225 -27.712 1.166 1.00 79.12 362 ASP A CA 1
ATOM 2839 C C . ASP A 1 362 ? 44.128 -27.043 0.324 1.00 79.12 362 ASP A C 1
ATOM 2841 O O . ASP A 1 362 ? 43.638 -25.964 0.672 1.00 79.12 362 ASP A O 1
ATOM 2845 N N . GLU A 1 363 ? 43.675 -27.694 -0.753 1.00 73.00 363 GLU A N 1
ATOM 2846 C CA . GLU A 1 363 ? 42.570 -27.190 -1.581 1.00 73.00 363 GLU A CA 1
ATOM 2847 C C . GLU A 1 363 ? 41.266 -27.136 -0.783 1.00 73.00 363 GLU A C 1
ATOM 2849 O O . GLU A 1 363 ? 40.53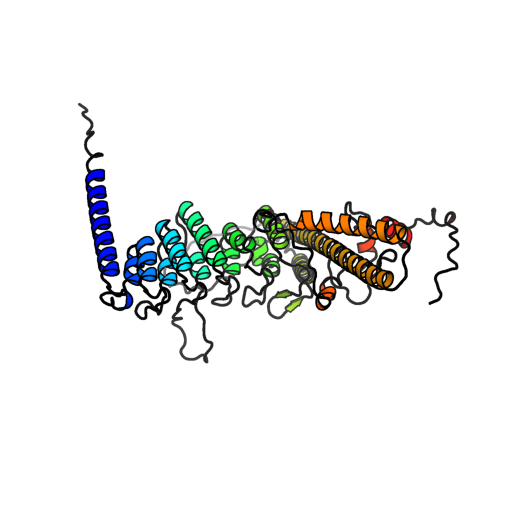4 -26.143 -0.835 1.00 73.00 363 GLU A O 1
ATOM 2854 N N . LYS A 1 364 ? 41.004 -28.181 0.012 1.00 75.56 364 LYS A N 1
ATOM 2855 C CA . LYS A 1 364 ? 39.849 -28.228 0.910 1.00 75.56 364 LYS A CA 1
ATOM 2856 C C . LYS A 1 364 ? 39.891 -27.078 1.920 1.00 75.56 364 LYS A C 1
ATOM 2858 O O . LYS A 1 364 ? 38.898 -26.367 2.065 1.00 75.56 364 LYS A O 1
ATOM 2863 N N . TYR A 1 365 ? 41.042 -26.847 2.551 1.00 79.19 365 TYR A N 1
ATOM 2864 C CA . TYR A 1 365 ? 41.220 -25.774 3.528 1.00 79.19 365 TYR A CA 1
ATOM 2865 C C . TYR A 1 365 ? 40.994 -24.375 2.924 1.00 79.19 365 TYR A C 1
ATOM 2867 O O . TYR A 1 365 ? 40.283 -23.553 3.504 1.00 79.19 365 TYR A O 1
ATOM 2875 N N . SER A 1 366 ? 41.532 -24.104 1.731 1.00 71.19 366 SER A N 1
ATOM 2876 C CA . SER A 1 366 ? 41.372 -22.808 1.048 1.00 71.19 366 SER A CA 1
ATOM 2877 C C . SER A 1 366 ? 39.908 -22.506 0.680 1.00 71.19 366 SER A C 1
ATOM 2879 O O . SER A 1 366 ? 39.407 -21.388 0.877 1.00 71.19 366 SER A O 1
ATOM 2881 N N . ILE A 1 367 ? 39.184 -23.524 0.202 1.00 71.12 367 ILE A N 1
ATOM 2882 C CA . ILE A 1 367 ? 37.757 -23.421 -0.128 1.00 71.12 367 ILE A CA 1
ATOM 2883 C C . ILE A 1 367 ? 36.924 -23.218 1.140 1.00 71.12 367 ILE A C 1
ATOM 2885 O O . ILE A 1 367 ? 36.094 -22.308 1.179 1.00 71.12 367 ILE A O 1
ATOM 2889 N N . GLU A 1 368 ? 37.170 -23.999 2.194 1.00 71.25 368 GLU A N 1
ATOM 2890 C CA . GLU A 1 368 ? 36.483 -23.855 3.482 1.00 71.25 368 GLU A CA 1
ATOM 2891 C C . GLU A 1 368 ? 36.685 -22.457 4.078 1.00 71.25 368 GLU A C 1
ATOM 2893 O O . GLU A 1 368 ? 35.718 -21.840 4.531 1.00 71.25 368 GLU A O 1
ATOM 2898 N N . LEU A 1 369 ? 37.902 -21.909 4.008 1.00 77.81 369 LEU A N 1
ATOM 2899 C CA . LEU A 1 369 ? 38.216 -20.565 4.494 1.00 77.81 369 LEU A CA 1
ATOM 2900 C C . LEU A 1 369 ? 37.445 -19.482 3.722 1.00 77.81 369 LEU A C 1
ATOM 2902 O O . LEU A 1 369 ? 36.905 -18.546 4.320 1.00 77.81 369 LEU A O 1
ATOM 2906 N N . THR A 1 370 ? 37.365 -19.618 2.397 1.00 72.88 370 THR A N 1
ATOM 2907 C CA . THR A 1 370 ? 36.669 -18.667 1.518 1.00 72.88 370 THR A CA 1
ATOM 2908 C C . THR A 1 370 ? 35.155 -18.731 1.723 1.00 72.88 370 THR A C 1
ATOM 2910 O O . THR A 1 370 ? 34.511 -17.699 1.917 1.00 72.88 370 THR A O 1
ATOM 2913 N N . VAL A 1 371 ? 34.583 -19.935 1.786 1.00 68.00 371 VAL A N 1
ATOM 2914 C CA . VAL A 1 371 ? 33.153 -20.141 2.055 1.00 68.00 371 VAL A CA 1
ATOM 2915 C C . VAL A 1 371 ? 32.787 -19.654 3.458 1.00 68.00 371 VAL A C 1
ATOM 2917 O O . VAL A 1 371 ? 31.786 -18.958 3.621 1.00 68.00 371 VAL A O 1
ATOM 2920 N N . CYS A 1 372 ? 33.609 -19.934 4.475 1.00 65.88 372 CYS A N 1
ATOM 2921 C CA . CYS A 1 372 ? 33.383 -19.437 5.833 1.00 65.88 372 CYS A CA 1
ATOM 2922 C C . CYS A 1 372 ? 33.382 -17.909 5.905 1.00 65.88 372 CYS A C 1
ATOM 2924 O O . CYS A 1 372 ? 32.588 -17.344 6.658 1.00 65.88 372 CYS A O 1
ATOM 2926 N N . ARG A 1 373 ? 34.242 -17.233 5.134 1.00 76.25 373 ARG A N 1
ATOM 2927 C CA . ARG A 1 373 ? 34.278 -15.766 5.056 1.00 76.25 373 ARG A CA 1
ATOM 2928 C C . ARG A 1 373 ? 32.984 -15.213 4.459 1.00 76.25 373 ARG A C 1
ATOM 2930 O O . ARG A 1 373 ? 32.321 -14.417 5.116 1.00 76.25 373 ARG A O 1
ATOM 2937 N N . LEU A 1 374 ? 32.572 -15.730 3.300 1.00 60.56 374 LEU A N 1
ATOM 2938 C CA . LEU A 1 374 ? 31.338 -15.325 2.613 1.00 60.56 374 LEU A CA 1
ATOM 2939 C C . LEU A 1 374 ? 30.084 -15.595 3.462 1.00 60.56 374 LEU A C 1
ATOM 2941 O O . LEU A 1 374 ? 29.178 -14.765 3.548 1.00 60.56 374 LEU A O 1
ATOM 2945 N N . LEU A 1 375 ? 30.031 -16.740 4.149 1.00 59.47 375 LEU A N 1
ATOM 2946 C CA . LEU A 1 375 ? 28.934 -17.066 5.060 1.00 59.47 375 LEU A CA 1
ATOM 2947 C C . LEU A 1 375 ? 28.940 -16.190 6.316 1.00 59.47 375 LEU A C 1
ATOM 2949 O O . LEU A 1 375 ? 27.864 -15.827 6.788 1.00 59.47 375 LEU A O 1
ATOM 2953 N N . LYS A 1 376 ? 30.109 -15.837 6.869 1.00 69.25 376 LYS A N 1
ATOM 2954 C CA . LYS A 1 376 ? 30.209 -14.895 7.996 1.00 69.25 376 LYS A CA 1
ATOM 2955 C C . LYS A 1 376 ? 29.748 -13.504 7.589 1.00 69.25 376 LYS A C 1
ATOM 2957 O O . LYS A 1 376 ? 28.966 -12.924 8.331 1.00 69.25 376 LYS A O 1
ATOM 2962 N N . GLU A 1 377 ? 30.157 -13.010 6.426 1.00 64.19 377 GLU A N 1
ATOM 2963 C CA . GLU A 1 377 ? 29.689 -11.731 5.883 1.00 64.19 377 GLU A CA 1
ATOM 2964 C C . GLU A 1 377 ? 28.165 -11.730 5.760 1.00 64.19 377 GLU A C 1
ATOM 2966 O O . GLU A 1 377 ? 27.516 -10.885 6.374 1.00 64.19 377 GLU A O 1
ATOM 2971 N N . ARG A 1 378 ? 27.581 -12.757 5.125 1.00 57.66 378 ARG A N 1
ATOM 2972 C CA . ARG A 1 378 ? 26.122 -12.911 4.993 1.00 57.66 378 ARG A CA 1
ATOM 2973 C C . ARG A 1 378 ? 25.402 -13.053 6.337 1.00 57.66 378 ARG A C 1
ATOM 2975 O O . ARG A 1 378 ? 24.325 -12.494 6.523 1.00 57.66 378 ARG A O 1
ATOM 2982 N N . LYS A 1 379 ? 25.976 -13.797 7.289 1.00 60.41 379 LYS A N 1
ATOM 2983 C CA . LYS A 1 379 ? 25.404 -14.006 8.631 1.00 60.41 379 LYS A CA 1
ATOM 2984 C C . LYS A 1 379 ? 25.507 -12.749 9.492 1.00 60.41 379 LYS A C 1
ATOM 2986 O O . LYS A 1 379 ? 24.642 -12.537 10.329 1.00 60.41 379 LYS A O 1
ATOM 2991 N N . MET A 1 380 ? 26.520 -11.908 9.292 1.00 56.44 380 MET A N 1
ATOM 2992 C CA . MET A 1 380 ? 26.600 -10.574 9.899 1.00 56.44 380 MET A CA 1
ATOM 2993 C C . MET A 1 380 ? 25.530 -9.654 9.302 1.00 56.44 380 MET A C 1
ATOM 2995 O O . MET A 1 380 ? 24.865 -8.947 10.052 1.00 56.44 380 MET A O 1
ATOM 2999 N N . THR A 1 381 ? 25.269 -9.744 7.992 1.00 50.34 381 THR A N 1
ATOM 3000 C CA . THR A 1 381 ? 24.145 -9.033 7.357 1.00 50.34 381 THR A CA 1
ATOM 3001 C C . THR A 1 381 ? 22.781 -9.544 7.836 1.00 50.34 381 THR A C 1
ATOM 3003 O O . THR A 1 381 ? 21.848 -8.760 7.943 1.00 50.34 381 THR A O 1
ATOM 3006 N N . SER A 1 382 ? 22.654 -10.840 8.156 1.00 47.91 382 SER A N 1
ATOM 3007 C CA . SER A 1 382 ? 21.380 -11.464 8.554 1.00 47.91 382 SER A CA 1
ATOM 3008 C C . SER A 1 382 ? 21.109 -11.489 10.066 1.00 47.91 382 SER A C 1
ATOM 3010 O O . SER A 1 382 ? 19.969 -11.688 10.471 1.00 47.91 382 SER A O 1
ATOM 3012 N N . LYS A 1 383 ? 22.140 -11.367 10.918 1.00 49.00 383 LYS A N 1
ATOM 3013 C CA . LYS A 1 383 ? 22.018 -11.310 12.391 1.00 49.00 383 LYS A CA 1
ATOM 3014 C C . LYS A 1 383 ? 21.695 -9.918 12.920 1.00 49.00 383 LYS A C 1
ATOM 3016 O O . LYS A 1 383 ? 21.351 -9.793 14.094 1.00 49.00 383 LYS A O 1
ATOM 3021 N N . LEU A 1 384 ? 21.786 -8.894 12.077 1.00 46.56 384 LEU A N 1
ATOM 3022 C CA . LEU A 1 384 ? 21.096 -7.634 12.313 1.00 46.56 384 LEU A CA 1
ATOM 3023 C C . LEU A 1 384 ? 19.604 -7.966 12.368 1.00 46.56 384 LEU A C 1
ATOM 3025 O O . LEU A 1 384 ? 18.996 -8.288 11.349 1.00 46.56 384 LEU A O 1
ATOM 3029 N N . LYS A 1 385 ? 19.042 -8.020 13.581 1.00 45.97 385 LYS A N 1
ATOM 3030 C CA . LYS A 1 385 ? 17.662 -8.455 13.795 1.00 45.97 385 LYS A CA 1
ATOM 3031 C C . LYS A 1 385 ? 16.739 -7.637 12.892 1.00 45.97 385 LYS A C 1
ATOM 3033 O O . LYS A 1 385 ? 16.781 -6.406 12.917 1.00 45.97 385 LYS A O 1
ATOM 3038 N N . ALA A 1 386 ? 15.853 -8.318 12.167 1.00 47.94 386 ALA A N 1
ATOM 3039 C CA . ALA A 1 386 ? 14.807 -7.686 11.361 1.00 47.94 386 ALA A CA 1
ATOM 3040 C C . ALA A 1 386 ? 13.913 -6.724 12.179 1.00 47.94 386 ALA A C 1
ATOM 3042 O O . ALA A 1 386 ? 13.261 -5.858 11.604 1.00 47.94 386 ALA A O 1
ATOM 3043 N N . SER A 1 387 ? 13.908 -6.856 13.513 1.00 45.94 387 SER A N 1
ATOM 3044 C CA . SER A 1 387 ? 13.211 -5.973 14.451 1.00 45.94 387 SER A CA 1
ATOM 3045 C C . SER A 1 387 ? 14.019 -4.748 14.916 1.00 45.94 387 SER A C 1
ATOM 3047 O O . SER A 1 387 ? 13.414 -3.783 15.365 1.00 45.94 387 SER A O 1
ATOM 3049 N N . GLU A 1 388 ? 15.357 -4.752 14.830 1.00 43.91 388 GLU A N 1
ATOM 3050 C CA . GLU A 1 388 ? 16.213 -3.626 15.270 1.00 43.91 388 GLU A CA 1
ATOM 3051 C C . GLU A 1 388 ? 16.690 -2.760 14.098 1.00 43.91 388 GLU A C 1
ATOM 3053 O O . GLU A 1 388 ? 16.868 -1.551 14.252 1.00 43.91 388 GLU A O 1
ATOM 3058 N N . MET A 1 389 ? 16.784 -3.321 12.889 1.00 41.72 389 MET A N 1
ATOM 3059 C CA . MET A 1 389 ? 16.756 -2.498 11.685 1.00 41.72 389 MET A CA 1
ATOM 3060 C C . MET A 1 389 ? 15.308 -2.083 11.416 1.00 41.72 389 MET A C 1
ATOM 3062 O O . MET A 1 389 ? 14.602 -2.680 10.600 1.00 41.72 389 MET A O 1
ATOM 3066 N N . LYS A 1 390 ? 14.885 -0.968 12.031 1.00 43.59 390 LYS A N 1
ATOM 3067 C CA . LYS A 1 390 ? 14.021 -0.025 11.311 1.00 43.59 390 LYS A CA 1
ATOM 3068 C C . LYS A 1 390 ? 14.805 0.347 10.055 1.00 43.59 390 LYS A C 1
ATOM 3070 O O . LYS A 1 390 ? 15.557 1.319 10.052 1.00 43.59 390 LYS A O 1
ATOM 3075 N N . TRP A 1 391 ? 14.681 -0.455 8.997 1.00 40.53 391 TRP A N 1
ATOM 3076 C CA . TRP A 1 391 ? 14.976 -0.016 7.647 1.00 40.53 391 TRP A CA 1
ATOM 3077 C C . TRP A 1 391 ? 14.045 1.178 7.438 1.00 40.53 391 TRP A C 1
ATOM 3079 O O . TRP A 1 391 ? 12.916 1.016 6.994 1.00 40.53 391 TRP A O 1
ATOM 3089 N N . LYS A 1 392 ? 14.487 2.385 7.827 1.00 43.47 392 LYS A N 1
ATOM 3090 C CA . LYS A 1 392 ? 13.761 3.649 7.612 1.00 43.47 392 LYS A CA 1
ATOM 3091 C C . LYS A 1 392 ? 13.526 3.908 6.121 1.00 43.47 392 LYS A C 1
ATOM 3093 O O . LYS A 1 392 ? 12.918 4.901 5.753 1.00 43.47 392 LYS A O 1
ATOM 3098 N N . ARG A 1 393 ? 14.067 3.037 5.270 1.00 42.84 393 ARG A N 1
ATOM 3099 C CA . ARG A 1 393 ? 13.861 2.955 3.840 1.00 42.84 393 ARG A CA 1
ATOM 3100 C C . ARG A 1 393 ? 13.838 1.463 3.514 1.00 42.84 393 ARG A C 1
ATOM 3102 O O . ARG A 1 393 ? 14.917 0.861 3.498 1.00 42.84 393 ARG A O 1
ATOM 3109 N N . PRO A 1 394 ? 12.667 0.827 3.343 1.00 40.94 394 PRO A N 1
ATOM 3110 C CA . PRO A 1 394 ? 12.615 -0.482 2.723 1.00 40.94 394 PRO A CA 1
ATOM 3111 C C . PRO A 1 394 ? 13.021 -0.241 1.275 1.00 40.94 394 PRO A C 1
ATOM 3113 O O . PRO A 1 394 ? 12.195 0.008 0.422 1.00 40.94 394 PRO A O 1
ATOM 3116 N N . TYR A 1 395 ? 14.316 -0.189 0.989 1.00 42.22 395 TYR A N 1
ATOM 3117 C CA . TYR A 1 395 ? 14.744 -0.264 -0.393 1.00 42.22 395 TYR A CA 1
ATOM 3118 C C . TYR A 1 395 ? 14.262 -1.624 -0.884 1.00 42.22 395 TYR A C 1
ATOM 3120 O O . TYR A 1 395 ? 14.667 -2.625 -0.290 1.00 42.22 395 TYR A O 1
ATOM 3128 N N . VAL A 1 396 ? 13.370 -1.622 -1.886 1.00 47.50 396 VAL A N 1
ATOM 3129 C CA . VAL A 1 396 ? 12.818 -2.800 -2.578 1.00 47.50 396 VAL A CA 1
ATOM 3130 C C . VAL A 1 396 ? 13.812 -3.950 -2.472 1.00 47.50 396 VAL A C 1
ATOM 3132 O O . VAL A 1 396 ? 14.930 -3.837 -2.997 1.00 47.50 396 VAL A O 1
ATOM 3135 N N . GLN A 1 397 ? 13.462 -4.980 -1.686 1.00 44.31 397 GLN A N 1
ATOM 3136 C CA . GLN A 1 397 ? 14.318 -6.155 -1.530 1.00 44.31 397 GLN A CA 1
ATOM 3137 C C . GLN A 1 397 ? 14.703 -6.615 -2.937 1.00 44.31 397 GLN A C 1
ATOM 3139 O O . GLN A 1 397 ? 13.837 -6.563 -3.808 1.00 44.31 397 GLN A O 1
ATOM 3144 N N . PRO A 1 398 ? 15.965 -7.014 -3.197 1.00 49.81 398 PRO A N 1
ATOM 3145 C CA . PRO A 1 398 ? 16.318 -7.586 -4.485 1.00 49.81 398 PRO A CA 1
ATOM 3146 C C . PRO A 1 398 ? 15.386 -8.772 -4.682 1.00 49.81 398 PRO A C 1
ATOM 3148 O O . PRO A 1 398 ? 15.529 -9.783 -3.992 1.00 49.81 398 PRO A O 1
ATOM 3151 N N . GLU A 1 399 ? 14.359 -8.590 -5.506 1.00 52.44 399 GLU A N 1
ATOM 3152 C CA . GLU A 1 399 ? 13.323 -9.587 -5.638 1.00 52.44 399 GLU A CA 1
ATOM 3153 C C . GLU A 1 399 ? 14.019 -10.803 -6.227 1.00 52.44 399 GLU A C 1
ATOM 3155 O O . GLU A 1 399 ? 14.460 -10.801 -7.381 1.00 52.44 399 GLU A O 1
ATOM 3160 N N . LEU A 1 400 ? 14.153 -11.850 -5.415 1.00 53.78 400 LEU A N 1
ATOM 3161 C CA . LEU A 1 400 ? 14.353 -13.197 -5.918 1.00 53.78 400 LEU A CA 1
ATOM 3162 C C . LEU A 1 400 ? 13.027 -13.590 -6.564 1.00 53.78 400 LEU A C 1
ATOM 3164 O O . LEU A 1 400 ? 12.278 -14.407 -6.037 1.00 53.78 400 LEU A O 1
ATOM 3168 N N . THR A 1 401 ? 12.720 -12.918 -7.669 1.00 59.00 401 THR A N 1
ATOM 3169 C CA . THR A 1 401 ? 11.541 -13.162 -8.469 1.00 59.00 401 THR A CA 1
ATOM 3170 C C . THR A 1 401 ? 11.602 -14.620 -8.920 1.00 59.00 401 THR A C 1
ATOM 3172 O O . THR A 1 401 ? 12.674 -15.109 -9.320 1.00 59.00 401 THR A O 1
ATOM 3175 N N . PRO A 1 402 ? 10.496 -15.371 -8.800 1.00 67.19 402 PRO A N 1
ATOM 3176 C CA . PRO A 1 402 ? 10.409 -16.700 -9.378 1.00 67.19 402 PRO A CA 1
ATOM 3177 C C . PRO A 1 402 ? 10.805 -16.642 -10.859 1.00 67.19 402 PRO A C 1
ATOM 3179 O O . PRO A 1 402 ? 10.600 -15.628 -11.521 1.00 67.19 402 PRO A O 1
ATOM 3182 N N . LYS A 1 403 ? 11.338 -17.735 -11.420 1.00 64.81 403 LYS A N 1
ATOM 3183 C CA . LYS A 1 403 ? 11.747 -17.772 -12.842 1.00 64.81 403 LYS A CA 1
ATOM 3184 C C . LYS A 1 403 ? 10.633 -17.331 -13.809 1.00 64.81 403 LYS A C 1
ATOM 3186 O O . LYS A 1 403 ? 10.924 -16.834 -14.889 1.00 64.81 403 LYS A O 1
ATOM 3191 N N . THR A 1 404 ? 9.370 -17.495 -13.415 1.00 67.31 404 THR A N 1
ATOM 3192 C CA . THR A 1 404 ? 8.182 -17.066 -14.168 1.00 67.31 404 THR A CA 1
ATOM 3193 C C . THR A 1 404 ? 8.071 -15.550 -14.337 1.00 67.31 404 THR A C 1
ATOM 3195 O O . THR A 1 404 ? 7.400 -15.094 -15.254 1.00 67.31 404 THR A O 1
ATOM 3198 N N . GLU A 1 405 ? 8.741 -14.768 -13.495 1.00 73.06 405 GLU A N 1
ATOM 3199 C CA . GLU A 1 405 ? 8.703 -13.304 -13.501 1.00 73.06 405 GLU A CA 1
ATOM 3200 C C . GLU A 1 405 ? 9.916 -12.671 -14.203 1.00 73.06 405 GLU A C 1
ATOM 3202 O O . GLU A 1 405 ? 9.954 -11.455 -14.353 1.00 73.06 405 GLU A O 1
ATOM 3207 N N . GLU A 1 406 ? 10.883 -13.452 -14.713 1.00 80.31 406 GLU A N 1
ATOM 3208 C CA . GLU A 1 406 ? 12.026 -12.896 -15.467 1.00 80.31 406 GLU A CA 1
ATOM 3209 C C . GLU A 1 406 ? 11.577 -12.144 -16.737 1.00 80.31 406 GLU A C 1
ATOM 3211 O O . GLU A 1 406 ? 12.262 -11.229 -17.194 1.00 80.31 406 GLU A O 1
ATOM 3216 N N . LEU A 1 407 ? 10.387 -12.467 -17.262 1.00 83.75 407 LEU A N 1
ATOM 3217 C CA . LEU A 1 407 ? 9.780 -11.793 -18.411 1.00 83.75 407 LEU A CA 1
ATOM 3218 C C . LEU A 1 407 ? 9.493 -10.307 -18.163 1.00 83.75 407 LEU A C 1
ATOM 3220 O O . LEU A 1 407 ? 9.493 -9.537 -19.119 1.00 83.75 407 LEU A O 1
ATOM 3224 N N . LYS A 1 408 ? 9.307 -9.867 -16.910 1.00 82.94 408 LYS A N 1
ATOM 3225 C CA . LYS A 1 408 ? 9.061 -8.444 -16.619 1.00 82.94 408 LYS A CA 1
ATOM 3226 C C . LYS A 1 408 ? 10.279 -7.557 -16.893 1.00 82.94 408 LYS A C 1
ATOM 3228 O O . LYS A 1 408 ? 10.143 -6.363 -17.132 1.00 82.94 408 LYS A O 1
ATOM 3233 N N . PHE A 1 409 ? 11.474 -8.151 -16.901 1.00 88.06 409 PHE A N 1
ATOM 3234 C CA . PHE A 1 409 ? 12.718 -7.475 -17.273 1.00 88.06 409 PHE A CA 1
ATOM 3235 C C . PHE A 1 409 ? 13.016 -7.573 -18.773 1.00 88.06 409 PHE A C 1
ATOM 3237 O O . PHE A 1 409 ? 14.074 -7.123 -19.215 1.00 88.06 409 PHE A O 1
ATOM 3244 N N . ASN A 1 410 ? 12.085 -8.103 -19.578 1.00 92.50 410 ASN A N 1
ATOM 3245 C CA . ASN A 1 410 ? 12.158 -8.074 -21.038 1.00 92.50 410 ASN A CA 1
ATOM 3246 C C . ASN A 1 410 ? 11.808 -6.677 -21.585 1.00 92.50 410 ASN A C 1
ATOM 3248 O O . ASN A 1 410 ? 10.880 -6.495 -22.373 1.00 92.50 410 ASN A O 1
ATOM 3252 N N . VAL A 1 411 ? 12.561 -5.684 -21.120 1.00 95.56 411 VAL A N 1
ATOM 3253 C CA . VAL A 1 411 ? 12.424 -4.267 -21.443 1.00 95.56 411 VAL A CA 1
ATOM 3254 C C . VAL A 1 411 ? 13.783 -3.682 -21.811 1.00 95.56 411 VAL A C 1
ATOM 3256 O O . VAL A 1 411 ? 14.832 -4.160 -21.369 1.00 95.56 411 VAL A O 1
ATOM 3259 N N . CYS A 1 412 ? 13.776 -2.603 -22.587 1.00 96.88 412 CYS A N 1
ATOM 3260 C CA . CYS A 1 412 ? 14.967 -1.822 -22.881 1.00 96.88 412 CYS A CA 1
ATOM 3261 C C . CYS A 1 412 ? 15.590 -1.297 -21.583 1.00 96.88 412 CYS A C 1
ATOM 3263 O O . CYS A 1 412 ? 14.934 -0.602 -20.808 1.00 96.88 412 CYS A O 1
ATOM 3265 N N . PHE A 1 413 ? 16.877 -1.570 -21.370 1.00 95.94 413 PHE A N 1
ATOM 3266 C CA . PHE A 1 413 ? 17.596 -1.120 -20.176 1.00 95.94 413 PHE A CA 1
ATOM 3267 C C . PHE A 1 413 ? 17.632 0.409 -20.029 1.00 95.94 413 PHE A C 1
ATOM 3269 O O . PHE A 1 413 ? 17.709 0.917 -18.913 1.00 95.94 413 PHE A O 1
ATOM 3276 N N . GLU A 1 414 ? 17.576 1.139 -21.146 1.00 95.75 414 GLU A N 1
ATOM 3277 C CA . GLU A 1 414 ? 17.649 2.601 -21.145 1.00 95.75 414 GLU A CA 1
ATOM 3278 C C . GLU A 1 414 ? 16.284 3.272 -20.958 1.00 95.75 414 GLU A C 1
ATOM 3280 O O . GLU A 1 414 ? 16.165 4.189 -20.153 1.00 95.75 414 GLU A O 1
ATOM 3285 N N . CYS A 1 415 ? 15.254 2.840 -21.693 1.00 96.12 415 CYS A N 1
ATOM 3286 C CA . CYS A 1 415 ? 13.962 3.536 -21.727 1.00 96.12 415 CYS A CA 1
ATOM 3287 C C . CYS A 1 415 ? 12.807 2.769 -21.064 1.00 96.12 415 CYS A C 1
ATOM 3289 O O . CYS A 1 415 ? 11.680 3.261 -21.080 1.00 96.12 415 CYS A O 1
ATOM 3291 N N . ALA A 1 416 ? 13.078 1.572 -20.528 1.00 96.62 416 ALA A N 1
ATOM 3292 C CA . ALA A 1 416 ? 12.133 0.675 -19.855 1.00 96.62 416 ALA A CA 1
ATOM 3293 C C . ALA A 1 416 ? 10.892 0.263 -20.679 1.00 96.62 416 ALA A C 1
ATOM 3295 O O . ALA A 1 416 ? 9.955 -0.338 -20.148 1.00 96.62 416 ALA A O 1
ATOM 3296 N N . LEU A 1 417 ? 10.881 0.535 -21.987 1.00 96.75 417 LEU A N 1
ATOM 3297 C CA . LEU A 1 417 ? 9.841 0.041 -22.886 1.00 96.75 417 LEU A CA 1
ATOM 3298 C C . LEU A 1 417 ? 10.010 -1.456 -23.166 1.00 96.75 417 LEU A C 1
ATOM 3300 O O . LEU A 1 417 ? 11.152 -1.917 -23.257 1.00 96.75 417 LEU A O 1
ATOM 3304 N N . PRO A 1 418 ? 8.904 -2.202 -23.336 1.00 95.94 418 PRO A N 1
ATOM 3305 C CA . PRO A 1 418 ? 8.960 -3.575 -23.831 1.00 95.94 418 PRO A CA 1
ATOM 3306 C C . PRO A 1 418 ? 9.598 -3.624 -25.227 1.00 95.94 418 PRO A C 1
ATOM 3308 O O . PRO A 1 418 ? 9.585 -2.634 -25.960 1.00 95.94 418 PRO A O 1
ATOM 3311 N N . PHE A 1 419 ? 10.174 -4.770 -25.585 1.00 95.75 419 PHE A N 1
ATOM 3312 C CA . PHE A 1 419 ? 10.671 -5.008 -26.941 1.00 95.75 419 PHE A CA 1
ATOM 3313 C C . PHE A 1 419 ? 9.531 -5.462 -27.854 1.00 95.75 419 PHE A C 1
ATOM 3315 O O . PHE A 1 419 ? 8.779 -6.354 -27.465 1.00 95.75 419 PHE A O 1
ATOM 3322 N N . ASP A 1 420 ? 9.446 -4.888 -29.056 1.00 87.81 420 ASP A N 1
ATOM 3323 C CA . ASP A 1 420 ? 8.458 -5.298 -30.057 1.00 87.81 420 ASP A CA 1
ATOM 3324 C C . ASP A 1 420 ? 8.910 -6.581 -30.782 1.00 87.81 420 ASP A C 1
ATOM 3326 O O . ASP A 1 420 ? 8.207 -7.583 -30.714 1.00 87.81 420 ASP A O 1
ATOM 3330 N N . GLU A 1 421 ? 10.108 -6.606 -31.393 1.00 83.62 421 GLU A N 1
ATOM 3331 C CA . GLU A 1 421 ? 10.649 -7.811 -32.066 1.00 83.62 421 GLU A CA 1
ATOM 3332 C C . GLU A 1 421 ? 12.184 -7.905 -31.999 1.00 83.62 421 GLU A C 1
ATOM 3334 O O . GLU A 1 421 ? 12.734 -8.934 -31.600 1.00 83.62 421 GLU A O 1
ATOM 3339 N N . GLU A 1 422 ? 12.898 -6.822 -32.319 1.00 90.31 422 GLU A N 1
ATOM 3340 C CA . GLU A 1 422 ? 14.363 -6.793 -32.289 1.00 90.31 422 GLU A CA 1
ATOM 3341 C C . GLU A 1 422 ? 14.886 -6.132 -31.010 1.00 90.31 422 GLU A C 1
ATOM 3343 O O . GLU A 1 422 ? 14.486 -5.028 -30.629 1.00 90.31 422 GLU A O 1
ATOM 3348 N N . LYS A 1 423 ? 15.819 -6.810 -30.336 1.00 96.06 423 LYS A N 1
ATOM 3349 C CA . LYS A 1 423 ? 16.546 -6.263 -29.190 1.00 96.06 423 LYS A CA 1
ATOM 3350 C C . LYS A 1 423 ? 18.045 -6.406 -29.413 1.00 96.0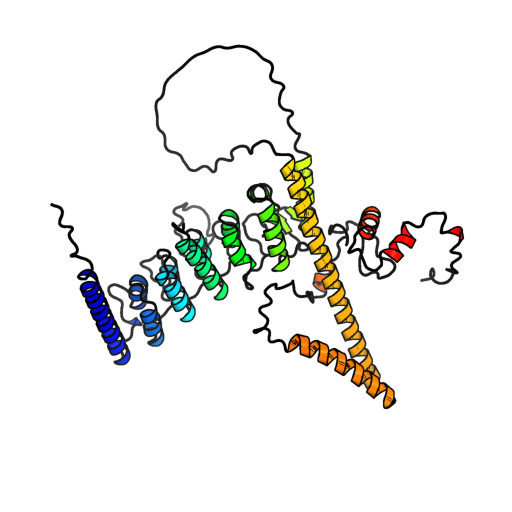6 423 LYS A C 1
ATOM 3352 O O . LYS A 1 423 ? 18.532 -7.452 -29.834 1.00 96.06 423 LYS A O 1
ATOM 3357 N N . ILE A 1 424 ? 18.785 -5.355 -29.090 1.00 96.50 424 ILE A N 1
ATOM 3358 C CA . ILE A 1 424 ? 20.240 -5.327 -29.184 1.00 96.50 424 ILE A CA 1
ATOM 3359 C C . ILE A 1 424 ? 20.797 -5.748 -27.827 1.00 96.50 424 ILE A C 1
ATOM 3361 O O . ILE A 1 424 ? 20.849 -4.952 -26.886 1.00 96.50 424 ILE A O 1
ATOM 3365 N N . GLU A 1 425 ? 21.167 -7.019 -27.696 1.00 96.62 425 GLU A N 1
ATOM 3366 C CA . GLU A 1 425 ? 21.778 -7.532 -26.470 1.00 96.62 425 GLU A CA 1
ATOM 3367 C C . GLU A 1 425 ? 23.199 -6.981 -26.292 1.00 96.62 425 GLU A C 1
ATOM 3369 O O . GLU A 1 425 ? 23.971 -6.828 -27.243 1.00 96.62 425 GLU A O 1
ATOM 3374 N N . CYS A 1 426 ? 23.579 -6.699 -25.045 1.00 95.06 426 CYS A N 1
ATOM 3375 C CA . CYS A 1 426 ? 24.962 -6.361 -24.738 1.00 95.06 426 CYS A CA 1
ATOM 3376 C C . CYS A 1 426 ? 25.863 -7.558 -25.069 1.00 95.06 426 CYS A C 1
ATOM 3378 O O . CYS A 1 426 ? 25.848 -8.560 -24.359 1.00 95.06 426 CYS A O 1
ATOM 3380 N N . MET A 1 427 ? 26.694 -7.445 -26.108 1.00 92.88 427 MET A N 1
ATOM 3381 C CA . MET A 1 427 ? 27.558 -8.547 -26.559 1.00 92.88 427 MET A CA 1
ATOM 3382 C C . MET A 1 427 ? 28.582 -9.000 -25.502 1.00 92.88 427 MET A C 1
ATOM 3384 O O . MET A 1 427 ? 29.047 -10.134 -25.552 1.00 92.88 427 MET A O 1
ATOM 3388 N N . SER A 1 428 ? 28.909 -8.137 -24.531 1.00 90.62 428 SER A N 1
ATOM 3389 C CA . SER A 1 428 ? 29.843 -8.450 -23.444 1.00 90.62 428 SER A CA 1
ATOM 3390 C C . SER A 1 428 ? 29.204 -9.316 -22.355 1.00 90.62 428 SER A C 1
ATOM 3392 O O . SER A 1 428 ? 29.720 -10.388 -22.052 1.00 90.62 428 SER A O 1
ATOM 3394 N N . CYS A 1 429 ? 28.081 -8.882 -21.769 1.00 88.88 429 CYS A N 1
ATOM 3395 C CA . CYS A 1 429 ? 27.474 -9.587 -20.634 1.00 88.88 429 CYS A CA 1
ATOM 3396 C C . CYS A 1 429 ? 26.237 -10.422 -20.992 1.00 88.88 429 CYS A C 1
ATOM 3398 O O . CYS A 1 429 ? 25.915 -11.350 -20.258 1.00 88.88 429 CYS A O 1
ATOM 3400 N N . LYS A 1 430 ? 25.523 -10.091 -22.077 1.00 91.44 430 LYS A N 1
ATOM 3401 C CA . LYS A 1 430 ? 24.217 -10.662 -22.469 1.00 91.44 430 LYS A CA 1
ATOM 3402 C C . LYS A 1 430 ? 23.125 -10.563 -21.390 1.00 91.44 430 LYS A C 1
ATOM 3404 O O . LYS A 1 430 ? 22.113 -11.250 -21.455 1.00 91.44 430 LYS A O 1
ATOM 3409 N N . LEU A 1 431 ? 23.330 -9.711 -20.382 1.00 87.88 431 LEU A N 1
ATOM 3410 C CA . LEU A 1 431 ? 22.413 -9.535 -19.250 1.00 87.88 431 LEU A CA 1
ATOM 3411 C C . LEU A 1 431 ? 21.376 -8.436 -19.481 1.00 87.88 431 LEU A C 1
ATOM 3413 O O . LEU A 1 431 ? 20.322 -8.452 -18.857 1.00 87.88 431 LEU A O 1
ATOM 3417 N N . VAL A 1 432 ? 21.690 -7.468 -20.340 1.00 94.25 432 VAL A N 1
ATOM 3418 C CA . VAL A 1 432 ? 20.815 -6.342 -20.679 1.00 94.25 432 VAL A CA 1
ATOM 3419 C C . VAL A 1 432 ? 20.635 -6.261 -22.186 1.00 94.25 432 VAL A C 1
ATOM 3421 O O . VAL A 1 432 ? 21.509 -6.690 -22.946 1.00 94.25 432 VAL A O 1
ATOM 3424 N N . ALA A 1 433 ? 19.530 -5.655 -22.606 1.00 96.56 433 ALA A N 1
ATOM 3425 C CA . ALA A 1 433 ? 19.242 -5.387 -24.003 1.00 96.56 433 ALA A CA 1
ATOM 3426 C C . ALA A 1 433 ? 18.709 -3.961 -24.202 1.00 96.56 433 ALA A C 1
ATOM 3428 O O . ALA A 1 433 ? 18.172 -3.340 -23.279 1.00 96.56 433 ALA A O 1
ATOM 3429 N N . PHE A 1 434 ? 18.871 -3.446 -25.418 1.00 96.94 434 PHE A N 1
ATOM 3430 C CA . PHE A 1 434 ? 18.458 -2.107 -25.833 1.00 96.94 434 PHE A CA 1
ATOM 3431 C C . PHE A 1 434 ? 17.518 -2.196 -27.035 1.00 96.94 434 PHE A C 1
ATOM 3433 O O . PHE A 1 434 ? 17.677 -3.075 -27.875 1.00 96.94 434 PHE A O 1
ATOM 3440 N N . CYS A 1 435 ? 16.536 -1.297 -27.128 1.00 96.88 435 CYS A N 1
ATOM 3441 C CA . CYS A 1 435 ? 15.570 -1.303 -28.234 1.00 96.88 435 CYS A CA 1
ATOM 3442 C C . CYS A 1 435 ? 16.059 -0.541 -29.476 1.00 96.88 435 CYS A C 1
ATOM 3444 O O . CYS A 1 435 ? 15.385 -0.543 -30.495 1.00 96.88 435 CYS A O 1
ATOM 3446 N N . SER A 1 436 ? 17.178 0.184 -29.381 1.00 96.69 436 SER A N 1
ATOM 3447 C CA . SER A 1 436 ? 17.712 1.013 -30.468 1.00 96.69 436 SER A CA 1
ATOM 3448 C C . SER A 1 436 ? 19.165 1.412 -30.208 1.00 96.69 436 SER A C 1
ATOM 3450 O O . SER A 1 436 ? 19.610 1.435 -29.054 1.00 96.69 436 SER A O 1
ATOM 3452 N N . ILE A 1 437 ? 19.893 1.777 -31.267 1.00 96.25 437 ILE A N 1
ATOM 3453 C CA . ILE A 1 437 ? 21.262 2.312 -31.176 1.00 96.25 437 ILE A CA 1
ATOM 3454 C C . ILE A 1 437 ? 21.263 3.653 -30.427 1.00 96.25 437 ILE A C 1
ATOM 3456 O O . ILE A 1 437 ? 22.191 3.948 -29.675 1.00 96.25 437 ILE A O 1
ATOM 3460 N N . GLU A 1 438 ? 20.198 4.443 -30.546 1.00 97.12 438 GLU A N 1
ATOM 3461 C CA . GLU A 1 438 ? 20.000 5.685 -29.803 1.00 97.12 438 GLU A CA 1
ATOM 3462 C C . GLU A 1 438 ? 19.951 5.425 -28.296 1.00 97.12 438 GLU A C 1
ATOM 3464 O O . GLU A 1 438 ? 20.621 6.120 -27.535 1.00 97.12 438 GLU A O 1
ATOM 3469 N N . CYS A 1 439 ? 19.230 4.390 -27.852 1.00 97.00 439 CYS A N 1
ATOM 3470 C CA . CYS A 1 439 ? 19.218 3.989 -26.443 1.00 97.00 439 CYS A CA 1
ATOM 3471 C C . CYS A 1 439 ? 20.609 3.566 -25.955 1.00 97.00 439 CYS A C 1
ATOM 3473 O O . CYS A 1 439 ? 20.997 3.909 -24.840 1.00 97.00 439 CYS A O 1
ATOM 3475 N N . ILE A 1 440 ? 21.385 2.872 -26.791 1.00 96.56 440 ILE A N 1
ATOM 3476 C CA . ILE A 1 440 ? 22.774 2.520 -26.473 1.00 96.56 440 ILE A CA 1
ATOM 3477 C C . ILE A 1 440 ? 23.623 3.787 -26.311 1.00 96.56 440 ILE A C 1
ATOM 3479 O O . ILE A 1 440 ? 24.340 3.937 -25.320 1.00 96.56 440 ILE A O 1
ATOM 3483 N N . LYS A 1 441 ? 23.523 4.718 -27.265 1.00 96.69 441 LYS A N 1
ATOM 3484 C CA . LYS A 1 441 ? 24.263 5.984 -27.259 1.00 96.69 441 LYS A CA 1
ATOM 3485 C C . LYS A 1 441 ? 23.949 6.810 -26.014 1.00 96.69 441 LYS A C 1
ATOM 3487 O O . LYS A 1 441 ? 24.870 7.283 -25.349 1.00 96.69 441 LYS A O 1
ATOM 3492 N N . THR A 1 442 ? 22.664 6.952 -25.684 1.00 96.06 442 THR A N 1
ATOM 3493 C CA . THR A 1 442 ? 22.217 7.652 -24.475 1.00 96.06 442 THR A CA 1
ATOM 3494 C C . THR A 1 442 ? 22.767 6.967 -23.234 1.00 96.06 442 THR A C 1
ATOM 3496 O O . THR A 1 442 ? 23.346 7.644 -22.389 1.00 96.06 442 THR A O 1
ATOM 3499 N N . ASN A 1 443 ? 22.689 5.632 -23.159 1.00 95.06 443 ASN A N 1
ATOM 3500 C CA . ASN A 1 443 ? 23.190 4.883 -22.013 1.00 95.06 443 ASN A CA 1
ATOM 3501 C C . ASN A 1 443 ? 24.679 5.126 -21.763 1.00 95.06 443 ASN A C 1
ATOM 3503 O O . ASN A 1 443 ? 25.052 5.409 -20.630 1.00 95.06 443 ASN A O 1
ATOM 3507 N N . ILE A 1 444 ? 25.514 5.070 -22.808 1.00 95.56 444 ILE A N 1
ATOM 3508 C CA . ILE A 1 444 ? 26.965 5.319 -22.720 1.00 95.56 444 ILE A CA 1
ATOM 3509 C C . ILE A 1 444 ? 27.261 6.724 -22.178 1.00 95.56 444 ILE A C 1
ATOM 3511 O O . ILE A 1 444 ? 28.230 6.906 -21.446 1.00 95.56 444 ILE A O 1
ATOM 3515 N N . GLY A 1 445 ? 26.431 7.714 -22.510 1.00 92.69 445 GLY A N 1
ATOM 3516 C CA . GLY A 1 445 ? 26.599 9.092 -22.048 1.00 92.69 445 GLY A CA 1
ATOM 3517 C C . GLY A 1 445 ? 26.242 9.335 -20.576 1.00 92.69 445 GLY A C 1
ATOM 3518 O O . GLY A 1 445 ? 26.507 10.426 -20.071 1.00 92.69 445 GLY A O 1
ATOM 3519 N N . ARG A 1 446 ? 25.635 8.370 -19.868 1.00 90.88 446 ARG A N 1
ATOM 3520 C CA . ARG A 1 446 ? 25.188 8.557 -18.475 1.00 90.88 446 ARG A CA 1
ATOM 3521 C C . ARG A 1 446 ? 26.315 8.298 -17.476 1.00 90.88 446 ARG A C 1
ATOM 3523 O O . ARG A 1 446 ? 27.074 7.343 -17.603 1.00 90.88 446 ARG A O 1
ATOM 3530 N N . ALA A 1 447 ? 26.319 9.066 -16.385 1.00 88.00 447 ALA A N 1
ATOM 3531 C CA . ALA A 1 447 ? 27.230 8.848 -15.255 1.00 88.00 447 ALA A CA 1
ATOM 3532 C C . ALA A 1 447 ? 27.085 7.444 -14.634 1.00 88.00 447 ALA A C 1
ATOM 3534 O O . ALA A 1 447 ? 28.065 6.833 -14.227 1.00 88.00 447 ALA A O 1
ATOM 3535 N N . ASN A 1 448 ? 25.859 6.916 -14.612 1.00 83.31 448 ASN A N 1
ATOM 3536 C CA . ASN A 1 448 ? 25.533 5.598 -14.071 1.00 83.31 448 ASN A CA 1
ATOM 3537 C C . ASN A 1 448 ? 25.287 4.571 -15.191 1.00 83.31 448 ASN A C 1
ATOM 3539 O O . ASN A 1 448 ? 24.377 3.758 -15.061 1.00 83.31 448 ASN A O 1
ATOM 3543 N N . CYS A 1 449 ? 26.001 4.650 -16.316 1.00 88.94 449 CYS A N 1
ATOM 3544 C CA . CYS A 1 449 ? 25.819 3.769 -17.476 1.00 88.94 449 CYS A CA 1
ATOM 3545 C C . CYS A 1 449 ? 25.956 2.265 -17.152 1.00 88.94 449 CYS A C 1
ATOM 3547 O O . CYS A 1 449 ? 26.412 1.863 -16.079 1.00 88.94 449 CYS A O 1
ATOM 3549 N N . HIS A 1 450 ? 25.524 1.405 -18.080 1.00 87.94 450 HIS A N 1
ATOM 3550 C CA . HIS A 1 450 ? 25.732 -0.040 -17.959 1.00 87.94 450 HIS A CA 1
ATOM 3551 C C . HIS A 1 450 ? 27.240 -0.358 -17.823 1.00 87.94 450 HIS A C 1
ATOM 3553 O O . HIS A 1 450 ? 28.017 0.207 -18.586 1.00 87.94 450 HIS A O 1
ATOM 3559 N N . PRO A 1 451 ? 27.688 -1.276 -16.938 1.00 88.19 451 PRO A N 1
ATOM 3560 C CA . PRO A 1 451 ? 29.121 -1.523 -16.710 1.00 88.19 451 PRO A CA 1
ATOM 3561 C C . PRO A 1 451 ? 29.940 -1.908 -17.951 1.00 88.19 451 PRO A C 1
ATOM 3563 O O . PRO A 1 451 ? 31.150 -1.705 -17.975 1.00 88.19 451 PRO A O 1
ATOM 3566 N N . CYS A 1 452 ? 29.304 -2.450 -18.993 1.00 91.62 452 CYS A N 1
ATOM 3567 C CA . CYS A 1 452 ? 29.963 -2.747 -20.267 1.00 91.62 452 CYS A CA 1
ATOM 3568 C C . CYS A 1 452 ? 29.953 -1.562 -21.255 1.00 91.62 452 CYS A C 1
ATOM 3570 O O . CYS A 1 452 ? 30.223 -1.771 -22.435 1.00 91.62 452 CYS A O 1
ATOM 3572 N N . SER A 1 453 ? 29.634 -0.339 -20.821 1.00 91.75 453 SER A N 1
ATOM 3573 C CA . SER A 1 453 ? 29.495 0.852 -21.675 1.00 91.75 453 SER A CA 1
ATOM 3574 C C . SER A 1 453 ? 30.724 1.124 -22.541 1.00 91.75 453 SER A C 1
ATOM 3576 O O . SER A 1 453 ? 30.563 1.361 -23.730 1.00 91.75 453 SER A O 1
ATOM 3578 N N . GLU A 1 454 ? 31.942 1.000 -22.009 1.00 93.12 454 GLU A N 1
ATOM 3579 C CA . GLU A 1 454 ? 33.188 1.181 -22.779 1.00 93.12 454 GLU A CA 1
ATOM 3580 C C . GLU A 1 454 ? 33.396 0.105 -23.855 1.00 93.12 454 GLU A C 1
ATOM 3582 O O . GLU A 1 454 ? 33.931 0.365 -24.933 1.00 93.12 454 GLU A O 1
ATOM 3587 N N . TYR A 1 455 ? 32.969 -1.130 -23.585 1.00 93.44 455 TYR A N 1
ATOM 3588 C CA . TYR A 1 455 ? 32.998 -2.190 -24.591 1.00 93.44 455 TYR A CA 1
ATOM 3589 C C . TYR A 1 455 ? 31.959 -1.922 -25.683 1.00 93.44 455 TYR A C 1
ATOM 3591 O O . TYR A 1 455 ? 32.281 -1.933 -26.867 1.00 93.44 455 TYR A O 1
ATOM 3599 N N . ILE A 1 456 ? 30.728 -1.608 -25.280 1.00 93.94 456 ILE A N 1
ATOM 3600 C CA . ILE A 1 456 ? 29.635 -1.253 -26.187 1.00 93.94 456 ILE A CA 1
ATOM 3601 C C . ILE A 1 456 ? 30.027 -0.041 -27.049 1.00 93.94 456 ILE A C 1
ATOM 3603 O O . ILE A 1 456 ? 29.810 -0.053 -28.257 1.00 93.94 456 ILE A O 1
ATOM 3607 N N . LYS A 1 457 ? 30.658 0.981 -26.461 1.00 95.06 457 LYS A N 1
ATOM 3608 C CA . LYS A 1 457 ? 31.124 2.181 -27.163 1.00 95.06 457 LYS A CA 1
ATOM 3609 C C . LYS A 1 457 ? 32.090 1.842 -28.293 1.00 95.06 457 LYS A C 1
ATOM 3611 O O . LYS A 1 457 ? 31.921 2.353 -29.393 1.00 95.06 457 LYS A O 1
ATOM 3616 N N . ARG A 1 458 ? 33.045 0.940 -28.048 1.00 93.81 458 ARG A N 1
ATOM 3617 C CA . ARG A 1 458 ? 33.968 0.455 -29.084 1.00 93.81 458 ARG A CA 1
ATOM 3618 C C . ARG A 1 458 ? 33.243 -0.323 -30.179 1.00 93.81 458 ARG A C 1
ATOM 3620 O O . ARG A 1 458 ? 33.486 -0.082 -31.351 1.00 93.81 458 ARG A O 1
ATOM 3627 N N . ILE A 1 459 ? 32.324 -1.217 -29.832 1.00 94.19 459 ILE A N 1
ATOM 3628 C CA . ILE A 1 459 ? 31.634 -2.030 -30.844 1.00 94.19 459 ILE A CA 1
ATOM 3629 C C . ILE A 1 459 ? 30.723 -1.185 -31.746 1.00 94.19 459 ILE A C 1
ATOM 3631 O O . ILE A 1 459 ? 30.736 -1.363 -32.959 1.00 94.19 459 ILE A O 1
ATOM 3635 N N . TYR A 1 460 ? 29.951 -0.260 -31.174 1.00 93.75 460 TYR A N 1
ATOM 3636 C CA . TYR A 1 460 ? 28.896 0.445 -31.911 1.00 93.75 460 TYR A CA 1
ATOM 3637 C C . TYR A 1 460 ? 29.281 1.855 -32.385 1.00 93.75 460 TYR A C 1
ATOM 3639 O O . TYR A 1 460 ? 28.617 2.392 -33.267 1.00 93.75 460 TYR A O 1
ATOM 3647 N N . PHE A 1 461 ? 30.322 2.473 -31.814 1.00 94.19 461 PHE A N 1
ATOM 3648 C CA . PHE A 1 461 ? 30.667 3.880 -32.064 1.00 94.19 461 PHE A CA 1
ATOM 3649 C C . PHE A 1 461 ? 32.174 4.129 -32.248 1.00 94.19 461 PHE A C 1
ATOM 3651 O O . PHE A 1 461 ? 32.630 5.251 -32.015 1.00 94.19 461 PHE A O 1
ATOM 3658 N N . SER A 1 462 ? 32.956 3.119 -32.656 1.00 88.19 462 SER A N 1
ATOM 3659 C CA . SER A 1 462 ? 34.366 3.334 -33.022 1.00 88.19 462 SER A CA 1
ATOM 3660 C C . SER A 1 462 ? 34.476 4.376 -34.133 1.00 88.19 462 SER A C 1
ATOM 3662 O O . SER A 1 462 ? 33.808 4.273 -35.164 1.00 88.19 462 SER A O 1
ATOM 3664 N N . THR A 1 463 ? 35.318 5.389 -33.934 1.00 83.69 463 THR A N 1
ATOM 3665 C CA . THR A 1 463 ? 35.653 6.323 -35.006 1.00 83.69 463 THR A CA 1
ATOM 3666 C C . THR A 1 463 ? 36.573 5.622 -36.015 1.00 83.69 463 THR A C 1
ATOM 3668 O O . THR A 1 463 ? 37.468 4.878 -35.608 1.00 83.69 463 THR A O 1
ATOM 3671 N N . PRO A 1 464 ? 36.416 5.870 -37.329 1.00 78.75 464 PRO A N 1
ATOM 3672 C CA . PRO A 1 464 ? 37.234 5.228 -38.367 1.00 78.75 464 PRO A CA 1
ATOM 3673 C C . PRO A 1 464 ? 38.754 5.412 -38.202 1.00 78.75 464 PRO A C 1
ATOM 3675 O O . PRO A 1 464 ? 39.535 4.650 -38.751 1.00 78.75 464 PRO A O 1
ATOM 3678 N N . SER A 1 465 ? 39.199 6.412 -37.436 1.00 69.38 465 SER A N 1
ATOM 3679 C CA . SER A 1 465 ? 40.620 6.666 -37.171 1.00 69.38 465 SER A CA 1
ATOM 3680 C C . SER A 1 465 ? 41.248 5.733 -36.126 1.00 69.38 465 SER A C 1
ATOM 3682 O O . SER A 1 465 ? 42.469 5.703 -36.007 1.00 69.38 465 SER A O 1
ATOM 3684 N N . GLU A 1 466 ? 40.447 4.995 -35.348 1.00 58.38 466 GLU A N 1
ATOM 3685 C CA . GLU A 1 466 ? 40.936 4.009 -34.367 1.00 58.38 466 GLU A CA 1
ATOM 3686 C C . GLU A 1 466 ? 40.904 2.570 -34.910 1.00 58.38 466 GLU A C 1
ATOM 3688 O O . GLU A 1 466 ? 41.639 1.713 -34.415 1.00 58.38 466 GLU A O 1
ATOM 3693 N N . SER A 1 467 ? 40.109 2.297 -35.953 1.00 54.81 467 SER A N 1
ATOM 3694 C CA . SER A 1 467 ? 39.987 0.958 -36.546 1.00 54.81 467 SER A CA 1
ATOM 3695 C C . SER A 1 467 ? 41.228 0.508 -37.318 1.00 54.81 467 SER A C 1
ATOM 3697 O O . SER A 1 467 ? 41.495 -0.689 -37.363 1.00 54.81 467 SER A O 1
ATOM 3699 N N . ASP A 1 468 ? 42.035 1.435 -37.841 1.00 57.41 468 ASP A N 1
ATOM 3700 C CA . ASP A 1 468 ? 43.246 1.091 -38.607 1.00 57.41 468 ASP A CA 1
ATOM 3701 C C . ASP A 1 468 ? 44.413 0.606 -37.722 1.00 57.41 468 ASP A C 1
ATOM 3703 O O . ASP A 1 468 ? 45.364 0.010 -38.222 1.00 57.41 468 ASP A O 1
ATOM 3707 N N . ASN A 1 469 ? 44.335 0.804 -36.398 1.00 57.75 469 ASN A N 1
ATOM 3708 C CA . ASN A 1 469 ? 45.354 0.347 -35.441 1.00 57.75 469 ASN A CA 1
ATOM 3709 C C . ASN A 1 469 ? 44.910 -0.850 -34.584 1.00 57.75 469 ASN A C 1
ATOM 3711 O O . ASN A 1 469 ? 45.687 -1.341 -33.765 1.00 57.75 469 ASN A O 1
ATOM 3715 N N . LEU A 1 470 ? 43.685 -1.348 -34.772 1.00 55.59 470 LEU A N 1
ATOM 3716 C CA . LEU A 1 470 ? 43.164 -2.537 -34.096 1.00 55.59 470 LEU A CA 1
ATOM 3717 C C . LEU A 1 470 ? 43.062 -3.700 -35.091 1.00 55.59 470 LEU A C 1
ATOM 3719 O O . LEU A 1 470 ? 41.985 -4.241 -35.327 1.00 55.59 470 LEU A O 1
ATOM 3723 N N . ASN A 1 471 ? 44.210 -4.117 -35.636 1.00 50.84 471 ASN A N 1
ATOM 3724 C CA . ASN A 1 471 ? 44.381 -5.460 -36.197 1.00 50.84 471 ASN A CA 1
ATOM 3725 C C . ASN A 1 471 ? 44.278 -6.471 -35.038 1.00 50.84 471 ASN A C 1
ATOM 3727 O O . ASN A 1 471 ? 45.276 -6.920 -34.479 1.00 50.84 471 ASN A O 1
ATOM 3731 N N . PHE A 1 472 ? 43.051 -6.749 -34.602 1.00 53.75 472 PHE A N 1
ATOM 3732 C CA . PHE A 1 472 ? 42.753 -7.849 -33.699 1.00 53.75 472 PHE A CA 1
ATOM 3733 C C . PHE A 1 472 ? 42.579 -9.114 -34.540 1.00 53.75 472 PHE A C 1
ATOM 3735 O O . PHE A 1 472 ? 41.659 -9.190 -35.353 1.00 53.75 472 PHE A O 1
ATOM 3742 N N . ASP A 1 473 ? 43.451 -10.094 -34.303 1.00 48.94 473 ASP A N 1
ATOM 3743 C CA . ASP A 1 473 ? 43.316 -11.504 -34.684 1.00 48.94 473 ASP A CA 1
ATOM 3744 C C . ASP A 1 473 ? 41.964 -12.068 -34.198 1.00 48.94 473 ASP A C 1
ATOM 3746 O O . ASP A 1 473 ? 41.864 -12.688 -33.139 1.00 48.94 473 ASP A O 1
ATOM 3750 N N . ASN A 1 474 ? 40.893 -11.819 -34.950 1.00 46.91 474 ASN A N 1
ATOM 3751 C CA . ASN A 1 474 ? 39.522 -12.215 -34.615 1.00 46.91 474 ASN A CA 1
ATOM 3752 C C . ASN A 1 474 ? 39.030 -13.407 -35.452 1.00 46.91 474 ASN A C 1
ATOM 3754 O O . ASN A 1 474 ? 37.834 -13.567 -35.682 1.00 46.91 474 ASN A O 1
ATOM 3758 N N . ASP A 1 475 ? 39.943 -14.292 -35.850 1.00 46.06 475 ASP A N 1
ATOM 3759 C CA . ASP A 1 475 ? 39.632 -15.493 -36.636 1.00 46.06 475 ASP A CA 1
ATOM 3760 C C . ASP A 1 475 ? 39.043 -16.661 -35.813 1.00 46.06 475 ASP A C 1
ATOM 3762 O O . ASP A 1 475 ? 38.896 -17.765 -36.331 1.00 46.06 475 ASP A O 1
ATOM 3766 N N . TYR A 1 476 ? 38.666 -16.466 -34.539 1.00 47.97 476 TYR A N 1
ATOM 3767 C CA . TYR A 1 476 ? 38.279 -17.593 -33.669 1.00 47.97 476 TYR A CA 1
ATOM 3768 C C . TYR A 1 476 ? 36.821 -17.688 -33.197 1.00 47.97 476 TYR A C 1
ATOM 3770 O O . TYR A 1 476 ? 36.509 -18.635 -32.477 1.00 47.97 476 TYR A O 1
ATOM 3778 N N . LEU A 1 477 ? 35.893 -16.796 -33.576 1.00 46.75 477 LEU A N 1
ATOM 3779 C CA . LEU A 1 477 ? 34.533 -16.830 -32.992 1.00 46.75 477 LEU A CA 1
ATOM 3780 C C . LEU A 1 477 ? 33.348 -16.603 -33.948 1.00 46.75 477 LEU A C 1
ATOM 3782 O O . LEU A 1 477 ? 32.289 -16.154 -33.520 1.00 46.75 477 LEU A O 1
ATOM 3786 N N . LEU A 1 478 ? 33.463 -17.019 -35.211 1.00 39.03 478 LEU A N 1
ATOM 3787 C CA . LEU A 1 478 ? 32.301 -17.219 -36.094 1.00 39.03 478 LEU A CA 1
ATOM 3788 C C . LEU A 1 478 ? 32.292 -18.634 -36.698 1.00 39.03 478 LEU A C 1
ATOM 3790 O O . LEU A 1 478 ? 32.287 -18.825 -37.908 1.00 39.03 478 LEU A O 1
ATOM 3794 N N . SER A 1 479 ? 32.279 -19.653 -35.835 1.00 40.88 479 SER A N 1
ATOM 3795 C CA . SER A 1 479 ? 31.689 -20.958 -36.169 1.00 40.88 479 SER A CA 1
ATOM 3796 C C . SER A 1 479 ? 31.125 -21.647 -34.919 1.00 40.88 479 SER A C 1
ATOM 3798 O O . SER A 1 479 ? 31.808 -22.417 -34.246 1.00 40.88 479 SER A O 1
ATOM 3800 N N . LYS A 1 480 ? 29.867 -21.327 -34.590 1.00 36.44 480 LYS A N 1
ATOM 3801 C CA . LYS A 1 480 ? 28.818 -22.245 -34.105 1.00 36.44 480 LYS A CA 1
ATOM 3802 C C . LYS A 1 480 ? 27.537 -21.493 -33.787 1.00 36.44 480 LYS A C 1
ATOM 3804 O O . LYS A 1 480 ? 27.618 -20.506 -33.026 1.00 36.44 480 LYS A O 1
#

Organism: NCBI:txid40085

InterPro domains:
  IPR002110 Ankyrin repeat [PF12796] (29-108)
  IPR002110 Ankyrin repeat [SM00248] (45-74)
  IPR002110 Ankyrin repeat [SM00248] (80-113)
  IPR002110 Ankyrin repeat [SM00248] (131-169)
  IPR002110 Ankyrin repeat [SM00248] (172-201)
  IPR036770 Ankyrin repeat-containing domain superfamily [G3DSA:1.25.40.20] (24-261)
  IPR036770 Ankyrin repeat-containing domain superfamily [SSF48403] (37-185)
  IPR053064 Ankyrin repeat and MYND domain-containing protein [PTHR15897] (14-449)

pLDDT: mean 83.46, std 18.8, range [32.78, 98.69]

Foldseek 3Di:
DDDDDPDDPVPVVVVVVVVVVVVVVVLVVVLVCLVVPDQQQVPCVVHGQLVVCLVVLHLVSNLSNVVSPDDQQQFDVVQQRDGSLRSLLQDQQDPSSLSNNLSSLVSPHDQQQFRRDPPVDDPPDPDPPQGHAGSLVSLLVDDDPDPSSVVSSLSSLLSSVVSPHAQLDDHPFAGSLRSLLVPDLSSNVSLLVRLNRDQQAQGGLQQFGNLLQCLDPVSVVVDDLVSSLVVLVSNLLSDNAQLPWGGGRPDIDNGVLRVLVVVLVVVVPPPQPDPPPDDDDDDDDDDDDDDDDDDDDDDPDPDPDDRDDPVSSVSSVVSLQSVLVSNLVLLVLLLVVVVVVVVVVVLVVVVVVVVVDPDDPVVVVVSCVVVVVVVVVVVVVVVCDPVNPPVVTNRPHNPPDPPVCVVSLCAASQNRHHAPPDWAADPPPSSHTHNDVVSLVVLLPDPPHDPCNVVSCCVSPDDPVCVVVPPDPPPPPPDD

Radius of gyration: 32.61 Å; chains: 1; bounding box: 81×89×82 Å

Secondary structure (DSSP, 8-state):
-------STTHHHHHHHHHHHHHHHHHHHHHHHHHTT--GGG--SSS-HHHHHHHTT-HHHHHHHHHTT--TT--BGGGTTB-HHHHHHHS-S-HHHHHHHHHHHHTT--TTPBPP------TTS--------BHHHHHHH---SSHHHHHHHHHHHHHHHHTT--TT-EETTEEHHHHHHHH-HHHHHHHHH-TT--TTS--BTT---HHHHHHSHHHHTTS-HHHHHHHHHHHHHTT--TTS-EEETTEEESSHHHHHHHHHHHHHTS------------------------PPP-----PPPPPPPHHHHHHHHHHHHHHHHHHHHHHHHHHHHHHHHHHHHHHHHHHHHHHHS---HHHHHHHHHHHHHHHHHHHHHHHS-TTT---SS---------GGGGGGG-B-TTT-PBPSS--EE-TTTSS-EESSHHHHHHHHTSTT--TTHHHHHHHHH--HHHHTT-----TTSS--

Sequence (480 aa):
MWQGNEKDDTSLDSSEKQKEEKLSRVMLTILQLLADGANPKLVTCPHSAIFTAIMSGCPNLIEHLVNYGADINELYPMVFGYTPLDLAVSRPLSFENLEMVKVVLKCGGLPNHRLNYEETTSLNSPEIELHGPSLLHAVLAKQPENEVQEEIQHSLLEVLLDYGCNPIVQFKGRSALEIAMTKNMRLLNVFIENRTTNLNSIINDGNQSLLVKFFSMPFFKNIASADRVQTLTNLLLFGADPLLECRNGEDRFPNIFVFAKKTLTDLENIPSKSPATNSPNKADSKKVKEDPKKPKKEQLSTKPSGKMITDDVGDYKQAIDLIVECARLLHVRWLQAKLTRDLVEIIVNKTKILATTKLTADEKYSIELTVCRLLKERKMTSKLKASEMKWKRPYVQPELTPKTEELKFNVCFECALPFDEEKIECMSCKLVAFCSIECIKTNIGRANCHPCSEYIKRIYFSTPSESDNLNFDNDYLLSK